Protein AF-A0A0F7U004-F1 (afdb_monomer)

Solvent-accessible surface area (backbone atoms only — not comparable to full-atom values): 23928 Å² total; per-residue (Å²): 135,82,85,70,91,61,84,75,84,83,79,86,76,87,72,82,87,78,95,75,83,82,90,76,85,85,80,92,81,84,93,79,90,83,84,86,84,85,86,84,88,86,83,90,86,82,92,87,85,89,90,92,86,90,75,70,74,72,64,53,62,61,54,54,58,57,54,53,61,56,52,54,56,55,54,52,58,53,53,62,59,54,59,79,68,60,83,81,77,89,78,82,92,78,84,89,80,94,71,88,72,82,72,78,77,77,79,65,82,55,74,51,46,70,68,52,49,52,49,54,52,50,50,52,54,51,22,22,48,67,50,36,61,82,81,50,59,58,38,99,72,62,48,36,26,51,73,87,41,77,48,58,65,84,72,37,63,58,32,75,31,33,60,42,68,68,78,61,39,39,74,40,54,11,59,92,76,26,22,36,36,40,33,31,48,30,27,42,64,94,53,92,55,57,24,38,39,34,37,40,42,29,44,55,86,72,17,42,36,35,40,42,36,37,71,48,48,67,81,49,78,55,53,47,76,66,28,40,85,46,28,52,68,67,26,47,58,66,75,57,62,69,90,86,56,50,70,47,53,67,67,55,51,49,50,56,46,62,39,68,28,29,69,88,49,81,83,82,74,50,66,41,95,79,24,43,25,32,42,45,41,34,72,47,86,94,46,65,55,76,90,59,78,75,44,65,48,24,89,82,42,40,78,63,30,60,10,59,85,68,23,31,34,32,28,37,35,68,27,52,24,33,37,32,57,46,90,96,48,54,37,78,43,41,60,65,32,52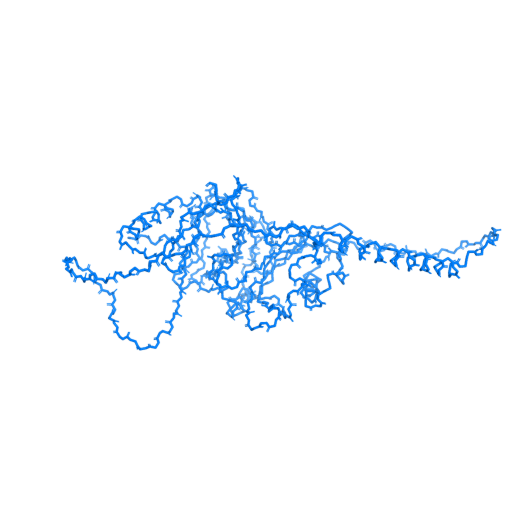,73,59,48,56,54,47,53,52,51,49,53,50,42,60,73,73,60,59,92,73,71,63,71,75,34,58,25,24,38,43,31,44,43,34,35,28,38,39,67,83,18,36,47,30,33,33,47,40,74,45,60,45,64,25,93,90,61,61,68,85,112

Foldseek 3Di:
DDDDPQVDDDDDDPDPDDDDDDDDDDDDDDDDDDDDDDDDDDDDDDDDDDDDDDDPVVVVVVVVVVVVVVVVVVVVVVVVVVVVPPPDDDDDDDDDDDDDPPPPPPPPQPQQDPVLLQVLQVVCLVQLLVLHPPVHQADPAAWEDELNHTDDPNVDVSSVWFNDWDRFLDWFAASVQQKIWGWAWTGTHPDPFTKIKIWMWHAGSSHTHYTDIYIGGDCCPQQDDADRPQLSVLSPCLVDDDPPFAFDDPVLLVLCQQLQQALVDPDDAAADPQAFEAERSDGDPPDHDDDDSQDFHDNPKDFRGQRSPSQKTKIKGKFKFKWWFDPPGITTDGPSNVVVVVVRVVVVVVCVVVPPPDTDDTWIWIWTWIWMWHDTPSHTRYIYIDTGIDAHPPDGSVD

Organism: Penicillium brasilianum (NCBI:txid104259)

Structure (mmCIF, N/CA/C/O backbone):
data_AF-A0A0F7U004-F1
#
_entry.id   AF-A0A0F7U004-F1
#
loop_
_atom_site.group_PDB
_atom_site.id
_atom_site.type_symbol
_atom_site.label_atom_id
_atom_site.label_alt_id
_atom_site.label_comp_id
_atom_site.label_asym_id
_atom_site.label_entity_id
_atom_site.label_seq_id
_atom_site.pdbx_PDB_ins_code
_atom_site.Cartn_x
_atom_site.Cartn_y
_atom_site.Cartn_z
_atom_site.occupancy
_atom_site.B_iso_or_equiv
_atom_site.auth_seq_id
_atom_site.auth_comp_id
_atom_site.auth_asym_id
_atom_site.auth_atom_id
_atom_site.pdbx_PDB_model_num
ATOM 1 N N . MET A 1 1 ? -2.699 -3.296 -32.560 1.00 23.53 1 MET A N 1
ATOM 2 C CA . MET A 1 1 ? -1.610 -3.016 -31.603 1.00 23.53 1 MET A CA 1
ATOM 3 C C . MET A 1 1 ? -2.255 -2.905 -30.225 1.00 23.53 1 MET A C 1
ATOM 5 O O . MET A 1 1 ? -2.879 -1.894 -29.944 1.00 23.53 1 MET A O 1
ATOM 9 N N . LYS A 1 2 ? -2.290 -3.999 -29.449 1.00 22.05 2 LYS A N 1
ATOM 10 C CA . LYS A 1 2 ? -2.923 -4.013 -28.118 1.00 22.05 2 LYS A CA 1
ATOM 11 C C . LYS A 1 2 ? -1.976 -3.310 -27.140 1.00 22.05 2 LYS A C 1
ATOM 13 O O . LYS A 1 2 ? -0.808 -3.684 -27.080 1.00 22.05 2 LYS A O 1
ATOM 18 N N . LEU A 1 3 ? -2.460 -2.273 -26.453 1.00 22.62 3 LEU A N 1
ATOM 19 C CA . LEU A 1 3 ? -1.764 -1.653 -25.325 1.00 22.62 3 LEU A CA 1
ATOM 20 C C . LEU A 1 3 ? -1.570 -2.740 -24.260 1.00 22.62 3 LEU A C 1
ATOM 22 O O . LEU A 1 3 ? -2.535 -3.153 -23.625 1.00 22.62 3 LEU A O 1
ATOM 26 N N . TYR A 1 4 ? -0.344 -3.226 -24.101 1.00 30.95 4 TYR A N 1
ATOM 27 C CA . TYR A 1 4 ? 0.041 -3.936 -22.889 1.00 30.95 4 TYR A CA 1
ATOM 28 C C . TYR A 1 4 ? 0.227 -2.888 -21.795 1.00 30.95 4 TYR A C 1
ATOM 30 O O . TYR A 1 4 ? 0.792 -1.819 -22.059 1.00 30.95 4 TYR A O 1
ATOM 38 N N . VAL A 1 5 ? -0.267 -3.173 -20.590 1.00 31.06 5 VAL A N 1
ATOM 39 C CA . VAL A 1 5 ? 0.028 -2.385 -19.388 1.00 31.06 5 VAL A CA 1
ATOM 40 C C . VAL A 1 5 ? 1.506 -2.602 -19.059 1.00 31.06 5 VAL A C 1
ATOM 42 O O . VAL A 1 5 ? 1.880 -3.382 -18.198 1.00 31.06 5 VAL A O 1
ATOM 45 N N . SER A 1 6 ? 2.370 -1.930 -19.811 1.00 33.94 6 SER A N 1
ATOM 46 C CA . SER A 1 6 ? 3.632 -1.453 -19.274 1.00 33.94 6 SER A CA 1
ATOM 47 C C . SER A 1 6 ? 3.250 -0.321 -18.336 1.00 33.94 6 SER A C 1
ATOM 49 O O . SER A 1 6 ? 2.561 0.601 -18.782 1.00 33.94 6 SER A O 1
ATOM 51 N N . PHE A 1 7 ? 3.670 -0.387 -17.073 1.00 38.69 7 PHE A N 1
ATOM 52 C CA . PHE A 1 7 ? 3.563 0.714 -16.115 1.00 38.69 7 PHE A CA 1
ATOM 53 C C . PHE A 1 7 ? 4.087 1.994 -16.786 1.00 38.69 7 PHE A C 1
ATOM 55 O O . PHE A 1 7 ? 5.289 2.173 -16.996 1.00 38.69 7 PHE A O 1
ATOM 62 N N . ARG A 1 8 ? 3.165 2.826 -17.283 1.00 32.47 8 ARG A N 1
ATOM 63 C CA . ARG A 1 8 ? 3.472 3.996 -18.108 1.00 32.47 8 ARG A CA 1
ATOM 64 C C . ARG A 1 8 ? 3.444 5.212 -17.206 1.00 32.47 8 ARG A C 1
ATOM 66 O O . ARG A 1 8 ? 2.390 5.763 -16.905 1.00 32.47 8 ARG A O 1
ATOM 73 N N . ILE A 1 9 ? 4.634 5.667 -16.846 1.00 32.03 9 ILE A N 1
ATOM 74 C CA . ILE A 1 9 ? 4.845 6.932 -16.153 1.00 32.03 9 ILE A CA 1
ATOM 75 C C . ILE A 1 9 ? 4.624 8.068 -17.162 1.00 32.03 9 ILE A C 1
ATOM 77 O O . ILE A 1 9 ? 5.432 8.290 -18.065 1.00 32.03 9 ILE A O 1
ATOM 81 N N . VAL A 1 10 ? 3.515 8.799 -17.030 1.00 25.05 10 VAL A N 1
ATOM 82 C CA . VAL A 1 10 ? 3.275 10.032 -17.792 1.00 25.05 10 VAL A CA 1
ATOM 83 C C . VAL A 1 10 ? 3.830 11.207 -16.992 1.00 25.05 10 VAL A C 1
ATOM 85 O O . VAL A 1 10 ? 3.189 11.695 -16.067 1.00 25.05 10 VAL A O 1
ATOM 88 N N . SER A 1 11 ? 5.006 11.711 -17.366 1.00 27.00 11 SER A N 1
ATOM 89 C CA . SER A 1 11 ? 5.481 13.011 -16.884 1.00 27.00 11 SER A CA 1
ATOM 90 C C . SER A 1 11 ? 5.132 14.100 -17.898 1.00 27.00 11 SER A C 1
ATOM 92 O O . SER A 1 11 ? 5.643 14.107 -19.017 1.00 27.00 11 SER A O 1
ATOM 94 N N . ARG A 1 12 ? 4.281 15.058 -17.509 1.00 28.55 12 ARG A N 1
ATOM 95 C CA . ARG A 1 12 ? 4.218 16.360 -18.187 1.00 28.55 12 ARG A CA 1
ATOM 96 C C . ARG A 1 12 ? 5.358 17.226 -17.660 1.00 28.55 12 ARG A C 1
ATOM 98 O O . ARG A 1 12 ? 5.233 17.810 -16.587 1.00 28.55 12 ARG A O 1
ATOM 105 N N . TYR A 1 13 ? 6.415 17.401 -18.446 1.00 27.77 13 TYR A N 1
ATOM 106 C CA . TYR A 1 13 ? 7.271 18.575 -18.296 1.00 27.77 13 TYR A CA 1
ATOM 107 C C . TYR A 1 13 ? 6.744 19.702 -19.187 1.00 27.77 13 TYR A C 1
ATOM 109 O O . TYR A 1 13 ? 6.695 19.581 -20.407 1.00 27.77 13 TYR A O 1
ATOM 117 N N . LYS A 1 14 ? 6.363 20.828 -18.570 1.00 30.70 14 LYS A N 1
ATOM 118 C CA . LYS A 1 14 ? 6.307 22.124 -19.259 1.00 30.70 14 LYS A CA 1
ATOM 119 C C . LYS A 1 14 ? 7.747 22.535 -19.569 1.00 30.70 14 LYS A C 1
ATOM 121 O O . LYS A 1 14 ? 8.408 23.140 -18.727 1.00 30.70 14 LYS A O 1
ATOM 126 N N . THR A 1 15 ? 8.240 22.229 -20.761 1.00 29.00 15 THR A N 1
ATOM 127 C CA . THR A 1 15 ? 9.428 22.896 -21.298 1.00 29.00 15 THR A CA 1
ATOM 128 C C . THR A 1 15 ? 8.997 24.220 -21.921 1.00 29.00 15 THR A C 1
ATOM 130 O O . THR A 1 15 ? 8.123 24.273 -22.785 1.00 29.00 15 THR A O 1
ATOM 133 N N . LYS A 1 16 ? 9.586 25.321 -21.447 1.00 34.50 16 LYS A N 1
ATOM 134 C CA . LYS A 1 16 ? 9.498 26.619 -22.122 1.00 34.50 16 LYS A CA 1
ATOM 135 C C . LYS A 1 16 ? 10.149 26.490 -23.505 1.00 34.50 16 LYS A C 1
ATOM 137 O O . LYS A 1 16 ? 11.299 26.082 -23.580 1.00 34.50 16 LYS A O 1
ATOM 142 N N . ASN A 1 17 ? 9.396 26.858 -24.543 1.00 35.72 17 ASN A N 1
ATOM 143 C CA . ASN A 1 17 ? 9.827 27.259 -25.887 1.00 35.72 17 ASN A CA 1
ATOM 144 C C . ASN A 1 17 ? 11.174 26.714 -26.395 1.00 35.72 17 ASN A C 1
ATOM 146 O O . ASN A 1 17 ? 12.171 27.428 -26.375 1.00 35.72 17 ASN A O 1
ATOM 150 N N . THR A 1 18 ? 11.147 25.539 -27.018 1.00 30.64 18 THR A N 1
ATOM 151 C CA . THR A 1 18 ? 11.926 25.282 -28.240 1.00 30.64 18 THR A CA 1
ATOM 152 C C . THR A 1 18 ? 11.059 24.436 -29.163 1.00 30.64 18 THR A C 1
ATOM 154 O O . THR A 1 18 ? 10.746 23.295 -28.835 1.00 30.64 18 THR A O 1
ATOM 157 N N . GLY A 1 19 ? 10.594 25.028 -30.262 1.00 34.66 19 GLY A N 1
ATOM 158 C CA . GLY A 1 19 ? 9.698 24.376 -31.212 1.00 34.66 19 GLY A CA 1
ATOM 159 C C . GLY A 1 19 ? 10.386 23.245 -31.975 1.00 34.66 19 GLY A C 1
ATOM 160 O O . GLY A 1 19 ? 11.419 23.473 -32.594 1.00 34.66 19 GLY A O 1
ATOM 161 N N . PHE A 1 20 ? 9.774 22.062 -31.944 1.00 26.03 20 PHE A N 1
ATOM 162 C CA . PHE A 1 20 ? 9.925 20.968 -32.908 1.00 26.03 20 PHE A CA 1
ATOM 163 C C . PHE A 1 20 ? 8.552 20.272 -33.051 1.00 26.03 20 PHE A C 1
ATOM 165 O O . PHE A 1 20 ? 7.777 20.308 -32.092 1.00 26.03 20 PHE A O 1
ATOM 172 N N . PRO A 1 21 ? 8.203 19.737 -34.238 1.00 29.31 21 PRO A N 1
ATOM 173 C CA . PRO A 1 21 ? 6.822 19.438 -34.613 1.00 29.31 21 PRO A CA 1
ATOM 174 C C . PRO A 1 21 ? 6.312 18.082 -34.100 1.00 29.31 21 PRO A C 1
ATOM 176 O O . PRO A 1 21 ? 7.093 17.171 -33.824 1.00 29.31 21 PRO A O 1
ATOM 179 N N . ASP A 1 22 ? 4.982 17.994 -34.004 1.00 27.86 22 ASP A N 1
ATOM 180 C CA . ASP A 1 22 ? 4.177 16.817 -33.658 1.00 27.86 22 ASP A CA 1
ATOM 181 C C . ASP A 1 22 ? 4.557 15.570 -34.470 1.00 27.86 22 ASP A C 1
ATOM 183 O O . ASP A 1 22 ? 4.697 15.620 -35.693 1.00 27.86 22 ASP A O 1
ATOM 187 N N . LEU A 1 23 ? 4.669 14.435 -33.777 1.00 29.02 23 LEU A N 1
ATOM 188 C CA . LEU A 1 23 ? 4.896 13.117 -34.364 1.00 29.02 23 LEU A CA 1
ATOM 189 C C . LEU A 1 23 ? 3.570 12.371 -34.534 1.00 29.02 23 LEU A C 1
ATOM 191 O O . LEU A 1 23 ? 3.280 11.432 -33.799 1.00 29.02 23 LEU A O 1
ATOM 195 N N . ASP A 1 24 ? 2.809 12.765 -35.550 1.00 29.00 24 ASP A N 1
ATOM 196 C CA . ASP A 1 24 ? 1.929 11.850 -36.271 1.00 29.00 24 ASP A CA 1
ATOM 197 C C . ASP A 1 24 ? 2.528 11.657 -37.667 1.00 29.00 24 ASP A C 1
ATOM 199 O O . ASP A 1 24 ? 2.840 12.629 -38.349 1.00 29.00 24 ASP A O 1
ATOM 203 N N . SER A 1 25 ? 2.664 10.396 -38.085 1.00 28.84 25 SER A N 1
ATOM 204 C CA . SER A 1 25 ? 3.261 9.888 -39.336 1.00 28.84 25 SER A CA 1
ATOM 205 C C . SER A 1 25 ? 4.789 9.680 -39.350 1.00 28.84 25 SER A C 1
ATOM 207 O O . SER A 1 25 ? 5.586 10.608 -39.411 1.00 28.84 25 SER A O 1
ATOM 209 N N . PHE A 1 26 ? 5.206 8.408 -39.391 1.00 26.42 26 PHE A N 1
ATOM 210 C CA . PHE A 1 26 ? 6.527 8.011 -39.881 1.00 26.42 26 PHE A CA 1
ATOM 211 C C . PHE A 1 26 ? 6.359 7.019 -41.033 1.00 26.42 26 PHE A C 1
ATOM 213 O O . PHE A 1 26 ? 6.025 5.851 -40.840 1.00 26.42 26 PHE A O 1
ATOM 220 N N . ALA A 1 27 ? 6.593 7.527 -42.242 1.00 24.55 27 ALA A N 1
ATOM 221 C CA . ALA A 1 27 ? 6.982 6.745 -43.403 1.00 24.55 27 ALA A CA 1
ATOM 222 C C . ALA A 1 27 ? 8.515 6.590 -43.404 1.00 24.55 27 ALA A C 1
ATOM 224 O O . ALA A 1 27 ? 9.247 7.497 -43.009 1.00 24.55 27 ALA A O 1
ATOM 225 N N . LEU A 1 28 ? 8.978 5.420 -43.837 1.00 31.41 28 LEU A N 1
ATOM 226 C CA . LEU A 1 28 ? 10.383 5.042 -44.021 1.00 31.41 28 LEU A CA 1
ATOM 227 C C . LEU A 1 28 ? 11.116 5.996 -44.978 1.00 31.41 28 LEU A C 1
ATOM 229 O O . LEU A 1 28 ? 10.605 6.201 -46.070 1.00 31.41 28 LEU A O 1
ATOM 233 N N . TYR A 1 29 ? 12.319 6.474 -44.623 1.00 24.30 29 TYR A N 1
ATOM 234 C CA . TYR A 1 29 ? 13.447 6.797 -45.531 1.00 24.30 29 TYR A CA 1
ATOM 235 C C . TYR A 1 29 ? 14.741 7.085 -44.719 1.00 24.30 29 TYR A C 1
ATOM 237 O O . TYR A 1 29 ? 14.654 7.243 -43.501 1.00 24.30 29 TYR A O 1
ATOM 245 N N . PRO A 1 30 ? 15.956 7.043 -45.317 1.00 28.00 30 PRO A N 1
ATOM 246 C CA . PRO A 1 30 ? 17.129 6.423 -44.714 1.00 28.00 30 PRO A CA 1
ATOM 247 C C . PRO A 1 30 ? 18.202 7.432 -44.279 1.00 28.00 30 PRO A C 1
ATOM 249 O O . PRO A 1 30 ? 18.174 8.618 -44.596 1.00 28.00 30 PRO A O 1
ATOM 252 N N . ALA A 1 31 ? 19.174 6.890 -43.551 1.00 30.88 31 ALA A N 1
ATOM 253 C CA . ALA A 1 31 ? 20.276 7.562 -42.886 1.00 30.88 31 ALA A CA 1
ATOM 254 C C . ALA A 1 31 ? 21.185 8.422 -43.784 1.00 30.88 31 ALA A C 1
ATOM 256 O O . ALA A 1 31 ? 21.656 7.979 -44.832 1.00 30.88 31 ALA A O 1
ATOM 257 N N . SER A 1 32 ? 21.587 9.580 -43.251 1.00 26.28 32 SER A N 1
ATOM 258 C CA . SER A 1 32 ? 22.860 10.222 -43.590 1.00 26.28 32 SER A CA 1
ATOM 259 C C . SER A 1 32 ? 23.414 11.065 -42.429 1.00 26.28 32 SER A C 1
ATOM 261 O O . SER A 1 32 ? 22.830 12.073 -42.052 1.00 26.28 32 SER A O 1
ATOM 263 N N . LEU A 1 33 ? 24.572 10.621 -41.925 1.00 28.94 33 LEU A N 1
ATOM 264 C CA . LEU A 1 33 ? 25.764 11.383 -41.507 1.00 28.94 33 LEU A CA 1
ATOM 265 C C . LEU A 1 33 ? 25.618 12.571 -40.529 1.00 28.94 33 LEU A C 1
ATOM 267 O O . LEU A 1 33 ? 25.226 13.670 -40.907 1.00 28.94 33 LEU A O 1
ATOM 271 N N . VAL A 1 34 ? 26.160 12.392 -39.315 1.00 30.91 34 VAL A N 1
ATOM 272 C CA . VAL A 1 34 ? 26.623 13.472 -38.417 1.00 30.91 34 VAL A CA 1
ATOM 273 C C . VAL A 1 34 ? 28.069 13.165 -37.971 1.00 30.91 34 VAL A C 1
ATOM 275 O O . VAL A 1 34 ? 28.383 11.995 -37.727 1.00 30.91 34 VAL A O 1
ATOM 278 N N . PRO A 1 35 ? 28.986 14.156 -37.906 1.00 32.59 35 PRO A N 1
ATOM 279 C CA . PRO A 1 35 ? 30.420 13.911 -37.754 1.00 32.59 35 PRO A CA 1
ATOM 280 C C . PRO A 1 35 ? 30.919 13.801 -36.300 1.00 32.59 35 PRO A C 1
ATOM 282 O O . PRO A 1 35 ? 30.369 14.374 -35.363 1.00 32.59 35 PRO A O 1
ATOM 285 N N . ARG A 1 36 ? 32.039 13.071 -36.172 1.00 31.11 36 ARG A N 1
ATOM 286 C CA . ARG A 1 36 ? 32.870 12.818 -34.979 1.00 31.11 36 ARG A CA 1
ATOM 287 C C . ARG A 1 36 ? 33.304 14.094 -34.242 1.00 31.11 36 ARG A C 1
ATOM 289 O O . ARG A 1 36 ? 33.945 14.954 -34.841 1.00 31.11 36 ARG A O 1
ATOM 296 N N . ALA A 1 37 ? 33.127 14.112 -32.919 1.00 31.39 37 ALA A N 1
ATOM 297 C CA . ALA A 1 37 ? 33.864 14.990 -32.010 1.00 31.39 37 ALA A CA 1
ATOM 298 C C . ALA A 1 37 ? 35.120 14.279 -31.467 1.00 31.39 37 ALA A C 1
ATOM 300 O O . ALA A 1 37 ? 35.090 13.102 -31.107 1.00 31.39 37 ALA A O 1
ATOM 301 N N . GLN A 1 38 ? 36.234 15.007 -31.476 1.00 29.61 38 GLN A N 1
ATOM 302 C CA . GLN A 1 38 ? 37.585 14.558 -31.150 1.00 29.61 38 GLN A CA 1
ATOM 303 C C . GLN A 1 38 ? 37.828 14.507 -29.634 1.00 29.61 38 GLN A C 1
ATOM 305 O O . GLN A 1 38 ? 37.438 15.412 -28.901 1.00 29.61 38 GLN A O 1
ATOM 310 N N . ALA A 1 39 ? 38.548 13.475 -29.190 1.00 29.41 39 ALA A N 1
ATOM 311 C CA . ALA A 1 39 ? 39.153 13.389 -27.866 1.00 29.41 39 ALA A CA 1
ATOM 312 C C . ALA A 1 39 ? 40.589 13.942 -27.900 1.00 29.41 39 ALA A C 1
ATOM 314 O O . ALA A 1 39 ? 41.335 13.665 -28.841 1.00 29.41 39 ALA A O 1
ATOM 315 N N . GLN A 1 40 ? 40.995 14.663 -26.85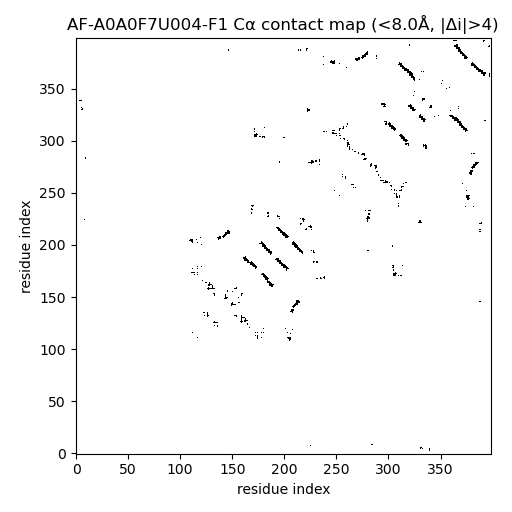0 1.00 30.45 40 GLN A N 1
ATOM 316 C CA . GLN A 1 40 ? 42.397 14.986 -26.562 1.00 30.45 40 GLN A CA 1
ATOM 317 C C . GLN A 1 40 ? 42.851 14.345 -25.234 1.00 30.45 40 GLN A C 1
ATOM 319 O O . GLN A 1 40 ? 42.038 14.215 -24.318 1.00 30.45 40 GLN A O 1
ATOM 324 N N . PRO A 1 41 ? 44.133 13.937 -25.117 1.00 36.19 41 PRO A N 1
ATOM 325 C CA . PRO A 1 41 ? 44.638 13.137 -24.003 1.00 36.19 41 PRO A CA 1
ATOM 326 C C . PRO A 1 41 ? 45.377 13.973 -22.943 1.00 36.19 41 PRO A C 1
ATOM 328 O O . PRO A 1 41 ? 46.065 14.936 -23.273 1.00 36.19 41 PRO A O 1
ATOM 331 N N . CYS A 1 42 ? 45.348 13.525 -21.683 1.00 25.66 42 CYS A N 1
ATOM 332 C CA . CYS A 1 42 ? 46.272 13.984 -20.641 1.00 25.66 42 CYS A CA 1
ATOM 333 C C . CYS A 1 42 ? 47.270 12.878 -20.265 1.00 25.66 42 CYS A C 1
ATOM 335 O O . CYS A 1 42 ? 46.906 11.738 -19.979 1.00 25.66 42 CYS A O 1
ATOM 337 N N . LEU A 1 43 ? 48.551 13.248 -20.295 1.00 30.30 43 LEU A N 1
ATOM 338 C CA . LEU A 1 43 ? 49.739 12.426 -20.078 1.00 30.30 43 LEU A CA 1
ATOM 339 C C . LEU A 1 43 ? 50.158 12.360 -18.595 1.00 30.30 43 LEU A C 1
ATOM 341 O O . LEU A 1 43 ? 50.199 13.363 -17.895 1.00 30.30 43 LEU A O 1
ATOM 345 N N . LYS A 1 44 ? 50.532 11.139 -18.194 1.00 31.12 44 LYS A N 1
ATOM 346 C CA . LYS A 1 44 ? 51.558 10.673 -17.232 1.00 31.12 44 LYS A CA 1
ATOM 347 C C . LYS A 1 44 ? 52.276 11.675 -16.303 1.00 31.12 44 LYS A C 1
ATOM 349 O O . LYS A 1 44 ? 53.009 12.541 -16.763 1.00 31.12 44 LYS A O 1
ATOM 354 N N . THR A 1 45 ? 52.296 11.337 -15.007 1.00 31.53 45 THR A N 1
ATOM 355 C CA . THR A 1 45 ? 53.465 11.166 -14.087 1.00 31.53 45 THR A CA 1
ATOM 356 C C . THR A 1 45 ? 52.896 10.884 -12.682 1.00 31.53 45 THR A C 1
ATOM 358 O O . THR A 1 45 ? 51.824 11.372 -12.366 1.00 31.53 45 THR A O 1
ATOM 361 N N . GLY A 1 46 ? 53.441 10.101 -11.751 1.00 27.81 46 GLY A N 1
ATOM 362 C CA . GLY A 1 46 ? 54.671 9.338 -11.583 1.00 27.81 46 GLY A CA 1
ATOM 363 C C . GLY A 1 46 ? 54.624 8.735 -10.161 1.00 27.81 46 GLY A C 1
ATOM 364 O O . GLY A 1 46 ? 54.035 9.307 -9.248 1.00 27.81 46 GLY A O 1
ATOM 365 N N . CYS A 1 47 ? 55.196 7.547 -9.993 1.00 22.72 47 CYS A N 1
ATOM 366 C CA . CYS A 1 47 ? 55.204 6.739 -8.773 1.00 22.72 47 CYS A CA 1
ATOM 367 C C . CYS A 1 47 ? 56.090 7.338 -7.654 1.00 22.72 47 CYS A C 1
ATOM 369 O O . CYS A 1 47 ? 57.212 7.758 -7.937 1.00 22.72 47 CYS A O 1
ATOM 371 N N . LYS A 1 48 ? 55.652 7.294 -6.381 1.00 25.70 48 LYS A N 1
ATOM 372 C CA . LYS A 1 48 ? 56.556 7.213 -5.211 1.00 25.70 48 LYS A CA 1
ATOM 373 C C . LYS A 1 48 ? 55.847 6.665 -3.963 1.00 25.70 48 LYS A C 1
ATOM 375 O O . LYS A 1 48 ? 54.911 7.264 -3.442 1.00 25.70 48 LYS A O 1
ATOM 380 N N . LEU A 1 49 ? 56.329 5.514 -3.498 1.00 26.58 49 LEU A N 1
ATOM 381 C CA . LEU A 1 49 ? 55.932 4.793 -2.288 1.00 26.58 49 LEU A CA 1
ATOM 382 C C . LEU A 1 49 ? 56.985 5.010 -1.175 1.00 26.58 49 LEU A C 1
ATOM 384 O O . LEU A 1 49 ? 58.158 5.206 -1.483 1.00 26.58 49 LEU A O 1
ATOM 388 N N . LEU A 1 50 ? 56.540 4.852 0.084 1.00 27.41 50 LEU A N 1
ATOM 389 C CA . LEU A 1 50 ? 57.274 4.627 1.354 1.00 27.41 50 LEU A CA 1
ATOM 390 C C . LEU A 1 50 ? 57.868 5.820 2.129 1.00 27.41 50 LEU A C 1
ATOM 392 O O . LEU A 1 50 ? 58.910 6.354 1.777 1.00 27.41 50 LEU A O 1
ATOM 396 N N . LEU A 1 51 ? 57.249 6.125 3.283 1.00 27.14 51 LEU A N 1
ATOM 397 C CA . LEU A 1 51 ? 57.747 5.895 4.663 1.00 27.14 51 LEU A CA 1
ATOM 398 C C . LEU A 1 51 ? 57.023 6.851 5.629 1.00 27.14 51 LEU A C 1
ATOM 400 O O . LEU A 1 51 ? 57.224 8.045 5.521 1.00 27.14 51 LEU A O 1
ATOM 404 N N . PHE A 1 52 ? 56.206 6.344 6.565 1.00 27.00 52 PHE A N 1
ATOM 405 C CA . PHE A 1 52 ? 56.032 6.867 7.942 1.00 27.00 52 PHE A CA 1
ATOM 406 C C . PHE A 1 52 ? 54.907 6.100 8.664 1.00 27.00 52 PHE A C 1
ATOM 408 O O . PHE A 1 52 ? 53.771 6.548 8.809 1.00 27.00 52 PHE A O 1
ATOM 415 N N . THR A 1 53 ? 55.240 4.931 9.202 1.00 35.19 53 THR A N 1
ATOM 416 C CA . THR A 1 53 ? 54.453 4.281 10.256 1.00 35.19 53 THR A CA 1
ATOM 417 C C . THR A 1 53 ? 55.395 3.953 11.390 1.00 35.19 53 THR A C 1
ATOM 419 O O . THR A 1 53 ? 56.302 3.163 11.181 1.00 35.19 53 THR A O 1
ATOM 422 N N . LEU A 1 54 ? 55.172 4.581 12.554 1.00 37.91 54 LEU A N 1
ATOM 423 C CA . LEU A 1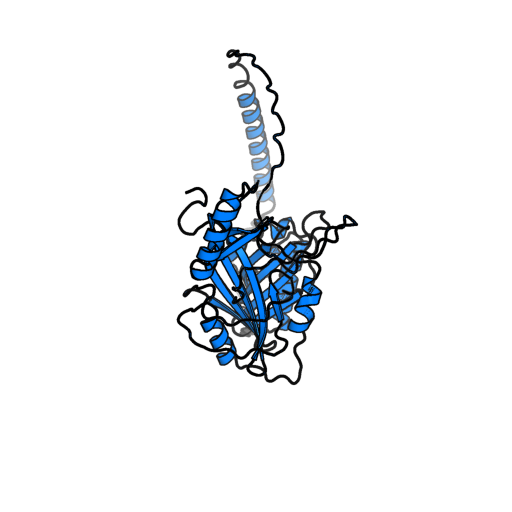 54 ? 55.436 4.105 13.927 1.00 37.91 54 LEU A CA 1
ATOM 424 C C . LEU A 1 54 ? 55.595 5.304 14.886 1.00 37.91 54 LEU A C 1
ATOM 426 O O . LEU A 1 54 ? 56.662 5.541 15.430 1.00 37.91 54 LEU A O 1
ATOM 430 N N . ASN A 1 55 ? 54.524 6.076 15.133 1.00 36.62 55 ASN A N 1
ATOM 431 C CA . ASN A 1 55 ? 54.471 6.905 16.356 1.00 36.62 55 ASN A CA 1
ATOM 432 C C . ASN A 1 55 ? 53.067 7.307 16.864 1.00 36.62 55 ASN A C 1
ATOM 434 O O . ASN A 1 55 ? 52.942 7.853 17.961 1.00 36.62 55 ASN A O 1
ATOM 438 N N . SER A 1 56 ? 51.973 6.977 16.163 1.00 41.50 56 SER A N 1
ATOM 439 C CA . SER A 1 56 ? 50.616 7.370 16.602 1.00 41.50 56 SER A CA 1
ATOM 440 C C . SER A 1 56 ? 49.938 6.383 17.574 1.00 41.50 56 SER A C 1
ATOM 442 O O . SER A 1 56 ? 49.068 6.775 18.357 1.00 41.50 56 SER A O 1
ATOM 444 N N . LYS A 1 57 ? 50.357 5.107 17.615 1.00 43.19 57 LYS A N 1
ATOM 445 C CA . LYS A 1 57 ? 49.662 4.059 18.396 1.00 43.19 57 LYS A CA 1
ATOM 446 C C . LYS A 1 57 ? 49.916 4.102 19.915 1.00 43.19 57 LYS A C 1
ATOM 448 O O . LYS A 1 57 ? 49.069 3.635 20.678 1.00 43.19 57 LYS A O 1
ATOM 453 N N . LYS A 1 58 ? 51.010 4.711 20.400 1.00 45.34 58 LYS A N 1
ATOM 454 C CA . LYS A 1 58 ? 51.303 4.796 21.853 1.00 45.34 58 LYS A CA 1
ATOM 455 C C . LYS A 1 58 ? 50.563 5.934 22.577 1.00 45.34 58 LYS A C 1
ATOM 457 O O . LYS A 1 58 ? 50.250 5.786 23.759 1.00 45.34 58 LYS A O 1
ATOM 462 N N . LYS A 1 59 ? 50.200 7.030 21.894 1.00 47.28 59 LYS A N 1
ATOM 463 C CA . LYS A 1 59 ? 49.463 8.155 22.515 1.00 47.28 59 LYS A CA 1
ATOM 464 C C . LYS A 1 59 ? 47.956 7.888 22.676 1.00 47.28 59 LYS A C 1
ATOM 466 O O . LYS A 1 59 ? 47.365 8.375 23.639 1.00 47.28 59 LYS A O 1
ATOM 471 N N . LYS A 1 60 ? 47.341 7.056 21.821 1.00 46.22 60 LYS A N 1
ATOM 472 C CA . LYS A 1 60 ? 45.896 6.742 21.885 1.00 46.22 60 LYS A CA 1
ATOM 473 C C . LYS A 1 60 ? 45.539 5.829 23.078 1.00 46.22 60 LYS A C 1
ATOM 475 O O . LYS A 1 60 ? 44.661 6.169 23.865 1.00 46.22 60 LYS A O 1
ATOM 480 N N . LYS A 1 61 ? 46.339 4.784 23.354 1.00 49.38 61 LYS A N 1
ATOM 481 C CA . LYS A 1 61 ? 46.106 3.849 24.485 1.00 49.38 61 LYS A CA 1
ATOM 482 C C . LYS A 1 61 ? 46.170 4.485 25.889 1.00 49.38 61 LYS A C 1
ATOM 484 O O . LYS A 1 61 ? 45.520 3.985 26.807 1.00 49.38 61 LYS A O 1
ATOM 489 N N . LYS A 1 62 ? 46.909 5.588 26.093 1.00 50.75 62 LYS A N 1
ATOM 490 C CA . LYS A 1 62 ? 46.959 6.293 27.397 1.00 50.75 62 LYS A CA 1
ATOM 491 C C . LYS A 1 62 ? 45.733 7.186 27.650 1.00 50.75 62 LYS A C 1
ATOM 493 O O . LYS A 1 62 ? 45.348 7.347 28.808 1.00 50.75 62 LYS A O 1
ATOM 498 N N . LYS A 1 63 ? 45.092 7.731 26.605 1.00 49.81 63 LYS A N 1
ATOM 499 C CA . LYS A 1 63 ? 43.873 8.556 26.741 1.00 49.81 63 LYS A CA 1
ATOM 500 C C . LYS A 1 63 ? 42.639 7.708 27.079 1.00 49.81 63 LYS A C 1
ATOM 502 O O . LYS A 1 63 ? 41.851 8.112 27.936 1.00 49.81 63 LYS A O 1
ATOM 507 N N . ASP A 1 64 ? 42.536 6.502 26.525 1.00 54.84 64 ASP A N 1
ATOM 508 C CA . ASP A 1 64 ? 41.359 5.642 26.725 1.00 54.84 64 ASP A CA 1
ATOM 509 C C . ASP A 1 64 ? 41.311 5.001 28.127 1.00 54.84 64 ASP A C 1
ATOM 511 O O . ASP A 1 64 ? 40.247 4.940 28.749 1.00 54.84 64 ASP A O 1
ATOM 515 N N . LYS A 1 65 ? 42.467 4.654 28.720 1.00 55.38 65 LYS A N 1
ATOM 516 C CA . LYS A 1 65 ? 42.532 4.177 30.120 1.00 55.38 65 LYS A CA 1
ATOM 517 C C . LYS A 1 65 ? 42.137 5.249 31.148 1.00 55.38 65 LYS A C 1
ATOM 519 O O . LYS A 1 65 ? 41.568 4.910 32.185 1.00 55.38 65 LYS A O 1
ATOM 524 N N . LYS A 1 66 ? 42.391 6.537 30.870 1.00 55.16 66 LYS A N 1
ATOM 525 C CA . LYS A 1 66 ? 42.007 7.650 31.763 1.00 55.16 66 LYS A CA 1
ATOM 526 C C . LYS A 1 66 ? 40.504 7.960 31.695 1.00 55.16 66 LYS A C 1
ATOM 528 O O . LYS A 1 66 ? 39.921 8.302 32.720 1.00 55.16 66 LYS A O 1
ATOM 533 N N . LYS A 1 67 ? 39.862 7.787 30.529 1.00 54.94 67 LYS A N 1
ATOM 534 C CA . LYS A 1 67 ? 38.401 7.938 30.380 1.00 54.94 67 LYS A CA 1
ATOM 535 C C . LYS A 1 67 ? 37.617 6.799 31.047 1.00 54.94 67 LYS A C 1
ATOM 537 O O . LYS A 1 67 ? 36.615 7.083 31.697 1.00 54.94 67 LYS A O 1
ATOM 542 N N . LYS A 1 68 ? 38.099 5.549 30.979 1.00 56.53 68 LYS A N 1
ATOM 543 C CA . LYS A 1 68 ? 37.427 4.393 31.609 1.00 56.53 68 LYS A CA 1
ATOM 544 C C . LYS A 1 68 ? 37.383 4.500 33.145 1.00 56.53 68 LYS A C 1
ATOM 546 O O . LYS A 1 68 ? 36.301 4.456 33.718 1.00 56.53 68 LYS A O 1
ATOM 551 N N . LYS A 1 69 ? 38.505 4.844 33.799 1.00 59.69 69 LYS A N 1
ATOM 552 C CA . LYS A 1 69 ? 38.548 5.061 35.266 1.00 59.69 69 LYS A CA 1
ATOM 553 C C . LYS A 1 69 ? 37.634 6.192 35.768 1.00 59.69 69 LYS A C 1
ATOM 555 O O . LYS A 1 69 ? 37.185 6.146 36.909 1.00 59.69 69 LYS A O 1
ATOM 560 N N . LYS A 1 70 ? 37.351 7.211 34.945 1.00 59.50 70 LYS A N 1
ATOM 561 C CA . LYS A 1 70 ? 36.467 8.332 35.324 1.00 59.50 70 LYS A CA 1
ATOM 562 C C . LYS A 1 70 ? 34.977 7.965 35.209 1.00 59.50 70 LYS A C 1
ATOM 564 O O . LYS A 1 70 ? 34.168 8.521 35.946 1.00 59.50 70 LYS A O 1
ATOM 569 N N . LYS A 1 71 ? 34.627 7.019 34.326 1.00 59.19 71 LYS A N 1
ATOM 570 C CA . LYS A 1 71 ? 33.253 6.517 34.140 1.00 59.19 71 LYS A CA 1
ATOM 571 C C . LYS A 1 71 ? 32.859 5.535 35.252 1.00 59.19 71 LYS A C 1
ATOM 573 O O . LYS A 1 71 ? 31.768 5.656 35.798 1.00 59.19 71 LYS A O 1
ATOM 578 N N . ASP A 1 72 ? 33.788 4.678 35.677 1.00 65.56 72 ASP A N 1
ATOM 579 C CA . ASP A 1 72 ? 33.549 3.712 36.761 1.00 65.56 72 ASP A CA 1
ATOM 580 C C . ASP A 1 72 ? 33.393 4.398 38.133 1.00 65.56 72 ASP A C 1
ATOM 582 O O . ASP A 1 72 ? 32.557 3.996 38.940 1.00 65.56 72 ASP A O 1
ATOM 586 N N . LYS A 1 73 ? 34.112 5.508 38.375 1.00 63.97 73 LYS A N 1
ATOM 587 C CA . LYS A 1 73 ? 33.975 6.294 39.616 1.00 63.97 73 LYS A CA 1
ATOM 588 C C . LYS A 1 73 ? 32.623 7.023 39.717 1.00 63.97 73 LYS A C 1
ATOM 590 O O . LYS A 1 73 ? 32.070 7.101 40.807 1.00 63.97 73 LYS A O 1
ATOM 595 N N . LYS A 1 74 ? 32.061 7.495 38.592 1.00 63.31 74 LYS A N 1
ATOM 596 C CA . LYS A 1 74 ? 30.707 8.086 38.547 1.00 63.31 74 LYS A CA 1
ATOM 597 C C . LYS A 1 74 ? 29.600 7.039 38.704 1.00 63.31 74 LYS A C 1
ATOM 599 O O . LYS A 1 74 ? 28.589 7.335 39.324 1.00 63.31 74 LYS A O 1
ATOM 604 N N . LYS A 1 75 ? 29.793 5.821 38.181 1.00 62.12 75 LYS A N 1
ATOM 605 C CA . LYS A 1 75 ? 28.813 4.732 38.323 1.00 62.12 75 LYS A CA 1
ATOM 606 C C . LYS A 1 75 ? 28.714 4.239 39.772 1.00 62.12 75 LYS A C 1
ATOM 608 O O . LYS A 1 75 ? 27.614 3.967 40.226 1.00 62.12 75 LYS A O 1
ATOM 613 N N . LYS A 1 76 ? 29.832 4.199 40.510 1.00 62.44 76 LYS A N 1
ATOM 614 C CA . LYS A 1 76 ? 29.828 3.846 41.940 1.00 62.44 76 LYS A CA 1
ATOM 615 C C . LYS A 1 76 ? 29.108 4.898 42.799 1.00 62.44 76 LYS A C 1
ATOM 617 O O . LYS A 1 76 ? 28.273 4.540 43.611 1.00 62.44 76 LYS A O 1
ATOM 622 N N . GLN A 1 77 ? 29.334 6.184 42.522 1.00 62.88 77 GLN A N 1
ATOM 623 C CA . GLN A 1 77 ? 28.689 7.283 43.252 1.00 62.88 77 GLN A CA 1
ATOM 624 C C . GLN A 1 77 ? 27.158 7.344 43.057 1.00 62.88 77 GLN A C 1
ATOM 626 O O . GLN A 1 77 ? 26.457 7.802 43.949 1.00 62.88 77 GLN A O 1
ATOM 631 N N . TYR A 1 78 ? 26.638 6.868 41.919 1.00 52.75 78 TYR A N 1
ATOM 632 C CA . TYR A 1 78 ? 25.194 6.813 41.653 1.00 52.75 78 TYR A CA 1
ATOM 633 C C . TYR A 1 78 ? 24.505 5.621 42.339 1.00 52.75 78 TYR A C 1
ATOM 635 O O . TYR A 1 78 ? 23.370 5.743 42.777 1.00 52.75 78 TYR A O 1
ATOM 643 N N . VAL A 1 79 ? 25.190 4.478 42.470 1.00 57.91 79 VAL A N 1
ATOM 644 C CA . VAL A 1 79 ? 24.638 3.292 43.154 1.00 57.91 79 VAL A CA 1
ATOM 645 C C . VAL A 1 79 ? 24.540 3.523 44.662 1.00 57.91 79 VAL A C 1
ATOM 647 O O . VAL A 1 79 ? 23.529 3.168 45.257 1.00 57.91 79 VAL A O 1
ATOM 650 N N . ASP A 1 80 ? 25.527 4.197 45.256 1.00 54.06 80 ASP A N 1
ATOM 651 C CA . ASP A 1 80 ? 25.507 4.513 46.690 1.00 54.06 80 ASP A CA 1
ATOM 652 C C . ASP A 1 80 ? 24.392 5.534 47.033 1.00 54.06 80 ASP A C 1
ATOM 654 O O . ASP A 1 80 ? 23.793 5.456 48.098 1.00 54.06 80 ASP A O 1
ATOM 658 N N . GLN A 1 81 ? 24.023 6.426 46.100 1.00 53.50 81 GLN A N 1
ATOM 659 C CA . GLN A 1 81 ? 22.913 7.381 46.271 1.00 53.50 81 GLN A CA 1
ATOM 660 C C . GLN A 1 81 ? 21.511 6.755 46.167 1.00 53.50 81 GLN A C 1
ATOM 662 O O . GLN A 1 81 ? 20.561 7.299 46.721 1.00 53.50 81 GLN A O 1
ATOM 667 N N . VAL A 1 82 ? 21.361 5.633 45.459 1.00 52.72 82 VAL A N 1
ATOM 668 C CA . VAL A 1 82 ? 20.063 4.951 45.295 1.00 52.72 82 VAL A CA 1
ATOM 669 C C . VAL A 1 82 ? 19.740 4.056 46.499 1.00 52.72 82 VAL A C 1
ATOM 671 O O . VAL A 1 82 ? 18.571 3.814 46.787 1.00 52.72 82 VAL A O 1
ATOM 674 N N . ILE A 1 83 ? 20.754 3.616 47.247 1.00 52.19 83 ILE A N 1
ATOM 675 C CA . ILE A 1 83 ? 20.569 2.767 48.433 1.00 52.19 83 ILE A CA 1
ATOM 676 C C . ILE A 1 83 ? 20.088 3.584 49.651 1.00 52.19 83 ILE A C 1
ATOM 678 O O . ILE A 1 83 ? 19.306 3.067 50.442 1.00 52.19 83 ILE A O 1
ATOM 682 N N . ASP A 1 84 ? 20.416 4.878 49.740 1.00 44.00 84 ASP A N 1
ATOM 683 C CA . ASP A 1 84 ? 19.970 5.764 50.834 1.00 44.00 84 ASP A CA 1
ATOM 684 C C . ASP A 1 84 ? 18.544 6.341 50.654 1.00 44.00 84 ASP A C 1
ATOM 686 O O . ASP A 1 84 ? 18.039 7.044 51.530 1.00 44.00 84 ASP A O 1
ATOM 690 N N . HIS A 1 85 ? 17.859 6.067 49.536 1.00 47.56 85 HIS A N 1
ATOM 691 C CA . HIS A 1 85 ? 16.470 6.510 49.293 1.00 47.56 85 HIS A CA 1
ATOM 692 C C . HIS A 1 85 ? 15.436 5.377 49.293 1.00 47.56 85 HIS A C 1
ATOM 694 O O . HIS A 1 85 ? 14.236 5.641 49.242 1.00 47.56 85 HIS A O 1
ATOM 700 N N . ALA A 1 86 ? 15.873 4.125 49.432 1.00 41.88 86 ALA A N 1
ATOM 701 C CA . ALA A 1 86 ? 14.993 2.988 49.671 1.00 41.88 86 ALA A CA 1
ATOM 702 C C . ALA A 1 86 ? 14.956 2.684 51.177 1.00 41.88 86 ALA A C 1
ATOM 704 O O . ALA A 1 86 ? 15.643 1.791 51.668 1.00 41.88 86 ALA A O 1
ATOM 705 N N . GLY A 1 87 ? 14.163 3.457 51.924 1.00 37.62 87 GLY A N 1
ATOM 706 C CA . GLY A 1 87 ? 13.884 3.212 53.339 1.00 37.62 87 GLY A CA 1
ATOM 707 C C . GLY A 1 87 ? 13.161 1.878 53.548 1.00 37.62 87 GLY A C 1
ATOM 708 O O . GLY A 1 87 ? 11.937 1.827 53.601 1.00 37.62 87 GLY A O 1
ATOM 709 N N . VAL A 1 88 ? 13.920 0.787 53.672 1.00 37.62 88 VAL A N 1
ATOM 710 C CA . VAL A 1 88 ? 13.409 -0.535 54.055 1.00 37.62 88 VAL A CA 1
ATOM 711 C C . VAL A 1 88 ? 13.336 -0.598 55.580 1.00 37.62 88 VAL A C 1
ATOM 713 O O . VAL A 1 88 ? 14.270 -1.023 56.259 1.00 37.62 88 VAL A O 1
ATOM 716 N N . GLY A 1 89 ? 12.208 -0.148 56.125 1.00 33.41 89 GLY A N 1
ATOM 717 C CA . GLY A 1 89 ? 11.824 -0.404 57.508 1.00 33.41 89 GLY A CA 1
ATOM 718 C C . GLY A 1 89 ? 11.237 -1.809 57.645 1.00 33.41 89 GLY A C 1
ATOM 719 O O . GLY A 1 89 ? 10.207 -2.114 57.050 1.00 33.41 89 GLY A O 1
ATOM 720 N N . ARG A 1 90 ? 11.887 -2.670 58.437 1.00 37.69 90 ARG A N 1
ATOM 721 C CA . ARG A 1 90 ? 11.299 -3.923 58.940 1.00 37.69 90 ARG A CA 1
ATOM 722 C C . ARG A 1 90 ? 10.249 -3.579 60.000 1.00 37.69 90 ARG A C 1
ATOM 724 O O . ARG A 1 90 ? 10.595 -2.964 61.003 1.00 37.69 90 ARG A O 1
ATOM 731 N N . GLY A 1 91 ? 9.005 -4.005 59.800 1.00 30.08 91 GLY A N 1
ATOM 732 C CA . GLY A 1 91 ? 7.905 -3.842 60.753 1.00 30.08 91 GLY A CA 1
ATOM 733 C C . GLY A 1 91 ? 6.893 -4.979 60.619 1.00 30.08 91 GLY A C 1
ATOM 734 O O . GLY A 1 91 ? 6.692 -5.507 59.533 1.00 30.08 91 GLY A O 1
ATOM 735 N N . SER A 1 92 ? 6.354 -5.406 61.755 1.00 31.39 92 SER A N 1
ATOM 736 C CA . SER A 1 92 ? 5.789 -6.721 62.050 1.00 31.39 92 SER A CA 1
ATOM 737 C C . SER A 1 92 ? 4.416 -7.035 61.450 1.00 31.39 92 SER A C 1
ATOM 739 O O . SER A 1 92 ? 3.565 -6.168 61.285 1.00 31.39 92 SER A O 1
ATOM 741 N N . ILE A 1 93 ? 4.213 -8.337 61.246 1.00 34.03 93 ILE A N 1
ATOM 742 C CA . ILE A 1 93 ? 2.966 -9.038 60.923 1.00 34.03 93 ILE A CA 1
ATOM 743 C C . ILE A 1 93 ? 1.902 -8.735 61.993 1.00 34.03 93 ILE A C 1
ATOM 745 O O . ILE A 1 93 ? 2.154 -8.920 63.184 1.00 34.03 93 ILE A O 1
ATOM 749 N N . GLY A 1 94 ? 0.728 -8.282 61.553 1.00 30.23 94 GLY A N 1
ATOM 750 C CA . GLY A 1 94 ? -0.447 -8.005 62.376 1.00 30.23 94 GLY A CA 1
ATOM 751 C C . GLY A 1 94 ? -1.717 -8.059 61.523 1.00 30.23 94 GLY A C 1
ATOM 752 O O . GLY A 1 94 ? -1.814 -7.410 60.490 1.00 30.23 94 GLY A O 1
ATOM 753 N N . GLU A 1 95 ? -2.626 -8.912 61.964 1.00 38.25 95 GLU A N 1
ATOM 754 C CA . GLU A 1 95 ? -3.845 -9.460 61.368 1.00 38.25 95 GLU A CA 1
ATOM 755 C C . GLU A 1 95 ? -4.981 -8.472 61.012 1.00 38.25 95 GLU A C 1
ATOM 757 O O . GLU A 1 95 ? -5.141 -7.421 61.625 1.00 38.25 95 GLU A O 1
ATOM 762 N N . THR A 1 96 ? -5.871 -8.956 60.130 1.00 35.75 96 THR A N 1
ATOM 763 C CA . THR A 1 96 ? -7.274 -8.555 59.864 1.00 35.75 96 THR A CA 1
ATOM 764 C C . THR A 1 96 ? -7.551 -7.236 59.127 1.00 35.75 96 THR A C 1
ATOM 766 O O . THR A 1 96 ? -7.313 -6.148 59.637 1.00 35.75 96 THR A O 1
ATOM 769 N N . ARG A 1 97 ? -8.203 -7.315 57.954 1.00 36.28 97 ARG A N 1
ATOM 770 C CA . ARG A 1 97 ? -9.676 -7.246 57.814 1.00 36.28 97 ARG A CA 1
ATOM 771 C C . ARG A 1 97 ? -10.060 -7.280 56.328 1.00 36.28 97 ARG A C 1
ATOM 773 O O . ARG A 1 97 ? -9.622 -6.437 55.552 1.00 36.28 97 ARG A O 1
ATOM 780 N N . GLU A 1 98 ? -10.891 -8.251 55.957 1.00 45.28 98 GLU A N 1
ATOM 781 C CA . GLU A 1 98 ? -11.629 -8.269 54.693 1.00 45.28 98 GLU A CA 1
ATOM 782 C C . GLU A 1 98 ? -12.455 -6.985 54.556 1.00 45.28 98 GLU A C 1
ATOM 784 O O . GLU A 1 98 ? -13.317 -6.692 55.389 1.00 45.28 98 GLU A O 1
ATOM 789 N N . SER A 1 99 ? -12.228 -6.238 53.479 1.00 35.44 99 SER A N 1
ATOM 790 C CA . SER A 1 99 ? -13.268 -5.413 52.884 1.00 35.44 99 SER A CA 1
ATOM 791 C C . SER A 1 99 ? -13.392 -5.790 51.414 1.00 35.44 99 SER A C 1
ATOM 793 O O . SER A 1 99 ? -12.466 -5.684 50.612 1.00 35.44 99 SER A O 1
ATOM 795 N N . LEU A 1 100 ? -14.571 -6.317 51.108 1.00 40.38 100 LEU A N 1
ATOM 796 C CA . LEU A 1 100 ? -15.066 -6.627 49.782 1.00 40.38 100 LEU A CA 1
ATOM 797 C C . LEU A 1 100 ? -15.047 -5.351 48.935 1.00 40.38 100 LEU A C 1
ATOM 799 O O . LEU A 1 100 ? -15.962 -4.533 49.004 1.00 40.38 100 LEU A O 1
ATOM 803 N N . VAL A 1 101 ? -14.011 -5.192 48.118 1.00 38.59 101 VAL A N 1
ATOM 804 C CA . VAL A 1 101 ? -14.127 -4.425 46.883 1.00 38.59 101 VAL A CA 1
ATOM 805 C C . VAL A 1 101 ? -14.736 -5.391 45.882 1.00 38.59 101 VAL A C 1
ATOM 807 O O . VAL A 1 101 ? -14.070 -6.305 45.398 1.00 38.59 101 VAL A O 1
ATOM 810 N N . GLN A 1 102 ? -16.028 -5.216 45.611 1.00 35.78 102 GLN A N 1
ATOM 811 C CA . GLN A 1 102 ? -16.645 -5.726 44.394 1.00 35.78 102 GLN A CA 1
ATOM 812 C C . GLN A 1 102 ? -15.933 -5.051 43.220 1.00 35.78 102 GLN A C 1
ATOM 814 O O . GLN A 1 102 ? -16.303 -3.974 42.765 1.00 35.78 102 GLN A O 1
ATOM 819 N N . GLN A 1 103 ? -14.843 -5.675 42.780 1.00 38.12 103 GLN A N 1
ATOM 820 C CA . GLN A 1 103 ? -14.289 -5.466 41.460 1.00 38.12 103 GLN A CA 1
ATOM 821 C C . GLN A 1 103 ? -15.315 -6.053 40.495 1.00 38.12 103 GLN A C 1
ATOM 823 O O . GLN A 1 103 ? -15.355 -7.259 40.252 1.00 38.12 103 GLN A O 1
ATOM 828 N N . GLU A 1 104 ? -16.196 -5.193 39.991 1.00 39.56 104 GLU A N 1
ATOM 829 C CA . GLU A 1 104 ? -16.921 -5.485 38.767 1.00 39.56 104 GLU A CA 1
ATOM 830 C C . GLU A 1 104 ? -15.874 -5.709 37.676 1.00 39.56 104 GLU A C 1
ATOM 832 O O . GLU A 1 104 ? -15.278 -4.778 37.132 1.00 39.56 104 GLU A O 1
ATOM 837 N N . HIS A 1 105 ? -15.601 -6.980 37.394 1.00 37.53 105 HIS A N 1
ATOM 838 C CA . HIS A 1 105 ? -14.942 -7.386 36.171 1.00 37.53 105 HIS A CA 1
ATOM 839 C C . HIS A 1 105 ? -15.871 -7.021 35.011 1.00 37.53 105 HIS A C 1
ATOM 841 O O . HIS A 1 105 ? -16.703 -7.815 34.580 1.00 37.53 105 HIS A O 1
ATOM 847 N N . PHE A 1 106 ? -15.719 -5.800 34.500 1.00 42.00 106 PHE A N 1
ATOM 848 C CA . PHE A 1 106 ? -16.164 -5.442 33.163 1.00 42.00 106 PHE A CA 1
ATOM 849 C C . PHE A 1 106 ? -15.330 -6.256 32.170 1.00 42.00 106 PHE A C 1
ATOM 851 O O . PHE A 1 106 ? -14.303 -5.809 31.666 1.00 42.00 106 PHE A O 1
ATOM 858 N N . THR A 1 107 ? -15.764 -7.473 31.860 1.00 41.19 107 THR A N 1
ATOM 859 C CA . THR A 1 107 ? -15.332 -8.176 30.651 1.00 41.19 107 THR A CA 1
ATOM 860 C C . THR A 1 107 ? -16.111 -7.637 29.454 1.00 41.19 107 THR A C 1
ATOM 862 O O . THR A 1 107 ? -16.749 -8.381 28.715 1.00 41.19 107 THR A O 1
ATOM 865 N N . ASN A 1 108 ? -16.045 -6.320 29.232 1.00 43.22 108 ASN A N 1
ATOM 866 C CA . ASN A 1 108 ? -16.252 -5.800 27.891 1.00 43.22 108 ASN A CA 1
ATOM 867 C C . ASN A 1 108 ? -14.961 -6.106 27.137 1.00 43.22 108 ASN A C 1
ATOM 869 O O . ASN A 1 108 ? -13.998 -5.342 27.214 1.00 43.22 108 ASN A O 1
ATOM 873 N N . THR A 1 109 ? -14.931 -7.220 26.402 1.00 49.56 109 THR A N 1
ATOM 874 C CA . THR A 1 109 ? -14.054 -7.333 25.232 1.00 49.56 109 THR A CA 1
ATOM 875 C C . THR A 1 109 ? -14.452 -6.186 24.311 1.00 49.56 109 THR A C 1
ATOM 877 O O . THR A 1 109 ? -15.396 -6.292 23.528 1.00 49.56 109 THR A O 1
ATOM 880 N N . THR A 1 110 ? -13.843 -5.026 24.532 1.00 61.09 110 THR A N 1
ATOM 881 C CA . THR A 1 110 ? -14.256 -3.775 23.913 1.00 61.09 110 THR A CA 1
ATOM 882 C C . THR A 1 110 ? -13.693 -3.815 22.509 1.00 61.09 110 THR A C 1
ATOM 884 O O . THR A 1 110 ? -12.562 -3.407 22.255 1.00 61.09 110 THR A O 1
ATOM 887 N N . THR A 1 111 ? -14.462 -4.415 21.607 1.00 75.44 111 THR A N 1
ATOM 888 C CA . THR A 1 111 ? -14.155 -4.438 20.184 1.00 75.44 111 THR A CA 1
ATOM 889 C C . THR A 1 111 ? -13.975 -3.000 19.715 1.00 75.44 111 THR A C 1
ATOM 891 O O . THR A 1 111 ? -14.863 -2.171 19.916 1.00 75.44 111 THR A O 1
ATOM 894 N N . CYS A 1 112 ? -12.822 -2.703 19.120 1.00 87.25 112 CYS A N 1
ATOM 895 C CA . CYS A 1 112 ? -12.509 -1.373 18.617 1.00 87.25 112 CYS A CA 1
ATOM 896 C C . CYS A 1 112 ? -13.384 -1.096 17.386 1.00 87.25 112 CYS A C 1
ATOM 898 O O . CYS A 1 112 ? -13.204 -1.698 16.325 1.00 87.25 112 CYS A O 1
ATOM 900 N N . ASP A 1 113 ? -14.385 -0.231 17.550 1.00 94.25 113 ASP A N 1
ATOM 901 C CA . ASP A 1 113 ? -15.244 0.203 16.452 1.00 94.25 113 ASP A CA 1
ATOM 902 C C . ASP A 1 113 ? -14.479 1.100 15.460 1.00 94.25 113 ASP A C 1
ATOM 904 O O . ASP A 1 113 ? -13.294 1.404 15.630 1.00 94.25 113 ASP A O 1
ATOM 908 N N . ARG A 1 114 ? -15.151 1.543 14.390 1.00 96.06 114 ARG A N 1
ATOM 909 C CA . ARG A 1 114 ? -14.526 2.409 13.380 1.00 96.06 114 ARG A CA 1
ATOM 910 C C . ARG A 1 114 ? -13.911 3.665 13.999 1.00 96.06 114 ARG A C 1
ATOM 912 O O . ARG A 1 114 ? -12.809 4.033 13.613 1.00 96.06 114 ARG A O 1
ATOM 919 N N . LYS A 1 115 ? -14.603 4.299 14.949 1.00 96.44 115 LYS A N 1
ATOM 920 C CA . LYS A 1 115 ? -14.148 5.536 15.589 1.00 96.44 115 LYS A CA 1
ATOM 921 C C . LYS A 1 115 ? -12.892 5.284 16.419 1.00 96.44 115 LYS A C 1
ATOM 923 O O . LYS A 1 115 ? -11.928 6.027 16.276 1.00 96.44 115 LYS A O 1
ATOM 928 N N . CYS A 1 116 ? -12.888 4.220 17.217 1.00 95.81 116 CYS A N 1
ATOM 929 C CA . CYS A 1 116 ? -11.724 3.760 17.965 1.00 95.81 116 CYS A CA 1
ATOM 930 C C . CYS A 1 116 ? -10.525 3.508 17.033 1.00 95.81 116 CYS A C 1
ATOM 932 O O . CYS A 1 116 ? -9.441 4.034 17.278 1.00 95.81 116 CYS A O 1
ATOM 934 N N . MET A 1 117 ? -10.721 2.798 15.915 1.00 97.00 117 MET A N 1
ATOM 935 C CA . MET A 1 117 ? -9.658 2.527 14.935 1.00 97.00 117 MET A CA 1
ATOM 936 C C . MET A 1 117 ? -9.133 3.810 14.274 1.00 97.00 117 MET A C 1
ATOM 938 O O . MET A 1 117 ? -7.929 3.950 14.068 1.00 97.00 117 MET A O 1
ATOM 942 N N . THR A 1 118 ? -10.015 4.766 13.963 1.00 97.69 118 THR A N 1
ATOM 943 C CA . THR A 1 118 ? -9.614 6.087 13.460 1.00 97.69 118 THR A CA 1
ATOM 944 C C . THR A 1 118 ? -8.766 6.834 14.489 1.00 97.69 118 THR A C 1
ATOM 946 O O . THR A 1 118 ? -7.719 7.360 14.124 1.00 97.69 118 THR A O 1
ATOM 949 N N . THR A 1 119 ? -9.161 6.834 15.766 1.00 97.00 119 THR A N 1
ATOM 950 C CA . THR A 1 119 ? -8.373 7.446 16.847 1.00 97.00 119 THR A CA 1
ATOM 951 C C . THR A 1 119 ? -7.003 6.785 16.993 1.00 97.00 119 THR A C 1
ATOM 953 O O . THR A 1 119 ? -6.006 7.497 17.029 1.00 97.00 119 THR A O 1
ATOM 956 N N . MET A 1 120 ? -6.926 5.451 16.970 1.00 97.31 120 MET A N 1
ATOM 957 C CA . MET A 1 120 ? -5.652 4.717 16.994 1.00 97.31 120 MET A CA 1
ATOM 958 C C . MET A 1 120 ? -4.736 5.128 15.835 1.00 97.31 120 MET A C 1
ATOM 960 O O . MET A 1 120 ? -3.544 5.352 16.028 1.00 97.31 120 MET A O 1
ATOM 964 N N . MET A 1 121 ? -5.285 5.282 14.625 1.00 97.94 121 MET A N 1
ATOM 965 C CA . MET A 1 121 ? -4.509 5.743 13.472 1.00 97.94 121 MET A CA 1
ATOM 966 C C . MET A 1 121 ? -4.011 7.184 13.655 1.00 97.94 121 MET A C 1
ATOM 968 O O . MET A 1 121 ? -2.853 7.481 13.360 1.00 97.94 121 MET A O 1
ATOM 972 N N . THR A 1 122 ? -4.850 8.079 14.182 1.00 97.88 122 THR A N 1
ATOM 973 C CA . THR A 1 122 ? -4.431 9.443 14.533 1.00 97.88 122 THR A CA 1
ATOM 974 C C . THR A 1 122 ? -3.295 9.427 15.556 1.00 97.88 122 THR A C 1
ATOM 976 O O . THR A 1 122 ? -2.286 10.096 15.345 1.00 97.88 122 THR A O 1
ATOM 979 N N . GLU A 1 123 ? -3.392 8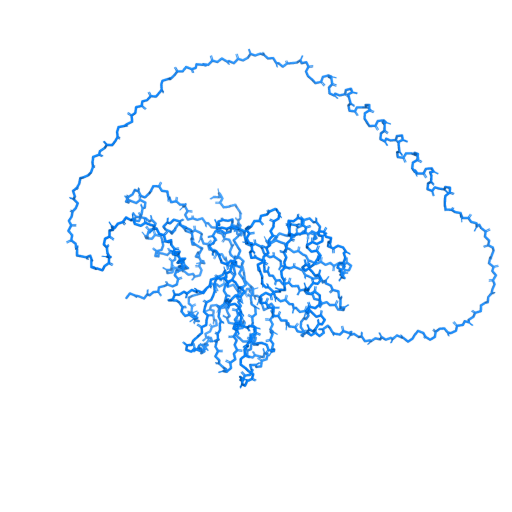.613 16.609 1.00 98.00 123 GLU A N 1
ATOM 980 C CA . GLU A 1 123 ? -2.343 8.488 17.625 1.00 98.00 123 GLU A CA 1
ATOM 981 C C . GLU A 1 123 ? -1.017 7.987 17.043 1.00 98.00 123 GLU A C 1
ATOM 983 O O . GLU A 1 123 ? 0.038 8.509 17.414 1.00 98.00 123 GLU A O 1
ATOM 988 N N . VAL A 1 124 ? -1.061 7.033 16.103 1.00 98.56 124 VAL A N 1
ATOM 989 C CA . VAL A 1 124 ? 0.118 6.547 15.366 1.00 98.56 124 VAL A CA 1
ATOM 990 C C . VAL A 1 124 ? 0.805 7.687 14.621 1.00 98.56 124 VAL A C 1
ATOM 992 O O . VAL A 1 124 ? 1.999 7.905 14.834 1.00 98.56 124 VAL A O 1
ATOM 995 N N . LEU A 1 125 ? 0.077 8.461 13.815 1.00 98.44 125 LEU A N 1
ATOM 996 C CA . LEU A 1 125 ? 0.662 9.573 13.053 1.00 98.44 125 LEU A CA 1
ATOM 997 C C . LEU A 1 125 ? 1.190 10.686 13.966 1.00 98.44 125 LEU A C 1
ATOM 999 O O . LEU A 1 125 ? 2.288 11.204 13.762 1.00 98.44 125 LEU A O 1
ATOM 1003 N N . GLU A 1 126 ? 0.452 11.020 15.022 1.00 98.12 126 GLU A N 1
ATOM 1004 C CA . GLU A 1 126 ? 0.904 11.993 16.013 1.00 98.12 126 GLU A CA 1
ATOM 1005 C C . GLU A 1 126 ? 2.146 11.519 16.778 1.00 98.12 126 GLU A C 1
ATOM 1007 O O . GLU A 1 126 ? 3.012 12.332 17.098 1.00 98.12 126 GLU A O 1
ATOM 1012 N N . SER A 1 127 ? 2.278 10.216 17.046 1.00 98.44 127 SER A N 1
ATOM 1013 C CA . SER A 1 127 ? 3.476 9.657 17.682 1.00 98.44 127 SER A CA 1
ATOM 1014 C C . SER A 1 127 ? 4.716 9.781 16.795 1.00 98.44 127 SER A C 1
ATOM 1016 O O . SER A 1 127 ? 5.803 10.050 17.309 1.00 98.44 127 SER A O 1
ATOM 1018 N N . MET A 1 128 ? 4.553 9.651 15.471 1.00 98.12 128 MET A N 1
ATOM 1019 C CA . MET A 1 128 ? 5.630 9.873 14.503 1.00 98.12 128 MET A CA 1
ATOM 1020 C C . MET A 1 128 ? 6.068 11.339 14.518 1.00 98.12 128 MET A C 1
ATOM 1022 O O . MET A 1 128 ? 7.252 11.610 14.687 1.00 98.12 128 MET A O 1
ATOM 1026 N N . MET A 1 129 ? 5.119 12.283 14.455 1.00 96.81 129 MET A N 1
ATOM 1027 C CA . MET A 1 129 ? 5.412 13.726 14.527 1.00 96.81 129 MET A CA 1
ATOM 1028 C C . MET A 1 129 ? 6.050 14.141 15.861 1.00 96.81 129 MET A C 1
ATOM 1030 O O . MET A 1 129 ? 6.911 15.020 15.904 1.00 96.81 129 MET A O 1
ATOM 1034 N N . ALA A 1 130 ? 5.646 13.501 16.961 1.00 97.31 130 ALA A N 1
ATOM 1035 C CA . ALA A 1 130 ? 6.236 13.706 18.280 1.00 97.31 130 ALA A CA 1
ATOM 1036 C C . ALA A 1 130 ? 7.621 13.052 18.432 1.00 97.31 130 ALA A C 1
ATOM 1038 O O . ALA A 1 130 ? 8.303 13.304 19.424 1.00 97.31 130 ALA A O 1
ATOM 1039 N N . ASN A 1 131 ? 8.047 12.233 17.464 1.00 97.25 131 ASN A N 1
ATOM 1040 C CA . ASN A 1 131 ? 9.228 11.373 17.546 1.00 97.25 131 ASN A CA 1
ATOM 1041 C C . ASN A 1 131 ? 9.228 10.476 18.802 1.00 97.25 131 ASN A C 1
ATOM 1043 O O . ASN A 1 131 ? 10.280 10.192 19.379 1.00 97.25 131 ASN A O 1
ATOM 1047 N N . ASP A 1 132 ? 8.042 10.048 19.246 1.00 97.81 132 ASP A N 1
ATOM 1048 C CA . ASP A 1 132 ? 7.854 9.266 20.469 1.00 97.81 132 ASP A CA 1
ATOM 1049 C C . ASP A 1 132 ? 6.878 8.106 20.232 1.00 97.81 132 ASP A C 1
ATOM 1051 O O . ASP A 1 132 ? 5.671 8.268 20.413 1.00 97.81 132 ASP A O 1
ATOM 1055 N N . PRO A 1 133 ? 7.370 6.918 19.839 1.00 97.44 133 PRO A N 1
ATOM 1056 C CA . PRO A 1 133 ? 6.516 5.749 19.646 1.00 97.44 133 PRO A CA 1
ATOM 1057 C C . PRO A 1 133 ? 5.980 5.160 20.956 1.00 97.44 133 PRO A C 1
ATOM 1059 O O . PRO A 1 133 ? 5.046 4.365 20.916 1.00 97.44 133 PRO A O 1
ATOM 1062 N N . PHE A 1 134 ? 6.552 5.501 22.117 1.00 95.62 134 PHE A N 1
ATOM 1063 C CA . PHE A 1 134 ? 6.180 4.884 23.396 1.00 95.62 134 PHE A CA 1
ATOM 1064 C C . PHE A 1 134 ? 4.941 5.513 24.032 1.00 95.62 134 PHE A C 1
ATOM 1066 O O . PHE A 1 134 ? 4.430 4.989 25.018 1.00 95.62 134 PHE A O 1
ATOM 1073 N N . ARG A 1 135 ? 4.424 6.598 23.445 1.00 96.31 135 ARG A N 1
ATOM 1074 C CA . ARG A 1 135 ? 3.110 7.149 23.791 1.00 96.31 135 ARG A CA 1
ATOM 1075 C C . ARG A 1 135 ? 1.943 6.311 23.254 1.00 96.31 135 ARG A C 1
ATOM 1077 O O . ARG A 1 135 ? 0.801 6.583 23.605 1.00 96.31 135 ARG A O 1
ATOM 1084 N N . LEU A 1 136 ? 2.217 5.361 22.356 1.00 98.25 136 LEU A N 1
ATOM 1085 C CA . LEU A 1 136 ? 1.197 4.511 21.756 1.00 98.25 136 LEU A CA 1
ATOM 1086 C C . LEU A 1 136 ? 0.724 3.430 22.735 1.00 98.25 136 LEU A C 1
ATOM 1088 O O . LEU A 1 136 ? 1.546 2.888 23.480 1.00 98.25 136 LEU A O 1
ATOM 1092 N N . PRO A 1 137 ? -0.561 3.037 22.683 1.00 97.12 137 PRO A N 1
ATOM 1093 C CA . PRO A 1 137 ? -1.067 1.880 23.410 1.00 97.12 137 PRO A CA 1
ATOM 1094 C C . PRO A 1 137 ? -0.587 0.587 22.728 1.00 97.12 137 PRO A C 1
ATOM 1096 O O . PRO A 1 137 ? -1.338 -0.089 22.035 1.00 97.12 137 PRO A O 1
ATOM 1099 N N . LEU A 1 138 ? 0.700 0.261 22.850 1.00 98.12 138 LEU A N 1
ATOM 1100 C CA . LEU A 1 138 ? 1.284 -0.948 22.262 1.00 98.12 138 LEU A CA 1
ATOM 1101 C C . LEU A 1 138 ? 0.938 -2.183 23.098 1.00 98.12 138 LEU A C 1
ATOM 1103 O O . LEU A 1 138 ? 0.913 -2.124 24.329 1.00 98.12 138 LEU A O 1
ATOM 1107 N N . SER A 1 139 ? 0.747 -3.328 22.443 1.00 97.69 139 SER A N 1
ATOM 1108 C CA . SER A 1 139 ? 0.762 -4.611 23.147 1.00 97.69 139 SER A CA 1
ATOM 1109 C C . SER A 1 139 ? 2.156 -4.915 23.702 1.00 97.69 139 SER A C 1
ATOM 1111 O O . SER A 1 139 ? 3.166 -4.452 23.170 1.00 97.69 139 SER A O 1
ATOM 1113 N N . GLU A 1 140 ? 2.225 -5.742 24.752 1.00 96.38 140 GLU A N 1
ATOM 1114 C CA . GLU A 1 140 ? 3.499 -6.167 25.362 1.00 96.38 140 GLU A CA 1
ATOM 1115 C C . GLU A 1 140 ? 4.464 -6.758 24.321 1.00 96.38 140 GLU A C 1
ATOM 1117 O O . GLU A 1 140 ? 5.667 -6.496 24.341 1.00 96.38 140 GLU A O 1
ATOM 1122 N N . VAL A 1 141 ? 3.913 -7.511 23.366 1.00 97.19 141 VAL A N 1
ATOM 1123 C CA . VAL A 1 141 ? 4.623 -8.026 22.196 1.00 97.19 141 VAL A CA 1
ATOM 1124 C C . VAL A 1 141 ? 3.892 -7.563 20.945 1.00 97.19 141 VAL A C 1
ATOM 1126 O O . VAL A 1 141 ? 2.714 -7.874 20.770 1.00 97.19 141 VAL A O 1
ATOM 1129 N N . TYR A 1 142 ? 4.593 -6.852 20.065 1.00 98.06 142 TYR A N 1
ATOM 1130 C CA . TYR A 1 142 ? 4.074 -6.377 18.783 1.00 98.06 142 TYR A CA 1
ATOM 1131 C C . TYR A 1 142 ? 5.010 -6.766 17.631 1.00 98.06 142 TYR A C 1
ATOM 1133 O O . TYR A 1 142 ? 6.190 -7.061 17.833 1.00 98.06 142 TYR A O 1
ATOM 1141 N N . LYS A 1 143 ? 4.486 -6.763 16.402 1.00 98.44 143 LYS A N 1
ATOM 1142 C CA . LYS A 1 143 ? 5.266 -6.937 15.166 1.00 98.44 143 LYS A CA 1
ATOM 1143 C C . LYS A 1 143 ? 5.321 -5.620 14.416 1.00 98.44 143 LYS A C 1
ATOM 1145 O O . LYS A 1 143 ? 4.300 -4.959 14.281 1.00 98.44 143 LYS A O 1
ATOM 1150 N N . ALA A 1 144 ? 6.480 -5.243 13.898 1.00 98.50 144 ALA A N 1
ATOM 1151 C CA . ALA A 1 144 ? 6.590 -4.014 13.130 1.00 98.50 144 ALA A CA 1
ATOM 1152 C C . ALA A 1 144 ? 7.622 -4.148 12.011 1.00 98.50 144 ALA A C 1
ATOM 1154 O O . ALA A 1 144 ? 8.734 -4.627 12.244 1.00 98.50 144 ALA A O 1
ATOM 1155 N N . THR A 1 145 ? 7.255 -3.701 10.811 1.00 98.19 145 THR A N 1
ATOM 1156 C CA . THR A 1 145 ? 8.172 -3.556 9.677 1.00 98.19 145 THR A CA 1
ATOM 1157 C C . THR A 1 145 ? 8.069 -2.168 9.059 1.00 98.19 145 THR A C 1
ATOM 1159 O O . THR A 1 145 ? 6.966 -1.648 8.902 1.00 98.19 145 THR A O 1
ATOM 1162 N N . GLU A 1 146 ? 9.204 -1.612 8.648 1.00 96.62 146 GLU A N 1
ATOM 1163 C CA . GLU A 1 146 ? 9.290 -0.438 7.777 1.00 96.62 146 GLU A CA 1
ATOM 1164 C C . GLU A 1 146 ? 9.989 -0.869 6.488 1.00 96.62 146 GLU A C 1
ATOM 1166 O O . GLU A 1 146 ? 11.077 -1.442 6.545 1.00 96.62 146 GLU A O 1
ATOM 1171 N N . ASN A 1 147 ? 9.367 -0.650 5.328 1.00 93.81 147 ASN A N 1
ATOM 1172 C CA . ASN A 1 147 ? 9.919 -1.020 4.023 1.00 93.81 147 ASN A CA 1
ATOM 1173 C C . ASN A 1 147 ? 10.335 -2.505 3.964 1.00 93.81 147 ASN A C 1
ATOM 1175 O O . ASN A 1 147 ? 11.420 -2.848 3.499 1.00 93.81 147 ASN A O 1
ATOM 1179 N N . SER A 1 148 ? 9.491 -3.396 4.497 1.00 92.88 148 SER A N 1
ATOM 1180 C CA . SER A 1 148 ? 9.752 -4.842 4.676 1.00 92.88 148 SER A CA 1
ATOM 1181 C C . SER A 1 148 ? 10.895 -5.217 5.638 1.00 92.88 148 SER A C 1
ATOM 1183 O O . SER A 1 148 ? 11.235 -6.394 5.752 1.00 92.88 148 SER A O 1
ATOM 1185 N N . HIS A 1 149 ? 11.474 -4.263 6.374 1.00 94.38 149 HIS A N 1
ATOM 1186 C CA . HIS A 1 149 ? 12.529 -4.526 7.354 1.00 94.38 149 HIS A CA 1
ATOM 1187 C C . HIS A 1 149 ? 11.957 -4.540 8.778 1.00 94.38 149 HIS A C 1
ATOM 1189 O O . HIS A 1 149 ? 11.390 -3.533 9.212 1.00 94.38 149 HIS A O 1
ATOM 1195 N N . PRO A 1 150 ? 12.095 -5.646 9.537 1.00 97.19 150 PRO A N 1
ATOM 1196 C CA . PRO A 1 150 ? 11.620 -5.702 10.912 1.00 97.19 150 PRO A CA 1
ATOM 1197 C C . PRO A 1 150 ? 12.484 -4.828 11.823 1.00 97.19 150 PRO A C 1
ATOM 1199 O O . PRO A 1 150 ? 13.712 -4.931 11.827 1.00 97.19 150 PRO A O 1
ATOM 1202 N N . ALA A 1 151 ? 11.837 -3.987 12.625 1.00 97.00 151 ALA A N 1
ATOM 1203 C CA . ALA A 1 151 ? 12.509 -3.102 13.569 1.00 97.00 151 ALA A CA 1
ATOM 1204 C C . ALA A 1 151 ? 11.583 -2.740 14.737 1.00 97.00 151 ALA A C 1
ATOM 1206 O O . ALA A 1 151 ? 10.363 -2.796 14.619 1.00 97.00 151 ALA A O 1
ATOM 1207 N N . ALA A 1 152 ? 12.161 -2.331 15.867 1.00 97.38 152 ALA A N 1
ATOM 1208 C CA . ALA A 1 152 ? 11.397 -1.636 16.899 1.00 97.38 152 ALA A CA 1
ATOM 1209 C C . ALA A 1 152 ? 10.995 -0.239 16.394 1.00 97.38 152 ALA A C 1
ATOM 1211 O O . ALA A 1 152 ? 11.764 0.388 15.661 1.00 97.38 152 ALA A O 1
ATOM 1212 N N . LEU A 1 153 ? 9.834 0.278 16.814 1.00 97.94 153 LEU A N 1
ATOM 1213 C CA . LEU A 1 153 ? 9.301 1.551 16.297 1.00 97.94 153 LEU A CA 1
ATOM 1214 C C . LEU A 1 153 ? 10.270 2.731 16.487 1.00 97.94 153 LEU A C 1
ATOM 1216 O O . LEU A 1 153 ? 10.413 3.576 15.614 1.00 97.94 153 LEU A O 1
ATOM 1220 N N . ASN A 1 154 ? 11.018 2.764 17.590 1.00 95.94 154 ASN A N 1
ATOM 1221 C CA . ASN A 1 154 ? 12.006 3.815 17.861 1.00 95.94 154 ASN A CA 1
ATOM 1222 C C . ASN A 1 154 ? 13.280 3.728 16.995 1.00 95.94 154 ASN A C 1
ATOM 1224 O O . ASN A 1 154 ? 14.105 4.642 17.022 1.00 95.94 154 ASN A O 1
ATOM 1228 N N . MET A 1 155 ? 13.477 2.624 16.271 1.00 96.31 155 MET A N 1
ATOM 1229 C CA . MET A 1 155 ? 14.576 2.441 15.319 1.00 96.31 155 MET A CA 1
ATOM 1230 C C . MET A 1 155 ? 14.155 2.714 13.872 1.00 96.31 155 MET A C 1
ATOM 1232 O O . MET A 1 155 ? 15.027 2.932 13.030 1.00 96.31 155 MET A O 1
ATOM 1236 N N . MET A 1 156 ? 12.851 2.702 13.597 1.00 97.38 156 MET A N 1
ATOM 1237 C CA . MET A 1 156 ? 12.275 3.027 12.296 1.00 97.38 156 MET A CA 1
ATOM 1238 C C . MET A 1 156 ? 12.557 4.483 11.922 1.00 97.38 156 MET A C 1
ATOM 1240 O O . MET A 1 156 ? 12.653 5.360 12.787 1.00 97.38 156 MET A O 1
ATOM 1244 N N . THR A 1 157 ? 12.736 4.749 10.629 1.00 95.06 157 THR A N 1
ATOM 1245 C CA . THR A 1 157 ? 13.047 6.102 10.159 1.00 95.06 157 THR A CA 1
ATOM 1246 C C . THR A 1 157 ? 11.864 7.040 10.354 1.00 95.06 157 THR A C 1
ATOM 1248 O O . THR A 1 157 ? 12.084 8.180 10.758 1.00 95.06 157 THR A O 1
ATOM 1251 N N . LEU A 1 158 ? 10.632 6.545 10.205 1.00 96.56 158 LEU A N 1
ATOM 1252 C CA . LEU A 1 158 ? 9.405 7.335 10.332 1.00 96.56 158 LEU A CA 1
ATOM 1253 C C . LEU A 1 158 ? 9.310 8.109 11.660 1.00 96.56 158 LEU A C 1
ATOM 1255 O O . LEU A 1 158 ? 9.017 9.301 11.647 1.00 96.56 158 LEU A O 1
ATOM 1259 N N . TRP A 1 159 ? 9.662 7.497 12.797 1.00 97.31 159 TRP A N 1
ATOM 1260 C CA . TRP A 1 159 ? 9.663 8.155 14.121 1.00 97.31 159 TRP A CA 1
ATOM 1261 C C . TRP A 1 159 ? 10.853 9.085 14.380 1.00 97.31 159 TRP A C 1
ATOM 1263 O O . TRP A 1 159 ? 11.025 9.580 15.492 1.00 97.31 159 TRP A O 1
ATOM 1273 N N . ARG A 1 160 ? 11.726 9.279 13.394 1.00 94.69 160 ARG A N 1
ATOM 1274 C CA . ARG A 1 160 ? 12.892 10.167 13.491 1.00 94.69 160 ARG A CA 1
ATOM 1275 C C . ARG A 1 160 ? 12.850 11.298 12.480 1.00 94.69 160 ARG A C 1
ATOM 1277 O O . ARG A 1 160 ? 13.574 12.280 12.648 1.00 94.69 160 ARG A O 1
ATOM 1284 N N . THR A 1 161 ? 12.118 11.103 11.389 1.00 94.06 161 THR A N 1
ATOM 1285 C CA . THR A 1 161 ? 12.136 11.999 10.239 1.00 94.06 161 THR A CA 1
ATOM 1286 C C . THR A 1 161 ? 10.808 12.698 10.035 1.00 94.06 161 THR A C 1
ATOM 1288 O O . THR A 1 161 ? 10.847 13.843 9.604 1.00 94.06 161 THR A O 1
ATOM 1291 N N . VAL A 1 162 ? 9.659 12.092 10.347 1.00 95.69 162 VAL A N 1
ATOM 1292 C CA . VAL A 1 162 ? 8.355 12.725 10.105 1.00 95.69 162 VAL A CA 1
ATOM 1293 C C . VAL A 1 162 ? 8.209 13.987 10.955 1.00 95.69 162 VAL A C 1
ATOM 1295 O O . VAL A 1 162 ? 8.269 13.947 12.180 1.00 95.69 162 VAL A O 1
ATOM 1298 N N . THR A 1 163 ? 7.984 15.121 10.296 1.00 94.56 163 THR A N 1
ATOM 1299 C CA . THR A 1 163 ? 7.757 16.419 10.949 1.00 94.56 163 THR A CA 1
ATOM 1300 C C . THR A 1 163 ? 6.350 16.957 10.734 1.00 94.56 163 THR A C 1
ATOM 1302 O O . THR A 1 163 ? 5.907 17.823 11.487 1.00 94.56 163 THR A O 1
ATOM 1305 N N . LYS A 1 164 ? 5.623 16.434 9.741 1.00 94.56 164 LYS A N 1
ATOM 1306 C CA . LYS A 1 164 ? 4.220 16.769 9.490 1.00 94.56 164 LYS A CA 1
ATOM 1307 C C . LYS A 1 164 ? 3.493 15.587 8.860 1.00 94.56 164 LYS A C 1
ATOM 1309 O O . LYS A 1 164 ? 3.994 14.993 7.908 1.00 94.56 164 LYS A O 1
ATOM 1314 N N . ALA A 1 165 ? 2.295 15.317 9.357 1.00 95.00 165 ALA A N 1
ATOM 1315 C CA . ALA A 1 165 ? 1.333 14.380 8.799 1.00 95.00 165 ALA A CA 1
ATOM 1316 C C . ALA A 1 165 ? -0.080 14.950 8.996 1.00 95.00 165 ALA A C 1
ATOM 1318 O O . ALA A 1 165 ? -0.383 15.512 10.053 1.00 95.00 165 ALA A O 1
ATOM 1319 N N . GLY A 1 166 ? -0.923 14.854 7.969 1.00 92.75 166 GLY A N 1
ATOM 1320 C CA . GLY A 1 166 ? -2.359 15.118 8.080 1.00 92.75 166 GLY A CA 1
ATOM 1321 C C . GLY A 1 166 ? -3.132 13.885 8.567 1.00 92.75 166 GLY A C 1
ATOM 1322 O O . GLY A 1 166 ? -2.524 12.869 8.908 1.00 92.75 166 GLY A O 1
ATOM 1323 N N . PRO A 1 167 ? -4.477 13.936 8.597 1.00 95.69 167 PRO A N 1
ATOM 1324 C CA . PRO A 1 167 ? -5.266 12.707 8.622 1.00 95.69 167 PRO A CA 1
ATOM 1325 C C . PRO A 1 167 ? -4.986 11.880 7.353 1.00 95.69 167 PRO A C 1
ATOM 1327 O O . PRO A 1 167 ? -4.601 12.460 6.339 1.00 95.69 167 PRO A O 1
ATOM 1330 N N . PRO A 1 168 ? -5.207 10.554 7.368 1.00 97.06 168 PRO A N 1
ATOM 1331 C CA . PRO A 1 168 ? -5.038 9.762 6.161 1.00 97.06 168 PRO A CA 1
ATOM 1332 C C . PRO A 1 168 ? -5.934 10.231 5.009 1.00 97.06 168 PRO A C 1
ATOM 1334 O O . PRO A 1 168 ? -7.138 10.410 5.204 1.00 97.06 168 PRO A O 1
ATOM 1337 N N . ASP A 1 169 ? -5.362 10.363 3.813 1.00 96.00 169 ASP A N 1
ATOM 1338 C CA . ASP A 1 169 ? -6.105 10.694 2.591 1.00 96.00 169 ASP A CA 1
ATOM 1339 C C . ASP A 1 169 ? -6.964 9.521 2.118 1.00 96.00 169 ASP A C 1
ATOM 1341 O O . ASP A 1 169 ? -8.051 9.708 1.572 1.00 96.00 169 ASP A O 1
ATOM 1345 N N . LEU A 1 170 ? -6.489 8.302 2.380 1.00 97.31 170 LEU A N 1
ATOM 1346 C CA . LEU A 1 170 ? -7.274 7.083 2.296 1.00 97.31 170 LEU A CA 1
ATOM 1347 C C . LEU A 1 170 ? -7.158 6.311 3.610 1.00 97.31 170 LEU A C 1
ATOM 1349 O O . LEU A 1 170 ? -6.052 6.045 4.077 1.00 97.31 170 LEU A O 1
ATOM 1353 N N . LEU A 1 171 ? -8.298 5.932 4.189 1.00 98.31 171 LEU A N 1
ATOM 1354 C CA . LEU A 1 171 ? -8.385 5.129 5.408 1.00 98.31 171 LEU A CA 1
ATOM 1355 C C . LEU A 1 171 ? -9.446 4.048 5.226 1.00 98.31 171 LEU A C 1
ATOM 1357 O O . LEU A 1 171 ? -10.638 4.342 5.217 1.00 98.31 171 LEU A O 1
ATOM 1361 N N . ALA A 1 172 ? -9.012 2.799 5.110 1.00 98.50 172 ALA A N 1
ATOM 1362 C CA . ALA A 1 172 ? -9.897 1.645 5.046 1.00 98.50 172 ALA A CA 1
ATOM 1363 C C . ALA A 1 172 ? -9.786 0.865 6.354 1.00 98.50 172 ALA A C 1
ATOM 1365 O O . ALA A 1 172 ? -8.685 0.525 6.784 1.00 98.50 172 ALA A O 1
ATOM 1366 N N . ILE A 1 173 ? -10.909 0.577 7.004 1.00 98.56 173 ILE A N 1
ATOM 1367 C CA . ILE A 1 173 ? -10.926 -0.052 8.328 1.00 98.56 173 ILE A CA 1
ATOM 1368 C C . ILE A 1 173 ? -11.825 -1.289 8.307 1.00 98.56 173 ILE A C 1
ATOM 1370 O O . ILE A 1 173 ? -13.037 -1.196 8.100 1.00 98.56 173 ILE A O 1
ATOM 1374 N N . ASP A 1 174 ? -11.243 -2.430 8.657 1.00 98.00 174 ASP A N 1
ATOM 1375 C CA . ASP A 1 174 ? -11.922 -3.705 8.864 1.00 98.00 174 ASP A CA 1
ATOM 1376 C C . ASP A 1 174 ? -12.095 -3.964 10.366 1.00 98.00 174 ASP A C 1
ATOM 1378 O O . ASP A 1 174 ? -11.195 -4.465 11.049 1.00 98.00 174 ASP A O 1
ATOM 1382 N N . THR A 1 175 ? -13.270 -3.619 10.895 1.00 95.94 175 THR A N 1
ATOM 1383 C CA . THR A 1 175 ? -13.589 -3.777 12.324 1.00 95.94 175 THR A CA 1
ATOM 1384 C C . THR A 1 175 ? -13.679 -5.240 12.756 1.00 95.94 175 THR A C 1
ATOM 1386 O O . THR A 1 175 ? -13.465 -5.536 13.927 1.00 95.94 175 THR A O 1
ATOM 1389 N N . LYS A 1 176 ? -13.942 -6.176 11.831 1.00 95.62 176 LYS A N 1
ATOM 1390 C CA . LYS A 1 176 ? -14.020 -7.611 12.150 1.00 95.62 176 LYS A CA 1
ATOM 1391 C C . LYS A 1 176 ? -12.641 -8.218 12.379 1.00 95.62 176 LYS A C 1
ATOM 1393 O O . LYS A 1 176 ? -12.510 -9.140 13.176 1.00 95.62 176 LYS A O 1
ATOM 1398 N N . GLN A 1 177 ? -11.620 -7.719 11.683 1.00 95.62 177 GLN A N 1
ATOM 1399 C CA . GLN A 1 177 ? -10.242 -8.197 11.839 1.00 95.62 177 GLN A CA 1
ATOM 1400 C C . GLN A 1 177 ? -9.365 -7.291 12.714 1.00 95.62 177 GLN A C 1
ATOM 1402 O O . GLN A 1 177 ? -8.209 -7.649 12.982 1.00 95.62 177 GLN A O 1
ATOM 1407 N N . GLY A 1 178 ? -9.892 -6.138 13.138 1.00 96.81 178 GLY A N 1
ATOM 1408 C CA . GLY A 1 178 ? -9.135 -5.119 13.862 1.00 96.81 178 GLY A CA 1
ATOM 1409 C C . GLY A 1 178 ? -7.988 -4.571 13.017 1.00 96.81 178 GLY A C 1
ATOM 1410 O O . GLY A 1 178 ? -6.883 -4.425 13.519 1.00 96.81 178 GLY A O 1
ATOM 1411 N N . GLN A 1 179 ? -8.206 -4.357 11.718 1.00 97.62 179 GLN A N 1
ATOM 1412 C CA . GLN A 1 179 ? -7.175 -3.901 10.781 1.00 97.62 179 GLN A CA 1
ATOM 1413 C C . GLN A 1 179 ? -7.544 -2.535 10.220 1.00 97.62 179 GLN A C 1
ATOM 1415 O O . GLN A 1 179 ? -8.707 -2.292 9.896 1.00 97.62 179 GLN A O 1
ATOM 1420 N N . ALA A 1 180 ? -6.558 -1.664 10.049 1.00 98.50 180 ALA A N 1
ATOM 1421 C CA . ALA A 1 180 ? -6.720 -0.442 9.278 1.00 98.50 180 ALA A CA 1
ATOM 1422 C C . ALA A 1 180 ? -5.580 -0.309 8.278 1.00 98.50 180 ALA A C 1
ATOM 1424 O O . ALA A 1 180 ? -4.415 -0.486 8.629 1.00 98.50 180 ALA A O 1
ATOM 1425 N N . TYR A 1 181 ? -5.936 -0.006 7.039 1.00 98.62 181 TYR A N 1
ATOM 1426 C CA . TYR A 1 181 ? -5.025 0.379 5.980 1.00 98.62 181 TYR A CA 1
ATOM 1427 C C . TYR A 1 181 ? -5.126 1.885 5.773 1.00 98.62 181 TYR A C 1
ATOM 1429 O O . TYR A 1 181 ? -6.223 2.446 5.823 1.00 98.62 181 TYR A O 1
ATOM 1437 N N . PHE A 1 182 ? -3.994 2.529 5.523 1.00 98.38 182 PHE A N 1
ATOM 1438 C CA . PHE A 1 182 ? -3.940 3.965 5.338 1.00 98.38 182 PHE A CA 1
ATOM 1439 C C . PHE A 1 182 ? -2.926 4.370 4.270 1.00 98.38 182 PHE A C 1
ATOM 1441 O O . PHE A 1 182 ? -1.953 3.659 4.022 1.00 98.38 182 PHE A O 1
ATOM 1448 N N . SER A 1 183 ? -3.156 5.531 3.659 1.00 97.12 183 SER A N 1
ATOM 1449 C CA . SER A 1 183 ? -2.219 6.208 2.761 1.00 97.12 183 SER A CA 1
ATOM 1450 C C . SER A 1 183 ? -2.358 7.720 2.920 1.00 97.12 183 SER A C 1
ATOM 1452 O O . SER A 1 183 ? -3.480 8.218 3.029 1.00 97.12 183 SER A O 1
ATOM 1454 N N . LEU A 1 184 ? -1.231 8.431 2.972 1.00 95.94 184 LEU A N 1
ATOM 1455 C CA . LEU A 1 184 ? -1.176 9.888 3.077 1.00 95.94 184 LEU A CA 1
ATOM 1456 C C . LEU A 1 184 ? 0.148 10.467 2.592 1.00 95.94 184 LEU A C 1
ATOM 1458 O O . LEU A 1 184 ? 1.162 9.764 2.534 1.00 95.94 184 LEU A O 1
ATOM 1462 N N . ASP A 1 185 ? 0.150 11.771 2.336 1.00 93.81 185 ASP A N 1
ATOM 1463 C CA . ASP A 1 185 ? 1.382 12.536 2.239 1.00 93.81 185 ASP A CA 1
ATOM 1464 C C . ASP A 1 185 ? 1.953 12.865 3.632 1.00 93.81 185 ASP A C 1
ATOM 1466 O O . ASP A 1 185 ? 1.240 13.168 4.593 1.00 93.81 185 ASP A O 1
ATOM 1470 N N . ILE A 1 186 ? 3.278 12.802 3.749 1.00 94.25 186 ILE A N 1
ATOM 1471 C CA . ILE A 1 186 ? 4.022 13.214 4.941 1.00 94.25 186 ILE A CA 1
ATOM 1472 C C . ILE A 1 186 ? 5.171 14.137 4.550 1.00 94.25 186 ILE A C 1
ATOM 1474 O O . ILE A 1 186 ? 5.708 14.070 3.445 1.00 94.25 186 ILE A O 1
ATOM 1478 N N . THR A 1 187 ? 5.588 14.988 5.483 1.00 93.44 187 THR A N 1
ATOM 1479 C CA . THR A 1 187 ? 6.833 15.758 5.373 1.00 93.44 187 THR A CA 1
ATOM 1480 C C . THR A 1 187 ? 7.891 15.158 6.288 1.00 93.44 187 THR A C 1
ATOM 1482 O O . THR A 1 187 ? 7.611 14.857 7.450 1.00 93.44 187 THR A O 1
ATOM 1485 N N . GLU A 1 188 ? 9.114 15.027 5.775 1.00 91.25 188 GLU A N 1
ATOM 1486 C CA . GLU A 1 188 ? 10.267 14.526 6.521 1.00 91.25 188 GLU A CA 1
ATOM 1487 C C . GLU A 1 188 ? 11.361 15.600 6.692 1.00 91.25 188 GLU A C 1
ATOM 1489 O O . GLU A 1 188 ? 11.664 16.383 5.788 1.00 91.25 188 GLU A O 1
ATOM 1494 N N . GLY A 1 189 ? 11.995 15.628 7.866 1.00 87.81 189 GLY A N 1
ATOM 1495 C CA . GLY A 1 189 ? 13.097 16.521 8.202 1.00 87.81 189 GLY A CA 1
ATOM 1496 C C . GLY A 1 189 ? 12.713 17.999 8.117 1.00 87.81 189 GLY A C 1
ATOM 1497 O O . GLY A 1 189 ? 11.662 18.423 8.591 1.00 87.81 189 GLY A O 1
ATOM 1498 N N . ASN A 1 19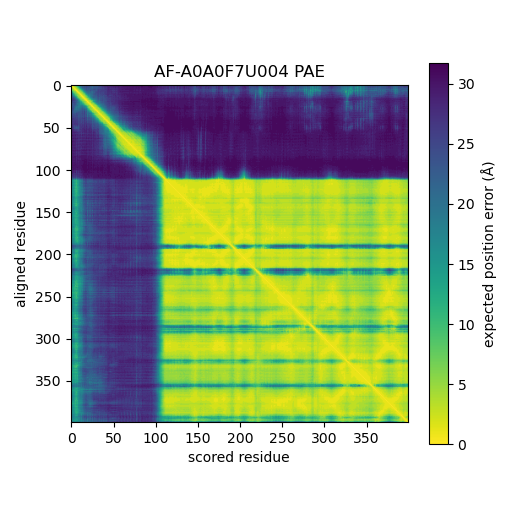0 ? 13.595 18.801 7.521 1.00 77.00 190 ASN A N 1
ATOM 1499 C CA . ASN A 1 190 ? 13.386 20.235 7.297 1.00 77.00 190 ASN A CA 1
ATOM 1500 C C . ASN A 1 190 ? 12.757 20.547 5.923 1.00 77.00 190 ASN A C 1
ATOM 1502 O O . ASN A 1 190 ? 12.795 21.698 5.487 1.00 77.00 190 ASN A O 1
ATOM 1506 N N . GLY A 1 191 ? 12.281 19.522 5.212 1.00 67.06 191 GLY A N 1
ATOM 1507 C CA . GLY A 1 191 ? 11.994 19.596 3.787 1.00 67.06 191 GLY A CA 1
ATOM 1508 C C . GLY A 1 191 ? 10.640 20.207 3.431 1.00 67.06 191 GLY A C 1
ATOM 1509 O O . GLY A 1 191 ? 9.691 20.184 4.204 1.00 67.06 191 GLY A O 1
ATOM 1510 N N . THR A 1 192 ? 10.553 20.701 2.194 1.00 66.44 192 THR A N 1
ATOM 1511 C CA . THR A 1 192 ? 9.304 20.939 1.447 1.00 66.44 192 THR A CA 1
ATOM 1512 C C . THR A 1 192 ? 8.921 19.736 0.573 1.00 66.44 192 THR A C 1
ATOM 1514 O O . THR A 1 192 ? 7.991 19.828 -0.222 1.00 66.44 192 THR A O 1
ATOM 1517 N N . ALA A 1 193 ? 9.677 18.635 0.654 1.00 67.94 193 ALA A N 1
ATOM 1518 C CA . ALA A 1 193 ? 9.430 17.418 -0.108 1.00 67.94 193 ALA A CA 1
ATOM 1519 C C . ALA A 1 193 ? 8.410 16.540 0.625 1.00 67.94 193 ALA A C 1
ATOM 1521 O O . ALA A 1 193 ? 8.588 16.238 1.806 1.00 67.94 193 ALA A O 1
ATOM 1522 N N . GLN A 1 194 ? 7.362 16.140 -0.093 1.00 83.31 194 GLN A N 1
ATOM 1523 C CA . GLN A 1 194 ? 6.347 15.218 0.401 1.00 83.31 194 GLN A CA 1
ATOM 1524 C C . GLN A 1 194 ? 6.715 13.782 0.006 1.00 83.31 194 GLN A C 1
ATOM 1526 O O . GLN A 1 194 ? 7.013 13.514 -1.162 1.00 83.31 194 GLN A O 1
ATOM 1531 N N . SER A 1 195 ? 6.696 12.876 0.979 1.00 90.50 195 SER A N 1
ATOM 1532 C CA . SER A 1 195 ? 6.772 11.422 0.789 1.00 90.50 195 SER A CA 1
ATOM 1533 C C . SER A 1 195 ? 5.359 10.842 0.889 1.00 90.50 195 SER A C 1
ATOM 1535 O O . SER A 1 195 ? 4.500 11.443 1.533 1.00 90.50 195 SER A O 1
ATOM 1537 N N . ILE A 1 196 ? 5.106 9.679 0.289 1.00 92.94 196 ILE A N 1
ATOM 1538 C CA . ILE A 1 196 ? 3.848 8.949 0.515 1.00 92.94 196 ILE A CA 1
ATOM 1539 C C . ILE A 1 196 ? 4.108 7.883 1.570 1.00 92.94 196 ILE A C 1
ATOM 1541 O O . ILE A 1 196 ? 4.897 6.966 1.340 1.00 92.94 196 ILE A O 1
ATOM 1545 N N . LEU A 1 197 ? 3.437 7.997 2.712 1.00 95.75 197 LEU A N 1
ATOM 1546 C CA . LEU A 1 197 ? 3.376 6.949 3.722 1.00 95.75 197 LEU A CA 1
ATOM 1547 C C . LEU A 1 197 ? 2.113 6.128 3.484 1.00 95.75 197 LEU A C 1
ATOM 1549 O O . LEU A 1 197 ? 1.020 6.670 3.334 1.00 95.75 197 LEU A O 1
ATOM 1553 N N . TRP A 1 198 ? 2.254 4.815 3.470 1.00 96.69 198 TRP A N 1
ATOM 1554 C CA . TRP A 1 198 ? 1.129 3.899 3.422 1.00 96.69 198 TRP A CA 1
ATOM 1555 C C . TRP A 1 198 ? 1.441 2.638 4.206 1.00 96.69 198 TRP A C 1
ATOM 1557 O O . TRP A 1 198 ? 2.595 2.326 4.500 1.00 96.69 198 TRP A O 1
ATOM 1567 N N . GLY A 1 199 ? 0.405 1.910 4.589 1.00 97.56 199 GLY A N 1
ATOM 1568 C CA . GLY A 1 199 ? 0.612 0.704 5.363 1.00 97.56 199 GLY A CA 1
ATOM 1569 C C . GLY A 1 199 ? -0.620 0.227 6.091 1.00 97.56 199 GLY A C 1
ATOM 1570 O O . GLY A 1 199 ? -1.739 0.671 5.844 1.00 97.56 199 GLY A O 1
ATOM 1571 N N . ARG A 1 200 ? -0.389 -0.709 7.004 1.00 98.06 200 ARG A N 1
ATOM 1572 C CA . ARG A 1 200 ? -1.405 -1.355 7.823 1.00 98.06 200 ARG A CA 1
ATOM 1573 C C . ARG A 1 200 ? -1.036 -1.276 9.295 1.00 98.06 200 ARG A C 1
ATOM 1575 O O . ARG A 1 200 ? 0.119 -1.498 9.658 1.00 98.06 200 ARG A O 1
ATOM 1582 N N . ILE A 1 201 ? -2.046 -1.078 10.135 1.00 98.62 201 ILE A N 1
ATOM 1583 C CA . ILE A 1 201 ? -1.981 -1.351 11.571 1.00 98.62 201 ILE A CA 1
ATOM 1584 C C . ILE A 1 201 ? -3.002 -2.420 11.966 1.00 98.62 201 ILE A C 1
ATOM 1586 O O . ILE A 1 201 ? -4.067 -2.521 11.350 1.00 98.62 201 ILE A O 1
ATOM 1590 N N . LYS A 1 202 ? -2.686 -3.190 13.012 1.00 98.25 202 LYS A N 1
ATOM 1591 C CA . LYS A 1 202 ? -3.624 -4.104 13.675 1.00 98.25 202 LYS A CA 1
ATOM 1592 C C . LYS A 1 202 ? -3.854 -3.690 15.119 1.00 98.25 202 LYS A C 1
ATOM 1594 O O . LYS A 1 202 ? -2.894 -3.475 15.858 1.00 98.25 202 LYS A O 1
ATOM 1599 N N . VAL A 1 203 ? -5.115 -3.674 15.530 1.00 97.81 203 VAL A N 1
ATOM 1600 C CA . VAL A 1 203 ? -5.556 -3.390 16.893 1.00 97.81 203 VAL A CA 1
ATOM 1601 C C . VAL A 1 203 ? -6.279 -4.610 17.458 1.00 97.81 203 VAL A C 1
ATOM 1603 O O . VAL A 1 203 ? -7.189 -5.152 16.830 1.00 97.81 203 VAL A O 1
ATOM 1606 N N . VAL A 1 204 ? -5.877 -5.040 18.649 1.00 96.06 204 VAL A N 1
ATOM 1607 C CA . VAL A 1 204 ? -6.525 -6.105 19.428 1.00 96.06 204 VAL A CA 1
ATOM 1608 C C . VAL A 1 204 ? -6.637 -5.604 20.859 1.00 96.06 204 VAL A C 1
ATOM 1610 O O . VAL A 1 204 ? -5.661 -5.087 21.386 1.00 96.06 204 VAL A O 1
ATOM 1613 N N . ASP A 1 205 ? -7.823 -5.699 21.461 1.00 93.69 205 ASP A N 1
ATOM 1614 C CA . ASP A 1 205 ? -8.085 -5.221 22.829 1.00 93.69 205 ASP A CA 1
ATOM 1615 C C . ASP A 1 205 ? -7.653 -3.763 23.068 1.00 93.69 205 ASP A C 1
ATOM 1617 O O . ASP A 1 205 ? -7.112 -3.418 24.113 1.00 93.69 205 ASP A O 1
ATOM 1621 N N . GLN A 1 206 ? -7.890 -2.900 22.070 1.00 94.38 206 GLN A N 1
ATOM 1622 C CA . GLN A 1 206 ? -7.458 -1.493 22.053 1.00 94.38 206 GLN A CA 1
ATOM 1623 C C . GLN A 1 206 ? -5.936 -1.299 22.167 1.00 94.38 206 GLN A C 1
ATOM 1625 O O . GLN A 1 206 ? -5.472 -0.221 22.527 1.00 94.38 206 GLN A O 1
ATOM 1630 N N . LEU A 1 207 ? -5.153 -2.321 21.825 1.00 97.00 207 LEU A N 1
ATOM 1631 C CA . LEU A 1 207 ? -3.701 -2.256 21.753 1.00 97.00 207 LEU A CA 1
ATOM 1632 C C . LEU A 1 207 ? -3.227 -2.459 20.315 1.00 97.00 207 LEU A C 1
ATOM 1634 O O . LEU A 1 207 ? -3.720 -3.326 19.589 1.00 97.00 207 LEU A O 1
ATOM 1638 N N . LEU A 1 208 ? -2.233 -1.680 19.906 1.00 98.31 208 LEU A N 1
ATOM 1639 C CA . LEU A 1 208 ? -1.550 -1.826 18.627 1.00 98.31 208 LEU A CA 1
ATOM 1640 C C . LEU A 1 208 ? -0.618 -3.039 18.685 1.00 98.31 208 LEU A C 1
ATOM 1642 O O . LEU A 1 208 ? 0.348 -3.064 19.448 1.00 98.31 208 LEU A O 1
ATOM 1646 N N . THR A 1 209 ? -0.920 -4.041 17.862 1.00 98.38 209 THR A N 1
ATOM 1647 C CA . THR A 1 209 ? -0.234 -5.345 17.849 1.00 98.38 209 THR A CA 1
ATOM 1648 C C . THR A 1 209 ? 0.646 -5.550 16.626 1.00 98.38 209 THR A C 1
ATOM 1650 O O . THR A 1 209 ? 1.633 -6.287 16.691 1.00 98.38 209 THR A O 1
ATOM 1653 N N . GLU A 1 210 ? 0.316 -4.918 15.499 1.00 98.62 210 GLU A N 1
ATOM 1654 C CA . GLU A 1 210 ? 1.077 -5.059 14.259 1.00 98.62 210 GLU A CA 1
ATOM 1655 C C . GLU A 1 210 ? 1.166 -3.739 13.494 1.00 98.62 210 GLU A C 1
ATOM 1657 O O . GLU A 1 210 ? 0.181 -3.008 13.404 1.00 98.62 210 GLU A O 1
ATOM 1662 N N . PHE A 1 211 ? 2.331 -3.489 12.897 1.00 98.75 211 PHE A N 1
ATOM 1663 C CA . PHE A 1 211 ? 2.619 -2.376 11.999 1.00 98.75 211 PHE A CA 1
ATOM 1664 C C . PHE A 1 211 ? 3.309 -2.904 10.749 1.00 98.75 211 PHE A C 1
ATOM 1666 O O . PHE A 1 211 ? 4.281 -3.657 10.822 1.00 98.75 211 PHE A O 1
ATOM 1673 N N . GLU A 1 212 ? 2.839 -2.474 9.595 1.00 98.44 212 GLU A N 1
ATOM 1674 C CA . GLU A 1 212 ? 3.452 -2.798 8.320 1.00 98.44 212 GLU A CA 1
ATOM 1675 C C . GLU A 1 212 ? 3.440 -1.544 7.468 1.00 98.44 212 GLU A C 1
ATOM 1677 O O . GLU A 1 212 ? 2.410 -1.172 6.908 1.00 98.44 212 GLU A O 1
ATOM 1682 N N . LEU A 1 213 ? 4.570 -0.845 7.481 1.00 98.19 213 LEU A N 1
ATOM 1683 C CA . LEU A 1 213 ? 4.693 0.523 7.009 1.00 98.19 213 LEU A CA 1
ATOM 1684 C C . LEU A 1 213 ? 5.615 0.578 5.802 1.00 98.19 213 LEU A C 1
ATOM 1686 O O . LEU A 1 213 ? 6.662 -0.070 5.775 1.00 98.19 213 LEU A O 1
ATOM 1690 N N . PHE A 1 214 ? 5.240 1.403 4.840 1.00 95.56 214 PHE A N 1
ATOM 1691 C CA . PHE A 1 214 ? 6.018 1.698 3.655 1.00 95.56 214 PHE A CA 1
ATOM 1692 C C . PHE A 1 214 ? 6.054 3.200 3.451 1.00 95.56 214 PHE A C 1
ATOM 1694 O O . PHE A 1 214 ? 5.054 3.896 3.624 1.00 95.56 214 PHE A O 1
ATOM 1701 N N . VAL A 1 215 ? 7.217 3.703 3.075 1.00 93.19 215 VAL A N 1
ATOM 1702 C CA . VAL A 1 215 ? 7.397 5.115 2.769 1.00 93.19 215 VAL A CA 1
ATOM 1703 C C . VAL A 1 215 ? 8.124 5.243 1.452 1.00 93.19 215 VAL A C 1
ATOM 1705 O O . VAL A 1 215 ? 9.241 4.749 1.302 1.00 93.19 21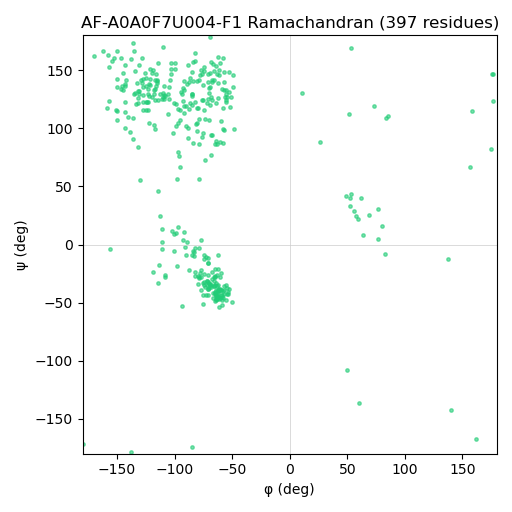5 VAL A O 1
ATOM 1708 N N . ASN A 1 216 ? 7.474 5.924 0.515 1.00 89.38 216 ASN A N 1
ATOM 1709 C CA . ASN A 1 216 ? 8.055 6.232 -0.775 1.00 89.38 216 ASN A CA 1
ATOM 1710 C C . ASN A 1 216 ? 8.596 7.653 -0.795 1.00 89.38 216 ASN A C 1
ATOM 1712 O O . ASN A 1 216 ? 7.847 8.614 -0.585 1.00 89.38 216 ASN A O 1
ATOM 1716 N N . ARG A 1 217 ? 9.902 7.768 -1.051 1.00 85.88 217 ARG A N 1
ATOM 1717 C CA . ARG A 1 217 ? 10.672 9.013 -0.947 1.00 85.88 217 ARG A CA 1
ATOM 1718 C C . ARG A 1 217 ? 11.283 9.410 -2.278 1.00 85.88 217 ARG A C 1
ATOM 1720 O O . ARG A 1 217 ? 12.022 8.648 -2.890 1.00 85.88 217 ARG A O 1
ATOM 1727 N N . GLY A 1 218 ? 11.025 10.646 -2.689 1.00 71.69 218 GLY A N 1
ATOM 1728 C CA . GLY A 1 218 ? 11.506 11.224 -3.941 1.00 71.69 218 GLY A CA 1
ATOM 1729 C C . GLY A 1 218 ? 11.191 10.413 -5.210 1.00 71.69 218 GLY A C 1
ATOM 1730 O O . GLY A 1 218 ? 10.794 9.252 -5.210 1.00 71.69 218 GLY A O 1
ATOM 1731 N N . ARG A 1 219 ? 11.424 11.018 -6.374 1.00 60.00 219 ARG A N 1
ATOM 1732 C CA . ARG A 1 219 ? 11.424 10.258 -7.630 1.00 60.00 219 ARG A CA 1
ATOM 1733 C C . ARG A 1 219 ? 12.734 9.470 -7.706 1.00 60.00 219 ARG A C 1
ATOM 1735 O O . ARG A 1 219 ? 13.729 10.021 -8.165 1.00 60.00 219 ARG A O 1
ATOM 1742 N N . GLY A 1 220 ? 12.748 8.224 -7.231 1.00 55.03 220 GLY A N 1
ATOM 1743 C CA . GLY A 1 220 ? 13.838 7.288 -7.521 1.00 55.03 220 GLY A CA 1
ATOM 1744 C C . GLY A 1 220 ? 14.366 6.411 -6.386 1.00 55.03 220 GLY A C 1
ATOM 1745 O O . GLY A 1 220 ? 15.079 5.471 -6.722 1.00 55.03 220 GLY A O 1
ATOM 1746 N N . GLU A 1 221 ? 14.041 6.634 -5.102 1.00 66.19 221 GLU A N 1
ATOM 1747 C CA . GLU A 1 221 ? 14.542 5.723 -4.045 1.00 66.19 221 GLU A CA 1
ATOM 1748 C C . GLU A 1 221 ? 13.960 4.312 -4.189 1.00 66.19 221 GLU A C 1
ATOM 1750 O O . GLU A 1 221 ? 14.683 3.333 -4.029 1.00 66.19 221 GLU A O 1
ATOM 1755 N N . ASP A 1 222 ? 12.700 4.212 -4.617 1.00 64.62 222 ASP A N 1
ATOM 1756 C CA . ASP A 1 222 ? 12.010 2.926 -4.785 1.00 64.62 222 ASP A CA 1
ATOM 1757 C C . ASP A 1 222 ? 11.751 2.579 -6.258 1.00 64.62 222 ASP A C 1
ATOM 1759 O O . ASP A 1 222 ? 10.963 1.690 -6.562 1.00 64.62 222 ASP A O 1
ATOM 1763 N N . GLY A 1 223 ? 12.386 3.298 -7.192 1.00 60.50 223 GLY A N 1
ATOM 1764 C CA . GLY A 1 223 ? 12.290 3.025 -8.631 1.00 60.50 223 GLY A CA 1
ATOM 1765 C C . GLY A 1 223 ? 10.997 3.479 -9.321 1.00 60.50 223 GLY A C 1
ATOM 1766 O O . GLY A 1 223 ? 10.860 3.249 -10.521 1.00 60.50 223 GLY A O 1
ATOM 1767 N N . PHE A 1 224 ? 10.090 4.167 -8.616 1.00 66.50 224 PHE A N 1
ATOM 1768 C CA . PHE A 1 224 ? 8.818 4.659 -9.160 1.00 66.50 224 PHE A CA 1
ATOM 1769 C C . PHE A 1 224 ? 8.659 6.178 -9.050 1.00 66.50 224 PHE A C 1
ATOM 1771 O O . PHE A 1 224 ? 9.186 6.832 -8.147 1.00 66.50 224 PHE A O 1
ATOM 1778 N N . ALA A 1 225 ? 7.901 6.753 -9.984 1.00 69.69 225 ALA A N 1
ATOM 1779 C CA . ALA A 1 225 ? 7.404 8.116 -9.858 1.00 69.69 225 ALA A CA 1
ATOM 1780 C C . ALA A 1 225 ? 6.122 8.119 -9.016 1.00 69.69 225 ALA A C 1
ATOM 1782 O O . ALA A 1 225 ? 5.265 7.260 -9.194 1.00 69.69 225 ALA A O 1
ATOM 1783 N N . TYR A 1 226 ? 5.962 9.119 -8.152 1.00 80.62 226 TYR A N 1
ATOM 1784 C CA . TYR A 1 226 ? 4.761 9.294 -7.336 1.00 80.62 226 TYR A CA 1
ATOM 1785 C C . TYR A 1 226 ? 4.289 10.755 -7.334 1.00 80.62 226 TYR A C 1
ATOM 1787 O O . TYR A 1 226 ? 5.022 11.649 -7.782 1.00 80.62 226 TYR A O 1
ATOM 1795 N N . ASP A 1 227 ? 3.065 10.976 -6.851 1.00 86.00 227 ASP A N 1
ATOM 1796 C CA . ASP A 1 227 ? 2.426 12.290 -6.714 1.00 86.00 227 ASP A CA 1
ATOM 1797 C C . ASP A 1 227 ? 1.806 12.466 -5.332 1.00 86.00 227 ASP A C 1
ATOM 1799 O O . ASP A 1 227 ? 0.620 12.225 -5.118 1.00 86.00 227 ASP A O 1
ATOM 1803 N N . ALA A 1 228 ? 2.634 12.878 -4.376 1.00 88.31 228 ALA A N 1
ATOM 1804 C CA . ALA A 1 228 ? 2.162 13.163 -3.029 1.00 88.31 228 ALA A CA 1
ATOM 1805 C C . ALA A 1 228 ? 1.305 14.442 -2.978 1.00 88.31 228 ALA A C 1
ATOM 1807 O O . ALA A 1 228 ? 0.430 14.548 -2.128 1.00 88.31 228 ALA A O 1
ATOM 1808 N N . GLU A 1 229 ? 1.504 15.388 -3.904 1.00 88.25 229 GLU A N 1
ATOM 1809 C CA . GLU A 1 229 ? 0.786 16.669 -3.913 1.00 88.25 229 GLU A CA 1
ATOM 1810 C C . GLU A 1 229 ? -0.689 16.485 -4.297 1.00 88.25 229 GLU A C 1
ATOM 1812 O O . GLU A 1 229 ? -1.576 17.059 -3.664 1.00 88.25 229 GLU A O 1
ATOM 1817 N N . ASN A 1 230 ? -0.972 15.664 -5.316 1.00 89.50 230 ASN A N 1
ATOM 1818 C CA . ASN A 1 230 ? -2.348 15.394 -5.743 1.00 89.50 230 ASN A CA 1
ATOM 1819 C C . ASN A 1 230 ? -2.988 14.184 -5.043 1.00 89.50 230 ASN A C 1
ATOM 1821 O O . ASN A 1 230 ? -4.175 13.931 -5.271 1.00 89.50 230 ASN A O 1
ATOM 1825 N N . LEU A 1 231 ? -2.262 13.469 -4.173 1.00 90.88 231 LEU A N 1
ATOM 1826 C CA . LEU A 1 231 ? -2.775 12.319 -3.417 1.00 90.88 231 LEU A CA 1
ATOM 1827 C C . LEU A 1 231 ? -4.110 12.627 -2.698 1.00 90.88 231 LEU A C 1
ATOM 1829 O O . LEU A 1 231 ? -5.077 11.895 -2.946 1.00 90.88 231 LEU A O 1
ATOM 1833 N N . PRO A 1 232 ? -4.254 13.734 -1.930 1.00 91.75 232 PRO A N 1
ATOM 1834 C CA . PRO A 1 232 ? -5.512 14.044 -1.242 1.00 91.75 232 PRO A CA 1
ATOM 1835 C C . PRO A 1 232 ? -6.678 14.273 -2.209 1.00 91.75 232 PRO A C 1
ATOM 1837 O O . PRO A 1 232 ? -7.812 13.842 -1.983 1.00 91.75 232 PRO A O 1
ATOM 1840 N N . HIS A 1 233 ? -6.410 14.955 -3.327 1.00 92.88 233 HIS A N 1
ATOM 1841 C CA . HIS A 1 233 ? -7.420 15.215 -4.349 1.00 92.88 233 HIS A CA 1
ATOM 1842 C C . HIS A 1 233 ? -7.901 13.911 -4.993 1.00 92.88 233 HIS A C 1
ATOM 1844 O O . HIS A 1 233 ? -9.106 13.705 -5.155 1.00 92.88 233 HIS A O 1
ATOM 1850 N N . ASN A 1 234 ? -6.962 13.023 -5.314 1.00 92.12 234 ASN A N 1
ATOM 1851 C CA . ASN A 1 234 ? -7.228 11.785 -6.033 1.00 92.12 234 ASN A CA 1
ATOM 1852 C C . ASN A 1 234 ? -7.994 10.767 -5.172 1.00 92.12 234 ASN A C 1
ATOM 1854 O O . ASN A 1 234 ? -8.849 10.059 -5.709 1.00 92.12 234 ASN A O 1
ATOM 1858 N N . TYR A 1 235 ? -7.783 10.745 -3.850 1.00 93.75 235 TYR A N 1
ATOM 1859 C CA . TYR A 1 235 ? -8.531 9.878 -2.928 1.00 93.75 235 TYR A CA 1
ATOM 1860 C C . TYR A 1 235 ? -9.873 10.441 -2.445 1.00 93.75 235 TYR A C 1
ATOM 1862 O O . TYR A 1 235 ? -10.686 9.701 -1.888 1.00 93.75 235 TYR A O 1
ATOM 1870 N N . LYS A 1 236 ? -10.193 11.710 -2.720 1.00 93.88 236 LYS A N 1
ATOM 1871 C CA . LYS A 1 236 ? -11.463 12.317 -2.283 1.00 93.88 236 LYS A CA 1
ATOM 1872 C C . LYS A 1 236 ? -12.703 11.515 -2.709 1.00 93.88 236 LYS A C 1
ATOM 1874 O O . LYS A 1 236 ? -13.643 11.378 -1.921 1.00 93.88 236 LYS A O 1
ATOM 1879 N N . ARG A 1 237 ? -12.710 10.979 -3.939 1.00 92.44 237 ARG A N 1
ATOM 1880 C CA . ARG A 1 237 ? -13.797 10.120 -4.454 1.00 92.44 237 ARG A CA 1
ATOM 1881 C C . ARG A 1 237 ? -13.913 8.824 -3.651 1.00 92.44 237 ARG A C 1
ATOM 1883 O O . ARG A 1 237 ? -15.018 8.435 -3.283 1.00 92.44 237 ARG A O 1
ATOM 1890 N N . TRP A 1 238 ? -12.780 8.200 -3.348 1.00 94.62 238 TRP A N 1
ATOM 1891 C CA . TRP A 1 238 ? -12.701 6.929 -2.633 1.00 94.62 238 TRP A CA 1
ATOM 1892 C C . TRP A 1 238 ? -13.279 7.034 -1.223 1.00 94.62 238 TRP A C 1
ATOM 1894 O O . TRP A 1 238 ? -14.005 6.145 -0.785 1.00 94.62 238 TRP A O 1
ATOM 1904 N N . MET A 1 239 ? -13.017 8.157 -0.551 1.00 96.75 239 MET A N 1
ATOM 1905 C CA . MET A 1 239 ? -13.485 8.424 0.811 1.00 96.75 239 MET A CA 1
ATOM 1906 C C . MET A 1 239 ? -14.912 8.987 0.881 1.00 96.75 239 MET A C 1
ATOM 1908 O O . MET A 1 239 ? -15.465 9.119 1.972 1.00 96.75 239 MET A O 1
ATOM 1912 N N . THR A 1 240 ? -15.537 9.287 -0.264 1.00 96.25 240 THR A N 1
ATOM 1913 C CA . THR A 1 240 ? -16.908 9.825 -0.336 1.00 96.25 240 THR A CA 1
ATOM 1914 C C . THR A 1 240 ? -17.789 9.046 -1.329 1.00 96.25 240 THR A C 1
ATOM 1916 O O . THR A 1 240 ? -18.357 9.643 -2.248 1.00 96.25 240 THR A O 1
ATOM 1919 N N . PRO A 1 241 ? -17.925 7.713 -1.190 1.00 96.38 241 PRO A N 1
ATOM 1920 C CA . PRO A 1 241 ? -18.727 6.922 -2.119 1.00 96.38 241 PRO A CA 1
ATOM 1921 C C . PRO A 1 241 ? -20.231 7.281 -2.029 1.00 96.38 241 PRO A C 1
ATOM 1923 O O . PRO A 1 241 ? -20.708 7.622 -0.936 1.00 96.38 241 PRO A O 1
ATOM 1926 N N . PRO A 1 242 ? -21.010 7.166 -3.128 1.00 96.38 242 PRO A N 1
ATOM 1927 C CA . PRO A 1 242 ? -22.427 7.556 -3.168 1.00 96.38 242 PRO A CA 1
ATOM 1928 C C . PRO A 1 242 ? -23.263 6.869 -2.085 1.00 96.38 242 PRO A C 1
ATOM 1930 O O . PRO A 1 242 ? -23.145 5.659 -1.889 1.00 96.38 242 PRO A O 1
ATOM 1933 N N . LYS A 1 243 ? -24.098 7.616 -1.352 1.00 95.56 243 LYS A N 1
ATOM 1934 C CA . LYS A 1 243 ? -24.859 7.081 -0.202 1.00 95.56 243 LYS A CA 1
ATOM 1935 C C . LYS A 1 243 ? -25.909 6.038 -0.597 1.00 95.56 243 LYS A C 1
ATOM 1937 O O . LYS A 1 243 ? -26.228 5.177 0.213 1.00 95.56 243 LYS A O 1
ATOM 1942 N N . ASP A 1 244 ? -26.424 6.138 -1.813 1.00 96.44 244 ASP A N 1
ATOM 1943 C CA . ASP A 1 244 ? -27.447 5.295 -2.431 1.00 96.44 244 ASP A CA 1
ATOM 1944 C C . ASP A 1 244 ? -26.877 4.070 -3.166 1.00 96.44 244 ASP A C 1
ATOM 1946 O O . ASP A 1 244 ? -27.635 3.289 -3.737 1.00 96.44 244 ASP A O 1
ATOM 1950 N N . ARG A 1 245 ? -25.552 3.864 -3.129 1.00 97.31 245 ARG A N 1
ATOM 1951 C CA . ARG A 1 245 ? -24.920 2.672 -3.706 1.00 97.31 245 ARG A CA 1
ATOM 1952 C C . ARG A 1 245 ? -25.412 1.385 -3.041 1.00 97.31 245 ARG A C 1
ATOM 1954 O O . ARG A 1 245 ? -25.631 1.325 -1.828 1.00 97.31 245 ARG A O 1
ATOM 1961 N N . VAL A 1 246 ? -25.427 0.310 -3.814 1.00 98.19 246 VAL A N 1
ATOM 1962 C CA . VAL A 1 246 ? -25.542 -1.055 -3.307 1.00 98.19 246 VAL A CA 1
ATOM 1963 C C . VAL A 1 246 ? -24.174 -1.481 -2.780 1.00 98.19 246 VAL A C 1
ATOM 1965 O O . VAL A 1 246 ? -23.229 -1.684 -3.544 1.00 98.19 246 VAL A O 1
ATOM 1968 N N . LYS A 1 247 ? -24.044 -1.573 -1.454 1.00 98.00 247 LYS A N 1
ATOM 1969 C CA . LYS A 1 247 ? -22.820 -2.068 -0.812 1.00 98.00 247 LYS A CA 1
ATOM 1970 C C . LYS A 1 247 ? -22.661 -3.561 -1.086 1.00 98.00 247 LYS A C 1
ATOM 1972 O O . LYS A 1 247 ? -23.618 -4.314 -0.926 1.00 98.00 247 LYS A O 1
ATOM 1977 N N . ALA A 1 248 ? -21.448 -3.972 -1.433 1.00 97.62 248 ALA A N 1
ATOM 1978 C CA . ALA A 1 248 ? -21.114 -5.382 -1.531 1.00 97.62 248 ALA A CA 1
ATOM 1979 C C . ALA A 1 248 ? -21.058 -6.028 -0.140 1.00 97.62 248 ALA A C 1
ATOM 1981 O O . ALA A 1 248 ? -20.655 -5.412 0.851 1.00 97.62 248 ALA A O 1
ATOM 1982 N N . SER A 1 249 ? -21.449 -7.292 -0.073 1.00 97.81 249 SER A N 1
ATOM 1983 C CA . SER A 1 249 ? -21.261 -8.142 1.091 1.00 97.81 249 SER A CA 1
ATOM 1984 C C . SER A 1 249 ? -19.779 -8.448 1.310 1.00 97.81 249 SER A C 1
ATOM 1986 O O . SER A 1 249 ? -18.969 -8.470 0.382 1.00 97.81 249 SER A O 1
ATOM 1988 N N . ARG A 1 250 ? -19.411 -8.788 2.548 1.00 97.88 250 ARG A N 1
ATOM 1989 C CA . ARG A 1 250 ? -18.045 -9.232 2.858 1.00 97.88 250 ARG A CA 1
ATOM 1990 C C . ARG A 1 250 ? -17.592 -10.426 2.015 1.00 97.88 250 ARG A C 1
ATOM 1992 O O . ARG A 1 250 ? -16.411 -10.522 1.702 1.00 97.88 250 ARG A O 1
ATOM 1999 N N . ALA A 1 251 ? -18.507 -11.339 1.685 1.00 97.75 251 ALA A N 1
ATOM 2000 C CA . ALA A 1 251 ? -18.200 -12.508 0.866 1.00 97.75 251 ALA A CA 1
ATOM 2001 C C . ALA A 1 251 ? -17.801 -12.098 -0.559 1.00 97.75 251 ALA A C 1
ATOM 2003 O O . ALA A 1 251 ? -16.807 -12.603 -1.073 1.00 97.75 251 ALA A O 1
ATOM 2004 N N . GLU A 1 252 ? -18.510 -11.134 -1.151 1.00 97.75 252 GLU A N 1
ATOM 2005 C CA . GLU A 1 252 ? -18.161 -10.565 -2.459 1.00 97.75 252 GLU A CA 1
ATOM 2006 C C . GLU A 1 252 ? -16.813 -9.844 -2.404 1.00 97.75 252 GLU A C 1
ATOM 2008 O O . GLU A 1 252 ? -15.932 -10.135 -3.211 1.00 97.75 252 GLU A O 1
ATOM 2013 N N . LEU A 1 253 ? -16.601 -8.984 -1.399 1.00 98.38 253 LEU A N 1
ATOM 2014 C CA . LEU A 1 253 ? -15.320 -8.292 -1.206 1.00 98.38 253 LEU A CA 1
ATOM 2015 C C . LEU A 1 253 ? -14.150 -9.282 -1.052 1.00 98.38 253 LEU A C 1
ATOM 2017 O O . LEU A 1 253 ? -13.073 -9.076 -1.609 1.00 98.38 253 LEU A O 1
ATOM 2021 N N . ASN A 1 254 ? -14.362 -10.381 -0.324 1.00 97.50 254 ASN A N 1
ATOM 2022 C CA . ASN A 1 254 ? -13.358 -11.427 -0.153 1.00 97.50 254 ASN A CA 1
ATOM 2023 C C . ASN A 1 254 ? -13.111 -12.230 -1.440 1.00 97.50 254 ASN A C 1
ATOM 2025 O O . ASN A 1 254 ? -11.984 -12.657 -1.666 1.00 97.50 254 ASN A O 1
ATOM 2029 N N . GLY A 1 255 ? -14.130 -12.426 -2.281 1.00 96.00 255 GLY A N 1
ATOM 2030 C CA . GLY A 1 255 ? -13.972 -13.050 -3.596 1.00 96.00 255 GLY A CA 1
ATOM 2031 C C . GLY A 1 255 ? -13.077 -12.219 -4.516 1.00 96.00 255 GLY A C 1
ATOM 2032 O O . GLY A 1 255 ? -12.123 -12.742 -5.085 1.00 96.00 255 GLY A O 1
ATOM 2033 N N . VAL A 1 256 ? -13.309 -10.903 -4.571 1.00 96.06 256 VAL A N 1
ATOM 2034 C CA . VAL A 1 256 ? -12.439 -9.968 -5.306 1.00 96.06 256 VAL A CA 1
ATOM 2035 C C . VAL A 1 256 ? -11.007 -10.008 -4.763 1.00 96.06 256 VAL A C 1
ATOM 2037 O O . VAL A 1 256 ? -10.052 -10.066 -5.536 1.00 96.06 256 VAL A O 1
ATOM 2040 N N . ALA A 1 257 ? -10.851 -10.032 -3.436 1.00 96.44 257 ALA A N 1
ATOM 2041 C CA . ALA A 1 257 ? -9.544 -10.126 -2.792 1.00 96.44 257 ALA A CA 1
ATOM 2042 C C . ALA A 1 257 ? -8.798 -11.426 -3.145 1.00 96.44 257 ALA A C 1
ATOM 2044 O O . ALA A 1 257 ? -7.623 -11.385 -3.492 1.00 96.44 257 ALA A O 1
ATOM 2045 N N . ALA A 1 258 ? -9.474 -12.576 -3.082 1.00 94.81 258 ALA A N 1
ATOM 2046 C CA . ALA A 1 258 ? -8.877 -13.877 -3.386 1.00 94.81 258 ALA A CA 1
ATOM 2047 C C . ALA A 1 258 ? -8.430 -13.991 -4.852 1.00 94.81 258 ALA A C 1
ATOM 2049 O O . ALA A 1 258 ? -7.422 -14.634 -5.148 1.00 94.81 258 ALA A O 1
ATOM 2050 N N . ALA A 1 259 ? -9.155 -13.336 -5.758 1.00 93.88 259 ALA A N 1
ATOM 2051 C CA . ALA A 1 259 ? -8.832 -13.332 -7.171 1.00 93.88 259 ALA A CA 1
ATOM 2052 C C . ALA A 1 259 ? -7.671 -12.381 -7.525 1.00 93.88 259 ALA A C 1
ATOM 2054 O O . ALA A 1 259 ? -7.008 -12.613 -8.528 1.00 93.88 259 ALA A O 1
ATOM 2055 N N . SER A 1 260 ? -7.382 -11.333 -6.741 1.00 93.38 260 SER A N 1
ATOM 2056 C CA . SER A 1 260 ? -6.520 -10.217 -7.185 1.00 93.38 260 SER A CA 1
ATOM 2057 C C . SER A 1 260 ? -5.090 -10.609 -7.585 1.00 93.38 260 SER A C 1
ATOM 2059 O O . SER A 1 260 ? -4.580 -10.091 -8.576 1.00 93.38 260 SER A O 1
ATOM 2061 N N . PHE A 1 261 ? -4.464 -11.537 -6.856 1.00 94.06 261 PHE A N 1
ATOM 2062 C CA . PHE A 1 261 ? -3.106 -12.049 -7.114 1.00 94.06 261 PHE A CA 1
ATOM 2063 C C . PHE A 1 261 ? -3.087 -13.509 -7.593 1.00 94.06 261 PHE A C 1
ATOM 2065 O O . PHE A 1 261 ? -2.016 -14.090 -7.784 1.00 94.06 261 PHE A O 1
ATOM 2072 N N . ASN A 1 262 ? -4.255 -14.130 -7.771 1.00 92.19 262 ASN A N 1
ATOM 2073 C CA . ASN A 1 262 ? -4.360 -15.521 -8.188 1.00 92.19 262 ASN A CA 1
ATOM 2074 C C . ASN A 1 262 ? -4.594 -15.599 -9.701 1.00 92.19 262 ASN A C 1
ATOM 2076 O O . ASN A 1 262 ? -5.693 -15.353 -10.199 1.00 92.19 262 ASN A O 1
ATOM 2080 N N . SER A 1 263 ? -3.555 -15.963 -10.449 1.00 86.94 263 SER A N 1
ATOM 2081 C CA . SER A 1 263 ? -3.642 -16.146 -11.903 1.00 86.94 263 SER A CA 1
ATOM 2082 C C . SER A 1 263 ? -4.437 -17.384 -12.325 1.00 86.94 263 SER A C 1
ATOM 2084 O O . SER A 1 263 ? -4.872 -17.458 -13.471 1.00 86.94 263 SER A O 1
ATOM 2086 N N . ASN A 1 264 ? -4.680 -18.332 -11.414 1.00 89.06 264 ASN A N 1
ATOM 2087 C CA . ASN A 1 264 ? -5.558 -19.477 -11.672 1.00 89.06 264 ASN A CA 1
ATOM 2088 C C . ASN A 1 264 ? -7.040 -19.140 -11.449 1.00 89.06 264 ASN A C 1
ATOM 2090 O O . ASN A 1 264 ? -7.908 -19.952 -11.768 1.00 89.06 264 ASN A O 1
ATOM 2094 N N . ASP A 1 265 ? -7.332 -17.972 -10.874 1.00 89.31 265 ASP A N 1
ATOM 2095 C CA . ASP A 1 265 ? -8.692 -17.507 -10.650 1.00 89.31 265 ASP A CA 1
ATOM 2096 C C . ASP A 1 265 ? -9.223 -16.818 -11.913 1.00 89.31 265 ASP A C 1
ATOM 2098 O O . ASP A 1 265 ? -8.663 -15.827 -12.387 1.00 89.31 265 ASP A O 1
ATOM 2102 N N . ASN A 1 266 ? -10.309 -17.360 -12.464 1.00 86.88 266 ASN A N 1
ATOM 2103 C CA . ASN A 1 266 ? -10.954 -16.870 -13.679 1.00 86.88 266 ASN A CA 1
ATOM 2104 C C . ASN A 1 266 ? -12.152 -15.947 -13.399 1.00 86.88 266 ASN A C 1
ATOM 2106 O O . ASN A 1 266 ? -12.943 -15.686 -14.309 1.00 86.88 266 ASN A O 1
ATOM 2110 N N . THR A 1 267 ? -12.296 -15.454 -12.165 1.00 88.75 267 THR A N 1
ATOM 2111 C CA . THR A 1 267 ? -13.352 -14.516 -11.784 1.00 88.75 267 THR A CA 1
ATOM 2112 C C . THR A 1 267 ? -13.266 -13.261 -12.642 1.00 88.75 267 THR A C 1
ATOM 2114 O O . THR A 1 267 ? -12.294 -12.503 -12.593 1.00 88.75 267 THR A O 1
ATOM 2117 N N . THR A 1 268 ? -14.322 -13.022 -13.413 1.00 88.69 268 THR A N 1
ATOM 2118 C CA . THR A 1 268 ? -14.515 -11.786 -14.166 1.00 88.69 268 THR A CA 1
ATOM 2119 C C . THR A 1 268 ? -15.155 -10.736 -13.273 1.00 88.69 268 THR A C 1
ATOM 2121 O O . THR A 1 268 ? -16.194 -10.994 -12.664 1.00 88.69 268 THR A O 1
ATOM 2124 N N . ILE A 1 269 ? -14.569 -9.543 -13.231 1.00 91.56 269 ILE A N 1
ATOM 2125 C CA . ILE A 1 269 ? -15.091 -8.412 -12.466 1.00 91.56 269 ILE A CA 1
ATOM 2126 C C . ILE A 1 269 ? -15.637 -7.363 -13.431 1.00 91.56 269 ILE A C 1
ATOM 2128 O O . ILE A 1 269 ? -14.923 -6.898 -14.319 1.00 91.56 269 ILE A O 1
ATOM 2132 N N . ASN A 1 270 ? -16.904 -6.984 -13.250 1.00 94.06 270 ASN A N 1
ATOM 2133 C CA . ASN A 1 270 ? -17.488 -5.857 -13.974 1.00 94.06 270 ASN A CA 1
ATOM 2134 C C . ASN A 1 270 ? -16.831 -4.561 -13.505 1.00 94.06 270 ASN A C 1
ATOM 2136 O O . ASN A 1 270 ? -16.565 -4.398 -12.317 1.00 94.06 270 ASN A O 1
ATOM 2140 N N . MET A 1 271 ? -16.593 -3.631 -14.419 1.00 94.38 271 MET A N 1
ATOM 2141 C CA . MET A 1 271 ? -15.947 -2.356 -14.118 1.00 94.38 271 MET A CA 1
ATOM 2142 C C . MET A 1 271 ? -16.931 -1.230 -14.395 1.00 94.38 271 MET A C 1
ATOM 2144 O O . MET A 1 271 ? -17.583 -1.231 -15.440 1.00 94.38 271 MET A O 1
ATOM 2148 N N . ALA A 1 272 ? -16.992 -0.256 -13.495 1.00 94.69 272 ALA A N 1
ATOM 2149 C CA . ALA A 1 272 ? -17.745 0.962 -13.725 1.00 94.69 272 ALA A CA 1
ATOM 2150 C C . ALA A 1 272 ? -17.176 1.706 -14.941 1.00 94.69 272 ALA A C 1
ATOM 2152 O O . ALA A 1 272 ? -15.961 1.730 -15.166 1.00 94.69 272 ALA A O 1
ATOM 2153 N N . SER A 1 273 ? -18.041 2.369 -15.710 1.00 92.38 273 SER A N 1
ATOM 2154 C CA . SER A 1 273 ? -17.625 3.124 -16.901 1.00 92.38 273 SER A CA 1
ATOM 2155 C C . SER A 1 273 ? -16.633 4.250 -16.595 1.00 92.38 273 SER A C 1
ATOM 2157 O O . SER A 1 273 ? -15.890 4.680 -17.472 1.00 92.38 273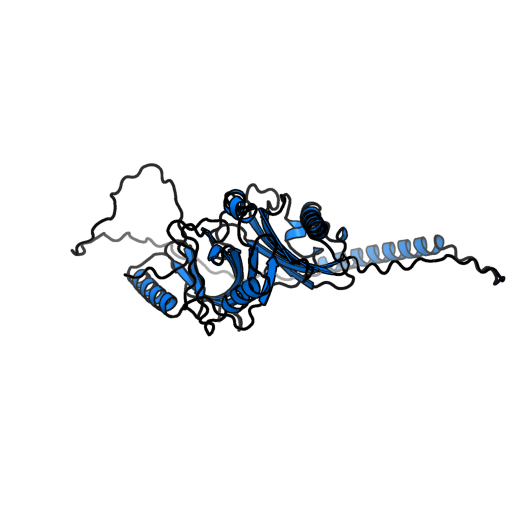 SER A O 1
ATOM 2159 N N . ASP A 1 274 ? -16.642 4.745 -15.359 1.00 91.44 274 ASP A N 1
ATOM 2160 C CA . ASP A 1 274 ? -15.769 5.804 -14.865 1.00 91.44 274 ASP A CA 1
ATOM 2161 C C . ASP A 1 274 ? -14.779 5.294 -13.802 1.00 91.44 274 ASP A C 1
ATOM 2163 O O . ASP A 1 274 ? -14.315 6.082 -12.972 1.00 91.44 274 ASP A O 1
ATOM 2167 N N . CYS A 1 275 ? -14.467 3.990 -13.810 1.00 93.25 275 CYS A N 1
ATOM 2168 C CA . CYS A 1 275 ? -13.567 3.384 -12.835 1.00 93.25 275 CYS A CA 1
ATOM 2169 C C . CYS A 1 275 ? -12.211 4.106 -12.799 1.00 93.25 275 CYS A C 1
ATOM 2171 O O . CYS A 1 275 ? -11.557 4.302 -13.828 1.00 93.25 275 CYS A O 1
ATOM 2173 N N . GLN A 1 276 ? -11.795 4.515 -11.600 1.00 92.81 276 GLN A N 1
ATOM 2174 C CA . GLN A 1 276 ? -10.588 5.309 -11.395 1.00 92.81 276 GLN A CA 1
ATOM 2175 C C . GLN A 1 276 ? -9.379 4.405 -11.137 1.00 92.81 276 GLN A C 1
ATOM 2177 O O . GLN A 1 276 ? -9.290 3.793 -10.076 1.00 92.81 276 GLN A O 1
ATOM 2182 N N . PHE A 1 277 ? -8.420 4.386 -12.065 1.00 92.12 277 PHE A N 1
ATOM 2183 C CA . PHE A 1 277 ? -7.120 3.761 -11.831 1.00 92.12 277 PHE A CA 1
ATOM 2184 C C . PHE A 1 277 ? -6.101 4.781 -11.313 1.00 92.12 277 PHE A C 1
ATOM 2186 O O . PHE A 1 277 ? -5.850 5.821 -11.941 1.00 92.12 277 PHE A O 1
ATOM 2193 N N . THR A 1 278 ? -5.519 4.483 -10.158 1.00 89.44 278 THR A N 1
ATOM 2194 C CA . THR A 1 278 ? -4.490 5.291 -9.515 1.00 89.44 278 THR A CA 1
ATOM 2195 C C . THR A 1 278 ? -3.242 4.473 -9.196 1.00 89.44 278 THR A C 1
ATOM 2197 O O . THR A 1 278 ? -3.282 3.286 -8.896 1.00 89.44 278 THR A O 1
ATOM 2200 N N . GLU A 1 279 ? -2.084 5.113 -9.255 1.00 86.06 279 GLU A N 1
ATOM 2201 C CA . GLU A 1 279 ? -0.805 4.463 -8.978 1.00 86.06 279 GLU A CA 1
ATOM 2202 C C . GLU A 1 279 ? 0.083 5.457 -8.248 1.00 86.06 279 GLU A C 1
ATOM 2204 O O . GLU A 1 279 ? 0.308 6.560 -8.745 1.00 86.06 279 GLU A O 1
ATOM 2209 N N . MET A 1 280 ? 0.562 5.099 -7.053 1.00 83.88 280 MET A N 1
ATOM 2210 C CA . MET A 1 280 ? 1.506 5.938 -6.300 1.00 83.88 280 MET A CA 1
ATOM 2211 C C . MET A 1 280 ? 1.070 7.420 -6.193 1.00 83.88 280 MET A C 1
ATOM 2213 O O . MET A 1 280 ? 1.862 8.341 -6.387 1.00 83.88 280 MET A O 1
ATOM 2217 N N . GLY A 1 281 ? -0.219 7.666 -5.944 1.00 83.94 281 GLY A N 1
ATOM 2218 C CA . GLY A 1 281 ? -0.801 9.009 -5.860 1.00 83.94 281 GLY A CA 1
ATOM 2219 C C . GLY A 1 281 ? -1.181 9.681 -7.178 1.00 83.94 281 GLY A C 1
ATOM 2220 O O . GLY A 1 281 ? -1.876 10.690 -7.136 1.00 83.94 281 GLY A O 1
ATOM 2221 N N . TRP A 1 282 ? -0.831 9.130 -8.342 1.00 85.31 282 TRP A N 1
ATOM 2222 C CA . TRP A 1 282 ? -1.292 9.620 -9.646 1.00 85.31 282 TRP A CA 1
ATOM 2223 C C . TRP A 1 282 ? -2.658 9.052 -10.025 1.00 85.31 282 TRP A C 1
ATOM 2225 O O . TRP A 1 282 ? -2.928 7.889 -9.757 1.00 85.31 282 TRP A O 1
ATOM 2235 N N . ILE A 1 283 ? -3.462 9.819 -10.771 1.00 86.25 283 ILE A N 1
ATOM 2236 C CA . ILE A 1 283 ? -4.490 9.254 -11.663 1.00 86.25 283 ILE A CA 1
ATOM 2237 C C . ILE A 1 283 ? -3.831 8.953 -13.005 1.00 86.25 283 ILE A C 1
ATOM 2239 O O . ILE A 1 283 ? -3.322 9.864 -13.673 1.00 86.25 283 ILE A O 1
ATOM 2243 N N . VAL A 1 284 ? -3.874 7.696 -13.435 1.00 82.25 284 VAL A N 1
ATOM 2244 C CA . VAL A 1 284 ? -3.241 7.281 -14.687 1.00 82.25 284 VAL A CA 1
ATOM 2245 C C . VAL A 1 284 ? -4.150 7.646 -15.864 1.00 82.25 284 VAL A C 1
ATOM 2247 O O . VAL A 1 284 ? -5.107 6.955 -16.203 1.00 82.25 284 VAL A O 1
ATOM 2250 N N . LYS A 1 285 ? -3.864 8.780 -16.514 1.00 67.94 285 LYS A N 1
ATOM 2251 C CA . LYS A 1 285 ? -4.629 9.245 -17.683 1.00 67.94 285 LYS A CA 1
ATOM 2252 C C . LYS A 1 285 ? -4.390 8.297 -18.865 1.00 67.94 285 LYS A C 1
ATOM 2254 O O . LYS A 1 285 ? -3.247 8.124 -19.279 1.00 67.94 285 LYS A O 1
ATOM 2259 N N . ASN A 1 286 ? -5.471 7.752 -19.431 1.00 59.12 286 ASN A N 1
ATOM 2260 C CA . ASN A 1 286 ? -5.502 6.749 -20.515 1.00 59.12 286 ASN A CA 1
ATOM 2261 C C . ASN A 1 286 ? -5.260 5.289 -20.095 1.00 59.12 286 ASN A C 1
ATOM 2263 O O . ASN A 1 286 ? -5.021 4.443 -20.956 1.00 59.12 286 ASN A O 1
ATOM 2267 N N . ALA A 1 287 ? -5.367 4.983 -18.804 1.00 61.22 287 ALA A N 1
ATOM 2268 C CA . ALA A 1 287 ? -5.576 3.624 -18.326 1.00 61.22 287 ALA A CA 1
ATOM 2269 C C . ALA A 1 287 ? -6.859 3.615 -17.488 1.00 61.22 287 ALA A C 1
ATOM 2271 O O . ALA A 1 287 ? -7.003 4.403 -16.556 1.00 61.22 287 ALA A O 1
ATOM 2272 N N . ALA A 1 288 ? -7.816 2.777 -17.875 1.00 71.44 288 ALA A N 1
ATOM 2273 C CA . ALA A 1 288 ? -8.941 2.445 -17.012 1.00 71.44 288 ALA A CA 1
ATOM 2274 C C . ALA A 1 288 ? -8.501 1.344 -16.042 1.00 71.44 288 ALA A C 1
ATOM 2276 O O . ALA A 1 288 ? -7.494 0.674 -16.295 1.00 71.44 288 ALA A O 1
ATOM 2277 N N . CYS A 1 289 ? -9.277 1.135 -14.978 1.00 85.44 289 CYS A N 1
ATOM 2278 C CA . CYS A 1 289 ? -9.166 -0.096 -14.202 1.00 85.44 289 CYS A CA 1
ATOM 2279 C C . CYS A 1 289 ? -9.191 -1.299 -15.142 1.00 85.44 289 CYS A C 1
ATOM 2281 O O . CYS A 1 289 ? -9.862 -1.263 -16.182 1.00 85.44 289 CYS A O 1
ATOM 2283 N N . ASN A 1 290 ? -8.448 -2.343 -14.799 1.00 82.81 290 ASN A N 1
ATOM 2284 C CA . ASN A 1 290 ? -8.316 -3.470 -15.700 1.00 82.81 290 ASN A CA 1
ATOM 2285 C C . ASN A 1 290 ? -8.090 -4.779 -14.952 1.00 82.81 290 ASN A C 1
ATOM 2287 O O . ASN A 1 290 ? -7.041 -5.009 -14.361 1.00 82.81 290 ASN A O 1
ATOM 2291 N N . TRP A 1 291 ? -9.056 -5.686 -15.065 1.00 85.12 291 TRP A N 1
ATOM 2292 C CA . TRP A 1 291 ? -8.991 -7.008 -14.453 1.00 85.12 291 TRP A CA 1
ATOM 2293 C C . TRP A 1 291 ? -8.462 -8.055 -15.444 1.00 85.12 291 TRP A C 1
ATOM 2295 O O . TRP A 1 291 ? -9.201 -8.920 -15.922 1.00 85.12 291 TRP A O 1
ATOM 2305 N N . MET A 1 292 ? -7.188 -7.936 -15.829 1.00 75.00 292 MET A N 1
ATOM 2306 C CA . MET A 1 292 ? -6.589 -8.822 -16.837 1.00 75.00 292 MET A CA 1
ATOM 2307 C C . MET A 1 292 ? -6.230 -10.205 -16.282 1.00 75.00 292 MET A C 1
ATOM 2309 O O . MET A 1 292 ? -5.810 -10.310 -15.130 1.00 75.00 292 MET A O 1
ATOM 2313 N N . PRO A 1 293 ? -6.268 -11.253 -17.129 1.00 75.06 293 PRO A N 1
ATOM 2314 C CA . PRO A 1 293 ? -5.674 -12.549 -16.802 1.00 75.06 293 PRO A CA 1
ATOM 2315 C C . PRO A 1 293 ? -4.149 -12.485 -16.605 1.00 75.06 293 PRO A C 1
ATOM 2317 O O . PRO A 1 293 ? -3.615 -13.196 -15.760 1.00 75.06 293 PRO A O 1
ATOM 2320 N N . ASP A 1 294 ? -3.457 -11.638 -17.379 1.00 78.94 294 ASP A N 1
ATOM 2321 C CA . ASP A 1 294 ? -2.013 -11.393 -17.260 1.00 78.94 294 ASP A CA 1
ATOM 2322 C C . ASP A 1 294 ? -1.774 -10.265 -16.243 1.00 78.94 294 ASP A C 1
ATOM 2324 O O . ASP A 1 294 ? -2.011 -9.089 -16.537 1.00 78.94 294 ASP A O 1
ATOM 2328 N N . ARG A 1 295 ? -1.400 -10.638 -15.016 1.00 86.25 295 ARG A N 1
ATOM 2329 C CA . ARG A 1 295 ? -1.300 -9.739 -13.857 1.00 86.25 295 ARG A CA 1
ATOM 2330 C C . ARG A 1 295 ? -0.268 -10.241 -12.840 1.00 86.25 295 ARG A C 1
ATOM 2332 O O . ARG A 1 295 ? 0.048 -11.436 -12.840 1.00 86.25 295 ARG A O 1
ATOM 2339 N N . PRO A 1 296 ? 0.228 -9.364 -11.940 1.00 90.69 296 PRO A N 1
ATOM 2340 C CA . PRO A 1 296 ? 1.120 -9.774 -10.862 1.00 90.69 296 PRO A CA 1
ATOM 2341 C C . PRO A 1 296 ? 0.537 -10.960 -10.082 1.00 90.69 296 PRO A C 1
ATOM 2343 O O . PRO A 1 296 ? -0.603 -10.910 -9.624 1.00 90.69 296 PRO A O 1
ATOM 2346 N N . THR A 1 297 ? 1.318 -12.030 -9.942 1.00 92.62 297 THR A N 1
ATOM 2347 C CA . THR A 1 297 ? 0.877 -13.268 -9.285 1.00 92.62 297 THR A CA 1
ATOM 2348 C C . THR A 1 297 ? 1.630 -13.507 -7.982 1.00 92.62 297 THR A C 1
ATOM 2350 O O . THR A 1 297 ? 2.860 -13.528 -7.966 1.00 92.62 297 THR A O 1
ATOM 2353 N N . ASP A 1 298 ? 0.882 -13.767 -6.912 1.00 95.50 298 ASP A N 1
ATOM 2354 C CA . ASP A 1 298 ? 1.390 -14.306 -5.651 1.00 95.50 298 ASP A CA 1
ATOM 2355 C C . ASP A 1 298 ? 0.297 -15.151 -4.980 1.00 95.50 298 ASP A C 1
ATOM 2357 O O . ASP A 1 298 ? -0.674 -14.631 -4.437 1.00 95.50 298 ASP A O 1
ATOM 2361 N N . LEU A 1 299 ? 0.458 -16.477 -4.998 1.00 93.25 299 LEU A N 1
ATOM 2362 C CA . LEU A 1 299 ? -0.507 -17.403 -4.387 1.00 93.25 299 LEU A CA 1
ATOM 2363 C C . LEU A 1 299 ? -0.502 -17.358 -2.850 1.00 93.25 299 LEU A C 1
ATOM 2365 O O . LEU A 1 299 ? -1.396 -17.923 -2.226 1.00 93.25 299 LEU A O 1
ATOM 2369 N N . ASN A 1 300 ? 0.489 -16.698 -2.244 1.00 95.19 300 ASN A N 1
ATOM 2370 C CA . ASN A 1 300 ? 0.534 -16.432 -0.807 1.00 95.19 300 ASN A CA 1
ATOM 2371 C C . ASN A 1 300 ? 0.093 -15.001 -0.475 1.00 95.19 300 ASN A C 1
ATOM 2373 O O . ASN A 1 300 ? 0.246 -14.569 0.673 1.00 95.19 300 ASN A O 1
ATOM 2377 N N . ALA A 1 301 ? -0.439 -14.266 -1.458 1.00 96.44 301 ALA A N 1
ATOM 2378 C CA . ALA A 1 301 ? -1.013 -12.960 -1.214 1.00 96.44 301 ALA A CA 1
ATOM 2379 C C . ALA A 1 301 ? -2.125 -13.054 -0.170 1.00 96.44 301 ALA A C 1
ATOM 2381 O O . ALA A 1 301 ? -2.844 -14.048 -0.038 1.00 96.44 301 ALA A O 1
ATOM 2382 N N . ARG A 1 302 ? -2.260 -11.982 0.595 1.00 96.00 302 ARG A N 1
ATOM 2383 C CA . ARG A 1 302 ? -3.120 -11.925 1.768 1.00 96.00 302 ARG A CA 1
ATOM 2384 C C . ARG A 1 302 ? -4.143 -10.817 1.625 1.00 96.00 302 ARG A C 1
ATOM 2386 O O . ARG A 1 302 ? -3.818 -9.695 1.239 1.00 96.00 302 ARG A O 1
ATOM 2393 N N . THR A 1 303 ? -5.370 -11.114 2.028 1.00 97.31 303 THR A N 1
ATOM 2394 C CA . THR A 1 303 ? -6.381 -10.092 2.290 1.00 97.31 303 THR A CA 1
ATOM 2395 C C . THR A 1 303 ? -5.976 -9.314 3.537 1.00 97.31 303 THR A C 1
ATOM 2397 O O . THR A 1 303 ? -5.799 -9.886 4.612 1.00 97.31 303 THR A O 1
ATOM 2400 N N . VAL A 1 304 ? -5.793 -8.007 3.381 1.00 96.88 304 VAL A N 1
ATOM 2401 C CA . VAL A 1 304 ? -5.312 -7.095 4.422 1.00 96.88 304 VAL A CA 1
ATOM 2402 C C . VAL A 1 304 ? -6.474 -6.456 5.173 1.00 96.88 304 VAL A C 1
ATOM 2404 O O . VAL A 1 304 ? -6.504 -6.489 6.401 1.00 96.88 304 VAL A O 1
ATOM 2407 N N . VAL A 1 305 ? -7.402 -5.854 4.430 1.00 98.38 305 VAL A N 1
ATOM 2408 C CA . VAL A 1 305 ? -8.544 -5.093 4.950 1.00 98.38 305 VAL A CA 1
ATOM 2409 C C . VAL A 1 305 ? -9.731 -5.316 4.025 1.00 98.38 305 VAL A C 1
ATOM 2411 O O . VAL A 1 305 ? -9.594 -5.189 2.809 1.00 98.38 305 VAL A O 1
ATOM 2414 N N . LEU A 1 306 ? -10.895 -5.606 4.609 1.00 98.56 306 LEU A N 1
ATOM 2415 C CA . LEU A 1 306 ? -12.195 -5.529 3.946 1.00 98.56 306 LEU A CA 1
ATOM 2416 C C . LEU A 1 306 ? -13.051 -4.473 4.660 1.00 98.56 306 LEU A C 1
ATOM 2418 O O . LEU A 1 306 ? -13.636 -4.736 5.713 1.00 98.56 306 LEU A O 1
ATOM 2422 N N . ASP A 1 307 ? -13.117 -3.272 4.094 1.00 98.62 307 ASP A N 1
ATOM 2423 C CA . ASP A 1 307 ? -13.959 -2.183 4.584 1.00 98.62 307 ASP A CA 1
ATOM 2424 C C . ASP A 1 307 ? -15.355 -2.277 3.950 1.00 98.62 307 ASP A C 1
ATOM 2426 O O . ASP A 1 307 ? -15.618 -1.727 2.879 1.00 98.62 307 ASP A O 1
ATOM 2430 N N . GLU A 1 308 ? -16.265 -2.979 4.628 1.00 97.69 308 GLU A N 1
ATOM 2431 C CA . GLU A 1 308 ? -17.671 -3.142 4.218 1.00 97.69 308 GLU A CA 1
ATOM 2432 C C . GLU A 1 308 ? -18.434 -1.806 4.171 1.00 97.69 308 GLU A C 1
ATOM 2434 O O . GLU A 1 308 ? -19.462 -1.690 3.499 1.00 97.69 308 GLU A O 1
ATOM 2439 N N . GLU A 1 309 ? -17.956 -0.777 4.879 1.00 97.19 309 GLU A N 1
ATOM 2440 C CA . GLU A 1 309 ? -18.599 0.526 4.851 1.00 97.19 309 GLU A CA 1
ATOM 2441 C C . GLU A 1 309 ? -18.292 1.248 3.549 1.00 97.19 309 GLU A C 1
ATOM 2443 O O . GLU A 1 309 ? -19.236 1.672 2.889 1.00 97.19 309 GLU A O 1
ATOM 2448 N N . LEU A 1 310 ? -17.020 1.360 3.165 1.00 98.12 310 LEU A N 1
ATOM 2449 C CA . LEU A 1 310 ? -16.575 2.087 1.970 1.00 98.12 310 LEU A CA 1
ATOM 2450 C C . LEU A 1 310 ? -16.514 1.220 0.703 1.00 98.12 310 LEU A C 1
ATOM 2452 O O . LEU A 1 310 ? -16.352 1.759 -0.393 1.00 98.12 310 LEU A O 1
ATOM 2456 N N . GLY A 1 311 ? -16.672 -0.098 0.843 1.00 98.25 311 GLY A N 1
ATOM 2457 C CA . GLY A 1 311 ? -16.452 -1.064 -0.232 1.00 98.25 311 GLY A CA 1
ATOM 2458 C C . GLY A 1 311 ? -14.977 -1.177 -0.612 1.00 98.25 311 GLY A C 1
ATOM 2459 O O . GLY A 1 311 ? -14.681 -1.480 -1.761 1.00 98.25 311 GLY A O 1
ATOM 2460 N N . ILE A 1 312 ? -14.052 -0.872 0.307 1.00 98.62 312 ILE A N 1
ATOM 2461 C CA . ILE A 1 312 ? -12.613 -0.902 0.022 1.00 98.62 312 ILE A CA 1
ATOM 2462 C C . ILE A 1 312 ? -12.042 -2.272 0.376 1.00 98.62 312 ILE A C 1
ATOM 2464 O O . ILE A 1 312 ? -12.282 -2.810 1.456 1.00 98.62 312 ILE A O 1
ATOM 2468 N N . ILE A 1 313 ? -11.253 -2.817 -0.537 1.00 98.62 313 ILE A N 1
ATOM 2469 C CA . ILE A 1 313 ? -10.538 -4.079 -0.398 1.00 98.62 313 ILE A CA 1
ATOM 2470 C C . ILE A 1 313 ? -9.059 -3.756 -0.481 1.00 98.62 313 ILE A C 1
ATOM 2472 O O . ILE A 1 313 ? -8.638 -3.052 -1.391 1.00 98.62 313 ILE A O 1
ATOM 2476 N N . VAL A 1 314 ? -8.264 -4.294 0.433 1.00 98.44 314 VAL A N 1
ATOM 2477 C CA . VAL A 1 314 ? -6.806 -4.198 0.369 1.00 98.44 314 VAL A CA 1
ATOM 2478 C C . VAL A 1 314 ? -6.246 -5.605 0.355 1.00 98.44 314 VAL A C 1
ATOM 2480 O O . VAL A 1 314 ? -6.568 -6.416 1.225 1.00 98.44 314 VAL A O 1
ATOM 2483 N N . THR A 1 315 ? -5.399 -5.890 -0.623 1.00 97.88 315 THR A N 1
ATOM 2484 C CA . THR A 1 315 ? -4.658 -7.149 -0.732 1.00 97.88 315 THR A CA 1
ATOM 2485 C C . THR A 1 315 ? -3.180 -6.853 -0.834 1.00 97.88 315 THR A C 1
ATOM 2487 O O . THR A 1 315 ? -2.799 -5.865 -1.450 1.00 97.88 315 THR A O 1
ATOM 2490 N N . ALA A 1 316 ? -2.354 -7.690 -0.219 1.00 97.25 316 ALA A N 1
ATOM 2491 C CA . ALA A 1 316 ? -0.909 -7.541 -0.251 1.00 97.25 316 ALA A CA 1
ATOM 2492 C C . ALA A 1 316 ? -0.250 -8.796 -0.809 1.00 97.25 316 ALA A C 1
ATOM 2494 O O . ALA A 1 316 ? -0.574 -9.896 -0.364 1.00 97.25 316 ALA A O 1
ATOM 2495 N N . GLY A 1 317 ? 0.698 -8.620 -1.722 1.00 96.00 317 GLY A N 1
ATOM 2496 C CA . GLY A 1 317 ? 1.495 -9.697 -2.305 1.00 96.00 317 GLY A CA 1
ATOM 2497 C C . GLY A 1 317 ? 2.963 -9.301 -2.437 1.00 96.00 317 GLY A C 1
ATOM 2498 O O . GLY A 1 317 ? 3.304 -8.116 -2.432 1.00 96.00 317 GLY A O 1
ATOM 2499 N N . VAL A 1 318 ? 3.838 -10.298 -2.551 1.00 95.69 318 VAL A N 1
ATOM 2500 C CA . VAL A 1 318 ? 5.268 -10.131 -2.838 1.00 95.69 318 VAL A CA 1
ATOM 2501 C C . VAL A 1 318 ? 5.581 -10.822 -4.155 1.00 95.69 318 VAL A C 1
ATOM 2503 O O . VAL A 1 318 ? 5.713 -12.046 -4.232 1.00 95.69 318 VAL A O 1
ATOM 2506 N N . VAL A 1 319 ? 5.730 -10.012 -5.195 1.00 94.62 319 VAL A N 1
ATOM 2507 C CA . VAL A 1 319 ? 5.817 -10.477 -6.576 1.00 94.62 319 VAL A CA 1
ATOM 2508 C C . VAL A 1 319 ? 7.268 -10.397 -7.056 1.00 94.62 319 VAL A C 1
ATOM 2510 O O . VAL A 1 319 ? 7.872 -9.326 -6.964 1.00 94.62 319 VAL A O 1
ATOM 2513 N N . PRO A 1 320 ? 7.863 -11.497 -7.550 1.00 94.81 320 PRO A N 1
ATOM 2514 C CA . PRO A 1 320 ? 9.165 -11.452 -8.202 1.00 94.81 320 PRO A CA 1
ATOM 2515 C C . PRO A 1 320 ? 9.053 -10.853 -9.607 1.00 94.81 320 PRO A C 1
ATOM 2517 O O . PRO A 1 320 ? 8.014 -10.958 -10.267 1.00 94.81 320 PRO A O 1
ATOM 2520 N N . GLY A 1 321 ? 10.112 -10.186 -10.044 1.00 93.81 321 GLY A N 1
ATOM 2521 C CA . GLY A 1 321 ? 10.168 -9.556 -11.353 1.00 93.81 321 GLY A CA 1
ATOM 2522 C C . GLY A 1 321 ? 11.500 -8.873 -11.604 1.00 93.81 321 GLY A C 1
ATOM 2523 O O . GLY A 1 321 ? 12.422 -8.936 -10.791 1.00 93.81 321 GLY A O 1
ATOM 2524 N N . LYS A 1 322 ? 11.564 -8.126 -12.704 1.00 93.25 322 LYS A N 1
ATOM 2525 C CA . LYS A 1 322 ? 12.759 -7.383 -13.107 1.00 93.25 322 LYS A CA 1
ATOM 2526 C C . LYS A 1 322 ? 12.489 -5.898 -13.222 1.00 93.25 322 LYS A C 1
ATOM 2528 O O . LYS A 1 322 ? 11.450 -5.474 -13.726 1.00 93.25 322 LYS A O 1
ATOM 2533 N N . VAL A 1 323 ? 13.465 -5.102 -12.810 1.00 91.62 323 VAL A N 1
ATOM 2534 C CA . VAL A 1 323 ? 13.519 -3.668 -13.080 1.00 91.62 323 VAL A CA 1
ATOM 2535 C C . VAL A 1 323 ? 14.214 -3.456 -14.415 1.00 91.62 323 VAL A C 1
ATOM 2537 O O . VAL A 1 323 ? 15.394 -3.758 -14.558 1.00 91.62 323 VAL A O 1
ATOM 2540 N N . TYR A 1 324 ? 13.483 -2.912 -15.379 1.00 91.50 324 TYR A N 1
ATOM 2541 C CA . TYR A 1 324 ? 13.953 -2.578 -16.715 1.00 91.50 324 TYR A CA 1
ATOM 2542 C C . TYR A 1 324 ? 14.197 -1.074 -16.877 1.00 91.50 324 TYR A C 1
ATOM 2544 O O . TYR A 1 324 ? 13.483 -0.271 -16.270 1.00 91.50 324 TYR A O 1
ATOM 2552 N N . PRO A 1 325 ? 15.129 -0.660 -17.756 1.00 88.31 325 PRO A N 1
ATOM 2553 C CA . PRO A 1 325 ? 15.176 0.718 -18.232 1.00 88.31 325 PRO A CA 1
ATOM 2554 C C . PRO A 1 325 ? 13.933 1.018 -19.068 1.00 88.31 325 PRO A C 1
ATOM 2556 O O . PRO A 1 325 ? 13.520 0.192 -19.877 1.00 88.31 325 PRO A O 1
ATOM 2559 N N . TYR A 1 326 ? 13.386 2.221 -18.935 1.00 80.00 326 TYR A N 1
ATOM 2560 C CA . TYR A 1 326 ? 12.307 2.737 -19.768 1.00 80.00 326 TYR A CA 1
ATOM 2561 C C . TYR A 1 326 ? 12.534 4.237 -20.009 1.00 80.00 326 TYR A C 1
ATOM 2563 O O . TYR A 1 326 ? 12.247 5.084 -19.165 1.00 80.00 326 TYR A O 1
ATOM 2571 N N . ALA A 1 327 ? 13.073 4.585 -21.178 1.00 78.94 327 ALA A N 1
ATOM 2572 C CA . ALA A 1 327 ? 13.505 5.946 -21.516 1.00 78.94 327 ALA A CA 1
ATOM 2573 C C . ALA A 1 327 ? 14.409 6.587 -20.433 1.00 78.94 327 ALA A C 1
ATOM 2575 O O . ALA A 1 327 ? 15.571 6.211 -20.309 1.00 78.94 327 ALA A O 1
ATOM 2576 N N . THR A 1 328 ? 13.907 7.570 -19.676 1.00 77.00 328 THR A N 1
ATOM 2577 C CA . THR A 1 328 ? 14.640 8.261 -18.592 1.00 77.00 328 THR A CA 1
ATOM 2578 C C . THR A 1 328 ? 14.242 7.782 -17.192 1.00 77.00 328 THR A C 1
ATOM 2580 O O . THR A 1 328 ? 14.543 8.453 -16.207 1.00 77.00 328 THR A O 1
ATOM 2583 N N . PHE A 1 329 ? 13.506 6.680 -17.095 1.00 78.00 329 PHE A N 1
ATOM 2584 C CA . PHE A 1 329 ? 13.023 6.089 -15.851 1.00 78.00 329 PHE A CA 1
ATOM 2585 C C . PHE A 1 329 ? 13.183 4.565 -15.883 1.00 78.00 329 PHE A C 1
ATOM 2587 O O . PHE A 1 329 ? 13.716 4.010 -16.844 1.00 78.00 329 PHE A O 1
ATOM 2594 N N . SER A 1 330 ? 12.751 3.898 -14.817 1.00 83.19 330 SER A N 1
ATOM 2595 C CA . SER A 1 330 ? 12.724 2.441 -14.724 1.00 83.19 330 SER A CA 1
ATOM 2596 C C . SER A 1 330 ? 11.286 1.943 -14.628 1.00 83.19 330 SER A C 1
ATOM 2598 O O . SER A 1 330 ? 10.398 2.680 -14.202 1.00 83.19 330 SER A O 1
ATOM 2600 N N . ALA A 1 331 ? 11.063 0.693 -15.021 1.00 85.75 331 ALA A N 1
ATOM 2601 C CA . ALA A 1 331 ? 9.793 -0.001 -14.852 1.00 85.75 331 ALA A CA 1
ATOM 2602 C C . ALA A 1 331 ? 10.046 -1.380 -14.241 1.00 85.75 331 ALA A C 1
ATOM 2604 O O . ALA A 1 331 ? 10.883 -2.131 -14.735 1.00 85.75 331 ALA A O 1
ATOM 2605 N N . PHE A 1 332 ? 9.324 -1.719 -13.178 1.00 90.00 332 PHE A N 1
ATOM 2606 C CA . PHE A 1 332 ? 9.296 -3.082 -12.658 1.00 90.00 332 PHE A CA 1
ATOM 2607 C C . PHE A 1 332 ? 8.255 -3.895 -13.428 1.00 90.00 332 PHE A C 1
ATOM 2609 O O . PHE A 1 332 ? 7.113 -3.460 -13.572 1.00 90.00 332 PHE A O 1
ATOM 2616 N N . ILE A 1 333 ? 8.643 -5.068 -13.919 1.00 92.06 333 ILE A N 1
ATOM 2617 C CA . ILE A 1 333 ? 7.756 -5.986 -14.632 1.00 92.06 333 ILE A CA 1
ATOM 2618 C C . ILE A 1 333 ? 7.785 -7.339 -13.906 1.00 92.06 333 ILE A C 1
ATOM 2620 O O . ILE A 1 333 ? 8.842 -7.974 -13.876 1.00 92.06 333 ILE A O 1
ATOM 2624 N N . PRO A 1 334 ? 6.653 -7.796 -13.337 1.00 94.06 334 PRO A N 1
ATOM 2625 C CA . PRO A 1 334 ? 6.529 -9.123 -12.738 1.00 94.06 334 PRO A CA 1
ATOM 2626 C C . PRO A 1 334 ? 6.960 -10.259 -13.666 1.00 94.06 334 PRO A C 1
ATOM 2628 O O . PRO A 1 334 ? 6.729 -10.197 -14.873 1.00 94.06 334 PRO A O 1
ATOM 2631 N N . ASP A 1 335 ? 7.488 -11.344 -13.101 1.00 94.00 335 ASP A N 1
ATOM 2632 C CA . ASP A 1 335 ? 7.845 -12.556 -13.861 1.00 94.00 335 ASP A CA 1
ATOM 2633 C C . ASP A 1 335 ? 6.633 -13.259 -14.471 1.00 94.00 335 ASP A C 1
ATOM 2635 O O . ASP A 1 335 ? 6.736 -13.900 -15.510 1.00 94.00 335 ASP A O 1
ATOM 2639 N N . SER A 1 336 ? 5.463 -13.091 -13.853 1.00 92.31 336 SER A N 1
ATOM 2640 C CA . SER A 1 336 ? 4.190 -13.598 -14.383 1.00 92.31 336 SER A CA 1
ATOM 2641 C C . SER A 1 336 ? 3.784 -12.923 -15.696 1.00 92.31 336 SER A C 1
ATOM 2643 O O . SER A 1 336 ? 3.027 -13.509 -16.460 1.00 92.31 336 SER A O 1
ATOM 2645 N N . MET A 1 337 ? 4.316 -11.731 -15.983 1.00 91.69 337 MET A N 1
ATOM 2646 C CA . MET A 1 337 ? 3.986 -10.940 -17.168 1.00 91.69 337 MET A CA 1
ATOM 2647 C C . MET A 1 337 ? 5.029 -11.129 -18.278 1.00 91.69 337 MET A C 1
ATOM 2649 O O . MET A 1 337 ? 5.622 -10.167 -18.779 1.00 91.69 337 MET A O 1
ATOM 2653 N N . GLU A 1 338 ? 5.259 -12.381 -18.689 1.00 91.69 338 GLU A N 1
ATOM 2654 C CA . GLU A 1 338 ? 6.300 -12.772 -19.659 1.00 91.69 338 GLU A CA 1
ATOM 2655 C C . GLU A 1 338 ? 6.208 -12.001 -20.986 1.00 91.69 338 GLU A C 1
ATOM 2657 O O . GLU A 1 338 ? 7.216 -11.615 -21.584 1.00 91.69 338 GLU A O 1
ATOM 2662 N N . SER A 1 339 ? 4.980 -11.738 -21.445 1.00 90.75 339 SER A N 1
ATOM 2663 C CA . SER A 1 339 ? 4.712 -10.994 -22.680 1.00 90.75 339 SER A CA 1
ATOM 2664 C C . SER A 1 339 ? 5.271 -9.563 -22.621 1.00 90.75 339 SER A C 1
ATOM 2666 O O . SER A 1 339 ? 5.837 -9.049 -23.597 1.00 90.75 339 SER A O 1
ATOM 2668 N N . SER A 1 340 ? 5.161 -8.946 -21.444 1.00 90.44 340 SER A N 1
ATOM 2669 C CA . SER A 1 340 ? 5.624 -7.594 -21.160 1.00 90.44 340 SER A CA 1
ATOM 2670 C C . SER A 1 340 ? 7.144 -7.566 -21.010 1.00 90.44 340 SER A C 1
ATOM 2672 O O . SER A 1 340 ? 7.783 -6.715 -21.630 1.00 90.44 340 SER A O 1
ATOM 2674 N N . GLN A 1 341 ? 7.739 -8.541 -20.306 1.00 93.62 341 GLN A N 1
ATOM 2675 C CA . GLN A 1 341 ? 9.202 -8.670 -20.219 1.00 93.62 341 GLN A CA 1
ATOM 2676 C C . GLN A 1 341 ? 9.832 -8.850 -21.606 1.00 93.62 341 GLN A C 1
ATOM 2678 O O . GLN A 1 341 ? 10.725 -8.094 -21.972 1.00 93.62 341 GLN A O 1
ATOM 2683 N N . LYS A 1 342 ? 9.297 -9.744 -22.448 1.00 94.19 342 LYS A N 1
ATOM 2684 C CA . LYS A 1 342 ? 9.814 -9.975 -23.809 1.00 94.19 342 LYS A CA 1
ATOM 2685 C C . LYS A 1 342 ? 9.759 -8.726 -24.694 1.00 94.19 342 LYS A C 1
ATOM 2687 O O . LYS A 1 342 ? 10.654 -8.475 -25.510 1.00 94.19 342 LYS A O 1
ATOM 2692 N N . THR A 1 343 ? 8.693 -7.940 -24.556 1.00 93.19 343 THR A N 1
ATOM 2693 C CA . THR A 1 343 ? 8.561 -6.655 -25.256 1.00 93.19 343 THR A CA 1
ATOM 2694 C C . THR A 1 343 ? 9.645 -5.683 -24.790 1.00 93.19 343 THR A C 1
ATOM 2696 O O . THR A 1 343 ? 10.296 -5.040 -25.617 1.00 93.19 343 THR A O 1
ATOM 2699 N N . GLN A 1 344 ? 9.889 -5.626 -23.481 1.00 93.69 344 GLN A N 1
ATOM 2700 C CA . GLN A 1 344 ? 10.894 -4.752 -22.894 1.00 93.69 344 GLN A CA 1
ATOM 2701 C C . GLN A 1 344 ? 12.329 -5.189 -23.220 1.00 93.69 344 GLN A C 1
ATOM 2703 O O . GLN A 1 344 ? 13.162 -4.337 -23.519 1.00 93.69 344 GLN A O 1
ATOM 2708 N N . ASP A 1 345 ? 12.605 -6.494 -23.269 1.00 94.81 345 ASP A N 1
ATOM 2709 C CA . ASP A 1 345 ? 13.883 -7.058 -23.723 1.00 94.81 345 ASP A CA 1
ATOM 2710 C C . ASP A 1 345 ? 14.194 -6.627 -25.163 1.00 94.81 345 ASP A C 1
ATOM 2712 O O . ASP A 1 345 ? 15.314 -6.221 -25.483 1.00 94.81 345 ASP A O 1
ATOM 2716 N N . THR A 1 346 ? 13.180 -6.670 -26.035 1.00 95.00 346 THR A N 1
ATOM 2717 C CA . THR A 1 346 ? 13.307 -6.244 -27.435 1.00 95.00 346 THR A CA 1
ATOM 2718 C C . THR A 1 346 ? 13.630 -4.753 -27.520 1.00 95.00 346 THR A C 1
ATOM 2720 O O . THR A 1 346 ? 14.559 -4.360 -28.226 1.00 95.00 346 THR A O 1
ATOM 2723 N N . TRP A 1 347 ? 12.902 -3.918 -26.771 1.00 92.88 347 TRP A N 1
ATOM 2724 C CA . TRP A 1 347 ? 13.167 -2.480 -26.703 1.00 92.88 347 TRP A CA 1
ATOM 2725 C C . TRP A 1 347 ? 14.577 -2.189 -26.174 1.00 92.88 347 TRP A C 1
ATOM 2727 O O . TRP A 1 347 ? 15.314 -1.415 -26.783 1.00 92.88 347 TRP A O 1
ATOM 2737 N N . TYR A 1 348 ? 14.984 -2.856 -25.091 1.00 93.12 348 TYR A N 1
ATOM 2738 C CA . TYR A 1 348 ? 16.310 -2.716 -24.493 1.00 93.12 348 TYR A CA 1
ATOM 2739 C C . TYR A 1 348 ? 17.425 -3.047 -25.494 1.00 93.12 348 TYR A C 1
ATOM 2741 O O . TYR A 1 348 ? 18.379 -2.279 -25.630 1.00 93.12 348 TYR A O 1
ATOM 2749 N N . ALA A 1 349 ? 17.290 -4.148 -26.241 1.00 93.75 349 ALA A N 1
ATOM 2750 C CA . ALA A 1 349 ? 18.256 -4.544 -27.263 1.00 93.75 349 ALA A CA 1
ATOM 2751 C C . ALA A 1 349 ? 18.374 -3.504 -28.392 1.00 93.75 349 ALA A C 1
ATOM 2753 O O . ALA A 1 349 ? 19.490 -3.174 -28.803 1.00 93.75 349 ALA A O 1
ATOM 2754 N N . ILE A 1 350 ? 17.243 -2.949 -28.849 1.00 92.94 350 ILE A N 1
ATOM 2755 C CA . ILE A 1 350 ? 17.212 -1.879 -29.858 1.00 92.94 350 ILE A CA 1
ATOM 2756 C C . ILE A 1 350 ? 17.943 -0.641 -29.333 1.00 92.94 350 ILE A C 1
ATOM 2758 O O . ILE A 1 350 ? 18.906 -0.201 -29.960 1.00 92.94 350 ILE A O 1
ATOM 2762 N N . GLN A 1 351 ? 17.571 -0.133 -28.155 1.00 91.81 351 GLN A N 1
ATOM 2763 C CA . GLN A 1 351 ? 18.187 1.069 -27.580 1.00 91.81 351 GLN A CA 1
ATOM 2764 C C . GLN A 1 351 ? 19.692 0.904 -27.351 1.00 91.81 351 GLN A C 1
ATOM 2766 O O . GLN A 1 351 ? 20.480 1.812 -27.621 1.00 91.81 351 GLN A O 1
ATOM 2771 N N . LYS A 1 352 ? 20.115 -0.285 -26.909 1.00 91.12 352 LYS A N 1
ATOM 2772 C CA . LYS A 1 352 ? 21.532 -0.625 -26.765 1.00 91.12 352 LYS A CA 1
ATOM 2773 C C . LYS A 1 352 ? 22.265 -0.588 -28.111 1.00 91.12 352 LYS A C 1
ATOM 2775 O O . LYS A 1 352 ? 23.393 -0.105 -28.165 1.00 91.12 352 LYS A O 1
ATOM 2780 N N . SER A 1 353 ? 21.638 -1.069 -29.188 1.00 92.38 353 SER A N 1
ATOM 2781 C CA . SER A 1 353 ? 22.223 -1.059 -30.539 1.00 92.38 353 SER A CA 1
ATOM 2782 C C . SER A 1 353 ? 22.283 0.336 -31.173 1.00 92.38 353 SER A C 1
ATOM 2784 O O . SER A 1 353 ? 23.220 0.634 -31.909 1.00 92.38 353 SER A O 1
ATOM 2786 N N . GLU A 1 354 ? 21.330 1.209 -30.838 1.00 92.19 354 GLU A N 1
ATOM 2787 C CA . GLU A 1 354 ? 21.250 2.595 -31.318 1.00 92.19 354 GLU A CA 1
ATOM 2788 C C . GLU A 1 354 ? 22.211 3.544 -30.580 1.00 92.19 354 GLU A C 1
ATOM 2790 O O . GLU A 1 354 ? 22.325 4.717 -30.933 1.00 92.19 354 GLU A O 1
ATOM 2795 N N . GLY A 1 355 ? 22.938 3.048 -29.573 1.00 85.44 355 GLY A N 1
ATOM 2796 C CA . GLY A 1 355 ? 23.907 3.840 -28.819 1.00 85.44 355 GLY A CA 1
ATOM 2797 C C . GLY A 1 355 ? 23.267 4.780 -27.797 1.00 85.44 355 GLY A C 1
ATOM 2798 O O . GLY A 1 355 ? 23.827 5.840 -27.511 1.00 85.44 355 GLY A O 1
ATOM 2799 N N . TYR A 1 356 ? 22.109 4.409 -27.237 1.00 80.00 356 TYR A N 1
ATOM 2800 C CA . TYR A 1 356 ? 21.503 5.150 -26.133 1.00 80.00 356 TYR A CA 1
ATOM 2801 C C . TYR A 1 356 ? 22.497 5.269 -24.966 1.00 80.00 356 TYR A C 1
ATOM 2803 O O . TYR A 1 356 ? 23.111 4.286 -24.551 1.00 80.00 356 TYR A O 1
ATOM 2811 N N . ILE A 1 357 ? 22.693 6.490 -24.462 1.00 69.31 357 ILE A N 1
ATOM 2812 C CA . ILE A 1 357 ? 23.909 6.843 -23.707 1.00 69.31 357 ILE A CA 1
ATOM 2813 C C . ILE A 1 357 ? 23.953 6.164 -22.325 1.00 69.31 357 ILE A C 1
ATOM 2815 O O . ILE A 1 357 ? 25.029 5.786 -21.865 1.00 69.31 357 ILE A O 1
ATOM 2819 N N . TYR A 1 358 ? 22.798 5.965 -21.678 1.00 83.44 358 TYR A N 1
ATOM 2820 C CA . TYR A 1 358 ? 22.708 5.347 -20.352 1.00 83.44 358 TYR A CA 1
ATOM 2821 C C . TYR A 1 358 ? 21.466 4.456 -20.254 1.00 83.44 358 TYR A C 1
ATOM 2823 O O . TYR A 1 358 ? 20.341 4.951 -20.289 1.00 83.44 358 TYR A O 1
ATOM 2831 N N . LEU A 1 359 ? 21.668 3.147 -20.110 1.00 87.12 359 LEU A N 1
ATOM 2832 C CA . LEU A 1 359 ? 20.611 2.176 -19.826 1.00 87.12 359 LEU A CA 1
ATOM 2833 C C . LEU A 1 359 ? 20.978 1.428 -18.547 1.00 87.12 359 LEU A C 1
ATOM 2835 O O . LEU A 1 359 ? 22.094 0.918 -18.441 1.00 87.12 359 LEU A O 1
ATOM 2839 N N . VAL A 1 360 ? 20.048 1.352 -17.593 1.00 87.19 360 VAL A N 1
ATOM 2840 C CA . VAL A 1 360 ? 20.186 0.411 -16.476 1.00 87.19 360 VAL A CA 1
ATOM 2841 C C . VAL A 1 360 ? 20.061 -1.013 -17.021 1.00 87.19 360 VAL A C 1
ATOM 2843 O O . VAL A 1 360 ? 19.273 -1.268 -17.932 1.00 87.19 360 VAL A O 1
ATOM 2846 N N . GLU A 1 361 ? 20.882 -1.929 -16.525 1.00 90.75 361 GLU A N 1
ATOM 2847 C CA . GLU A 1 361 ? 20.766 -3.343 -16.873 1.00 90.75 361 GLU A CA 1
ATOM 2848 C C . GLU A 1 361 ? 19.500 -3.929 -16.229 1.00 90.75 361 GLU A C 1
ATOM 2850 O O . GLU A 1 361 ? 19.252 -3.648 -15.050 1.00 90.75 361 GLU A O 1
ATOM 2855 N N . PRO A 1 362 ? 18.688 -4.716 -16.963 1.00 93.44 362 PRO A N 1
ATOM 2856 C CA . PRO A 1 362 ? 17.568 -5.430 -16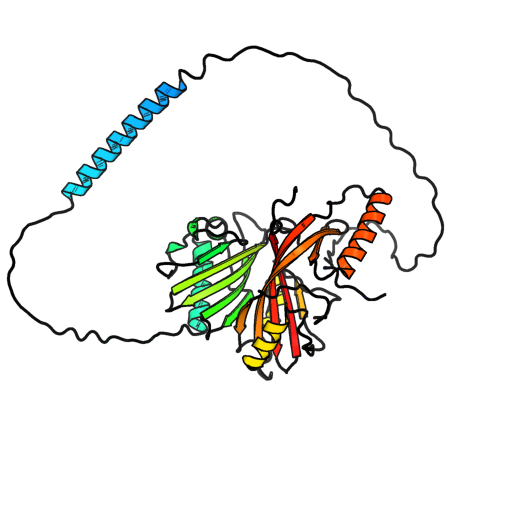.365 1.00 93.44 362 PRO A CA 1
ATOM 2857 C C . PRO A 1 362 ? 18.022 -6.234 -15.140 1.00 93.44 362 PRO A C 1
ATOM 2859 O O . PRO A 1 362 ? 18.881 -7.101 -15.261 1.00 93.44 362 PRO A O 1
ATOM 2862 N N . THR A 1 363 ? 17.475 -5.921 -13.965 1.00 92.75 363 THR A N 1
ATOM 2863 C CA . THR A 1 363 ? 17.939 -6.472 -12.679 1.00 92.75 363 THR A CA 1
ATOM 2864 C C . THR A 1 363 ? 16.776 -7.073 -11.898 1.00 92.75 363 THR A C 1
ATOM 2866 O O . THR A 1 363 ? 15.720 -6.451 -11.790 1.00 92.75 363 THR A O 1
ATOM 2869 N N . GLU A 1 364 ? 16.973 -8.262 -11.331 1.00 94.12 364 GLU A N 1
ATOM 2870 C CA . GLU A 1 364 ? 15.979 -8.956 -10.502 1.00 94.12 364 GLU A CA 1
ATOM 2871 C C . GLU A 1 364 ? 15.632 -8.167 -9.230 1.00 94.12 364 GLU A C 1
ATOM 2873 O O . GLU A 1 364 ? 16.510 -7.636 -8.543 1.00 94.12 364 GLU A O 1
ATOM 2878 N N . ALA A 1 365 ? 14.348 -8.136 -8.879 1.00 92.75 365 ALA A N 1
ATOM 2879 C CA . ALA A 1 365 ? 13.826 -7.456 -7.700 1.00 92.75 365 ALA A CA 1
ATOM 2880 C C . ALA A 1 365 ? 12.572 -8.154 -7.150 1.00 92.75 365 ALA A C 1
ATOM 2882 O O . ALA A 1 365 ? 11.946 -8.994 -7.798 1.00 92.75 365 ALA A O 1
ATOM 2883 N N . LEU A 1 366 ? 12.187 -7.778 -5.932 1.00 93.56 366 LEU A N 1
ATOM 2884 C CA . LEU A 1 366 ? 10.883 -8.107 -5.365 1.00 93.56 366 LEU A CA 1
ATOM 2885 C C . LEU A 1 366 ? 10.032 -6.847 -5.257 1.00 93.56 366 LEU A C 1
ATOM 2887 O O . LEU A 1 366 ? 10.451 -5.877 -4.628 1.00 93.56 366 LEU A O 1
ATOM 2891 N N . GLY A 1 367 ? 8.824 -6.891 -5.813 1.00 92.75 367 GLY A N 1
ATOM 2892 C CA . GLY A 1 367 ? 7.793 -5.886 -5.590 1.00 92.75 367 GLY A CA 1
ATOM 2893 C C . GLY A 1 367 ? 6.851 -6.323 -4.476 1.00 92.75 367 GLY A C 1
ATOM 2894 O O . GLY A 1 367 ? 6.015 -7.203 -4.682 1.00 92.75 367 GLY A O 1
ATOM 2895 N N . THR A 1 368 ? 6.954 -5.699 -3.304 1.00 94.06 368 THR A N 1
ATOM 2896 C CA . THR A 1 368 ? 5.904 -5.793 -2.284 1.00 94.06 368 THR A CA 1
ATOM 2897 C C . THR A 1 368 ? 4.812 -4.809 -2.657 1.00 94.06 368 THR A C 1
ATOM 2899 O O . THR A 1 368 ? 5.063 -3.606 -2.707 1.00 94.06 368 THR A O 1
ATOM 2902 N N . SER A 1 369 ? 3.611 -5.305 -2.937 1.00 92.44 369 SER A N 1
ATOM 2903 C CA . SER A 1 369 ? 2.525 -4.480 -3.450 1.00 92.44 369 SER A CA 1
ATOM 2904 C C . SER A 1 369 ? 1.278 -4.582 -2.594 1.00 92.44 369 SER A C 1
ATOM 2906 O O . SER A 1 369 ? 0.898 -5.679 -2.186 1.00 92.44 369 SER A O 1
ATOM 2908 N N . PHE A 1 370 ? 0.654 -3.433 -2.325 1.00 95.69 370 PHE A N 1
ATOM 2909 C CA . PHE A 1 370 ? -0.706 -3.360 -1.808 1.00 95.69 370 PHE A CA 1
ATOM 2910 C C . PHE A 1 370 ? -1.623 -2.914 -2.945 1.00 95.69 370 PHE A C 1
ATOM 2912 O O . PHE A 1 370 ? -1.565 -1.766 -3.394 1.00 95.69 370 PHE A O 1
ATOM 2919 N N . ASN A 1 371 ? -2.483 -3.830 -3.378 1.00 95.06 371 ASN A N 1
ATOM 2920 C CA . ASN A 1 371 ? -3.542 -3.550 -4.333 1.00 95.06 371 ASN A CA 1
ATOM 2921 C C . ASN A 1 371 ? -4.794 -3.170 -3.551 1.00 95.06 371 ASN A C 1
ATOM 2923 O O . ASN A 1 371 ? -5.300 -3.961 -2.745 1.00 95.06 371 ASN A O 1
ATOM 2927 N N . VAL A 1 372 ? -5.271 -1.953 -3.784 1.00 96.88 372 VAL A N 1
ATOM 2928 C CA . VAL A 1 372 ? -6.451 -1.381 -3.145 1.00 96.88 372 VAL A CA 1
ATOM 2929 C C . VAL A 1 372 ? -7.548 -1.253 -4.194 1.00 96.88 372 VAL A C 1
ATOM 2931 O O . VAL A 1 372 ? -7.362 -0.623 -5.229 1.00 96.88 372 VAL A O 1
ATOM 2934 N N . PHE A 1 373 ? -8.708 -1.832 -3.926 1.00 97.50 373 PHE A N 1
ATOM 2935 C CA . PHE A 1 373 ? -9.863 -1.800 -4.816 1.00 97.50 373 PHE A CA 1
ATOM 2936 C C . PHE A 1 373 ? -11.034 -1.131 -4.114 1.00 97.50 373 PHE A C 1
ATOM 2938 O O . PHE A 1 373 ? -11.192 -1.286 -2.905 1.00 97.50 373 PHE A O 1
ATOM 2945 N N . GLN A 1 374 ? -11.882 -0.432 -4.863 1.00 97.94 374 GLN A N 1
ATOM 2946 C CA . GLN A 1 374 ? -13.191 -0.000 -4.383 1.00 97.94 374 GLN A CA 1
ATOM 2947 C C . GLN A 1 374 ? -14.279 -0.705 -5.187 1.00 97.94 374 GLN A C 1
ATOM 2949 O O . GLN A 1 374 ? -14.293 -0.615 -6.411 1.00 97.94 374 GLN A O 1
ATOM 2954 N N . TYR A 1 375 ? -15.186 -1.400 -4.507 1.00 98.06 375 TYR A N 1
ATOM 2955 C CA . TYR A 1 375 ? -16.191 -2.260 -5.120 1.00 98.06 375 TYR A CA 1
ATOM 2956 C C . TYR A 1 375 ? -17.576 -2.016 -4.506 1.00 98.06 375 TYR A C 1
ATOM 2958 O O . TYR A 1 375 ? -17.782 -2.152 -3.297 1.00 98.06 375 TYR A O 1
ATOM 2966 N N . TYR A 1 376 ? -18.529 -1.627 -5.349 1.00 98.12 376 TYR A N 1
ATOM 2967 C CA . TYR A 1 376 ? -19.945 -1.447 -5.017 1.00 98.12 376 TYR A CA 1
ATOM 2968 C C . TYR A 1 376 ? -20.777 -1.433 -6.305 1.00 98.12 376 TYR A C 1
ATOM 2970 O O . TYR A 1 376 ? -20.226 -1.323 -7.397 1.00 98.12 376 TYR A O 1
ATOM 2978 N N . ASN A 1 377 ? -22.104 -1.547 -6.195 1.00 97.75 377 ASN A N 1
ATOM 2979 C CA . ASN A 1 377 ? -23.006 -1.710 -7.347 1.00 97.75 377 ASN A CA 1
ATOM 2980 C C . ASN A 1 377 ? -22.642 -2.919 -8.233 1.00 97.75 377 ASN A C 1
ATOM 2982 O O . ASN A 1 377 ? -22.901 -2.910 -9.430 1.00 97.75 377 ASN A O 1
ATOM 2986 N N . ASN A 1 378 ? -22.041 -3.958 -7.641 1.00 96.88 378 ASN A N 1
ATOM 2987 C CA . ASN A 1 378 ? -21.511 -5.139 -8.332 1.00 96.88 378 ASN A CA 1
ATOM 2988 C C . ASN A 1 378 ? -20.453 -4.824 -9.405 1.00 96.88 378 ASN A C 1
ATOM 2990 O O . ASN A 1 378 ? -20.235 -5.612 -10.329 1.00 96.88 378 ASN A O 1
ATOM 2994 N N . GLU A 1 379 ? -19.772 -3.689 -9.259 1.00 96.75 379 GLU A N 1
ATOM 2995 C CA . GLU A 1 379 ? -18.755 -3.195 -10.175 1.00 96.75 379 GLU A CA 1
ATOM 2996 C C . GLU A 1 379 ? -17.519 -2.712 -9.409 1.00 96.75 379 GLU A C 1
ATOM 2998 O O . GLU A 1 379 ? -17.600 -2.208 -8.284 1.00 96.75 379 GLU A O 1
ATOM 3003 N N . LEU A 1 380 ? -16.357 -2.834 -10.045 1.00 96.75 380 LEU A N 1
ATOM 3004 C CA . LEU A 1 380 ? -15.125 -2.192 -9.622 1.00 96.75 380 LEU A CA 1
ATOM 3005 C C . LEU A 1 380 ? -15.185 -0.707 -9.983 1.00 96.75 380 LEU A C 1
ATOM 3007 O O . LEU A 1 380 ? -15.409 -0.341 -11.134 1.00 96.75 380 LEU A O 1
ATOM 3011 N N . GLN A 1 381 ? -14.990 0.135 -8.980 1.00 96.56 381 GLN A N 1
ATOM 3012 C CA . GLN A 1 381 ? -15.165 1.589 -9.025 1.00 96.56 381 GLN A CA 1
ATOM 3013 C C . GLN A 1 381 ? -13.822 2.317 -8.984 1.00 96.56 381 GLN A C 1
ATOM 3015 O O . GLN A 1 381 ? -13.686 3.433 -9.487 1.00 96.56 381 GLN A O 1
ATOM 3020 N N . GLY A 1 382 ? -12.819 1.670 -8.398 1.00 95.31 382 GLY A N 1
ATOM 3021 C CA . GLY A 1 382 ? -11.454 2.151 -8.393 1.00 95.31 382 GLY A CA 1
ATOM 3022 C C . GLY A 1 382 ? -10.462 1.023 -8.168 1.00 95.31 382 GLY A C 1
ATOM 3023 O O . GLY A 1 382 ? -10.772 0.018 -7.525 1.00 95.31 382 GLY A O 1
ATOM 3024 N N . GLU A 1 383 ? -9.262 1.228 -8.688 1.00 94.69 383 GLU A N 1
ATOM 3025 C CA . GLU A 1 383 ? -8.105 0.356 -8.537 1.00 94.69 383 GLU A CA 1
ATOM 3026 C C . GLU A 1 383 ? -6.884 1.223 -8.230 1.00 94.69 383 GLU A C 1
ATOM 3028 O O . GLU A 1 383 ? -6.638 2.218 -8.906 1.00 94.69 383 GLU A O 1
ATOM 3033 N N . GLN A 1 384 ? -6.142 0.870 -7.188 1.00 92.25 384 GLN A N 1
ATOM 3034 C CA . GLN A 1 384 ? -4.950 1.574 -6.749 1.00 92.25 384 GLN A CA 1
ATOM 3035 C C . GLN A 1 384 ? -3.832 0.566 -6.528 1.00 92.25 384 GLN A C 1
ATOM 3037 O O . GLN A 1 384 ? -3.972 -0.357 -5.725 1.00 92.25 384 GLN A O 1
ATOM 3042 N N . PHE A 1 385 ? -2.695 0.798 -7.177 1.00 89.94 385 PHE A N 1
ATOM 3043 C CA . PHE A 1 385 ? -1.475 0.048 -6.905 1.00 89.94 385 PHE A CA 1
ATOM 3044 C C . PHE A 1 385 ? -0.484 0.902 -6.129 1.00 89.94 385 PHE A C 1
ATOM 3046 O O . PHE A 1 385 ? -0.198 2.057 -6.469 1.00 89.94 385 PHE A O 1
ATOM 3053 N N . LEU A 1 386 ? 0.014 0.323 -5.045 1.00 89.94 386 LEU A N 1
ATOM 3054 C CA . LEU A 1 386 ? 1.172 0.808 -4.316 1.00 89.94 386 LEU A CA 1
ATOM 3055 C C . LEU A 1 386 ? 2.202 -0.300 -4.302 1.00 89.94 386 LEU A C 1
ATOM 3057 O O . LEU A 1 386 ? 1.863 -1.472 -4.123 1.00 89.94 386 LEU A O 1
ATOM 3061 N N . VAL A 1 387 ? 3.452 0.068 -4.529 1.00 89.25 387 VAL A N 1
ATOM 3062 C CA . VAL A 1 387 ? 4.536 -0.889 -4.687 1.00 89.25 387 VAL A CA 1
ATOM 3063 C C . VAL A 1 387 ? 5.800 -0.348 -4.044 1.00 89.25 387 VAL A C 1
ATOM 3065 O O . VAL A 1 387 ? 6.136 0.833 -4.140 1.00 89.25 387 VAL A O 1
ATOM 3068 N N . TYR A 1 388 ? 6.495 -1.246 -3.364 1.00 90.88 388 TYR A N 1
ATOM 3069 C CA . TYR A 1 388 ? 7.791 -1.012 -2.767 1.00 90.88 388 TYR A CA 1
ATOM 3070 C C . TYR A 1 388 ? 8.767 -2.063 -3.290 1.00 90.88 388 TYR A C 1
ATOM 3072 O O . TYR A 1 388 ? 8.514 -3.264 -3.153 1.00 90.88 388 TYR A O 1
ATOM 3080 N N . LEU A 1 389 ? 9.869 -1.623 -3.900 1.00 90.56 389 LEU A N 1
ATOM 3081 C CA . LEU A 1 389 ? 10.887 -2.533 -4.420 1.00 90.56 389 LEU A CA 1
ATOM 3082 C C . LEU A 1 389 ? 11.909 -2.882 -3.346 1.00 90.56 389 LEU A C 1
ATOM 3084 O O . LEU A 1 389 ? 12.374 -2.038 -2.587 1.00 90.56 389 LEU A O 1
ATOM 3088 N N . SER A 1 390 ? 12.300 -4.147 -3.325 1.00 89.56 390 SER A N 1
ATOM 3089 C CA . SER A 1 390 ? 13.395 -4.652 -2.508 1.00 89.56 390 SER A CA 1
ATOM 3090 C C . SER A 1 390 ? 14.275 -5.597 -3.325 1.00 89.56 390 SER A C 1
ATOM 3092 O O . SER A 1 390 ? 13.980 -5.904 -4.484 1.00 89.56 390 SER A O 1
ATOM 3094 N N . GLY A 1 391 ? 15.392 -6.026 -2.734 1.00 89.25 391 GLY A N 1
ATOM 3095 C CA . GLY A 1 391 ? 16.301 -6.971 -3.378 1.00 89.25 391 GLY A CA 1
ATOM 3096 C C . GLY A 1 391 ? 15.614 -8.294 -3.752 1.00 89.25 391 GLY A C 1
ATOM 3097 O O . GLY A 1 391 ? 14.558 -8.626 -3.207 1.00 89.25 391 GLY A O 1
ATOM 3098 N N . PRO A 1 392 ? 16.205 -9.066 -4.677 1.00 90.50 392 PRO A N 1
ATOM 3099 C CA . PRO A 1 392 ? 15.625 -10.323 -5.127 1.00 90.5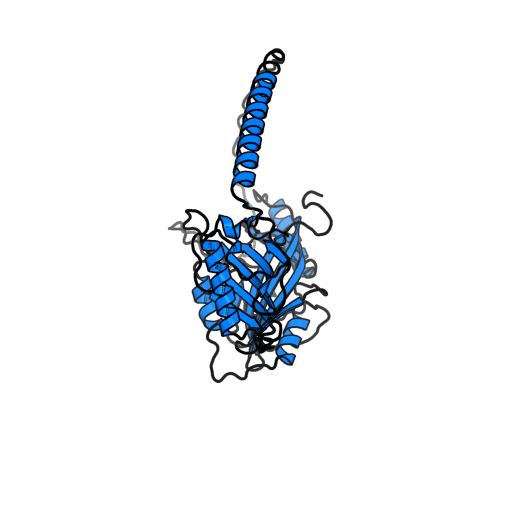0 392 PRO A CA 1
ATOM 3100 C C . PRO A 1 392 ? 15.549 -11.351 -3.990 1.00 90.50 392 PRO A C 1
ATOM 3102 O O . PRO A 1 392 ? 16.360 -11.349 -3.064 1.00 90.50 392 PRO A O 1
ATOM 3105 N N . ARG A 1 393 ? 14.595 -12.288 -4.086 1.00 83.88 393 ARG A N 1
ATOM 3106 C CA . ARG A 1 393 ? 14.340 -13.304 -3.043 1.00 83.88 393 ARG A CA 1
ATOM 3107 C C . ARG A 1 393 ? 15.568 -14.151 -2.708 1.00 83.88 393 ARG A C 1
ATOM 3109 O O . ARG A 1 393 ? 15.783 -14.492 -1.549 1.00 83.88 393 ARG A O 1
ATOM 3116 N N . ASN A 1 394 ? 16.346 -14.511 -3.726 1.00 84.25 394 ASN A N 1
ATOM 3117 C CA . ASN A 1 394 ? 17.379 -15.540 -3.636 1.00 84.25 394 ASN A CA 1
ATOM 3118 C C . ASN A 1 394 ? 18.789 -14.970 -3.832 1.00 84.25 394 ASN A C 1
ATOM 3120 O O . ASN A 1 394 ? 19.589 -15.538 -4.569 1.00 84.25 394 ASN A O 1
ATOM 3124 N N . GLY A 1 395 ? 19.104 -13.855 -3.170 1.00 83.75 395 GLY A N 1
ATOM 3125 C CA . GLY A 1 395 ? 20.474 -13.361 -3.099 1.00 83.75 395 GLY A CA 1
ATOM 3126 C C . GLY A 1 395 ? 20.581 -11.853 -3.223 1.00 83.75 395 GLY A C 1
ATOM 3127 O O . GLY A 1 395 ? 19.791 -11.094 -2.675 1.00 83.75 395 GLY A O 1
ATOM 3128 N N . THR A 1 396 ? 21.632 -11.429 -3.906 1.00 86.00 396 THR A N 1
ATOM 3129 C CA . THR A 1 396 ? 21.961 -10.025 -4.130 1.00 86.00 396 THR A CA 1
ATOM 3130 C C . THR A 1 396 ? 21.578 -9.644 -5.554 1.00 86.00 396 THR A C 1
ATOM 3132 O O . THR A 1 396 ? 21.722 -10.453 -6.462 1.00 86.00 396 THR A O 1
ATOM 3135 N N . ALA A 1 397 ? 21.149 -8.397 -5.761 1.00 85.31 397 ALA A N 1
ATOM 3136 C CA . ALA A 1 397 ? 20.920 -7.833 -7.096 1.00 85.31 397 ALA A CA 1
ATOM 3137 C C . ALA A 1 397 ? 22.204 -7.756 -7.956 1.00 85.31 397 ALA A C 1
ATOM 3139 O O . ALA A 1 397 ? 22.140 -7.453 -9.138 1.00 85.31 397 ALA A O 1
ATOM 3140 N N . TRP A 1 398 ? 23.366 -8.019 -7.351 1.00 84.94 398 TRP A N 1
ATOM 3141 C CA . TRP A 1 398 ? 24.689 -8.061 -7.986 1.00 84.94 398 TRP A CA 1
ATOM 3142 C C . TRP A 1 398 ? 25.175 -9.481 -8.328 1.00 84.94 398 TRP A C 1
ATOM 3144 O O . TRP A 1 398 ? 26.374 -9.657 -8.547 1.00 84.94 398 TRP A O 1
ATOM 3154 N N . ALA A 1 399 ? 24.305 -10.489 -8.212 1.00 72.44 399 ALA A N 1
ATOM 3155 C CA . ALA A 1 399 ? 24.655 -11.892 -8.444 1.00 72.44 399 ALA A CA 1
ATOM 3156 C C . ALA A 1 399 ? 24.883 -12.215 -9.925 1.00 72.44 399 ALA A C 1
ATOM 3158 O O . ALA A 1 399 ? 24.232 -11.572 -10.776 1.00 72.44 399 ALA A O 1
#

Nearest PDB structures (foldseek):
  3g0k-assembly1_A-2  TM=6.546E-01  e=6.206E-02  Novosphingobium aromaticivorans DSM 12444
  5t4d-assembly1_A  TM=5.036E-01  e=7.518E+00  Homo sapiens
  5mke-assembly1_A  TM=3.867E-01  e=2.814E+00  Homo sapiens
  6a70-assembly1_G  TM=5.023E-01  e=8.941E+00  Homo sapiens

pLDDT: mean 77.03, std 25.6, range [22.05, 98.75]

Radius of gyration: 29.51 Å; Cα contacts (8 Å, |Δi|>4): 639; chains: 1; bounding box: 85×47×108 Å

Mean predicted aligned error: 14.5 Å

Sequence (399 aa):
MKLYVSFRIVSRYKTKNTGFPDLDSFALYPASLVPRAQAQPCLKTGCKLLLFTLNSKKKKKKKDKKKKKKKDKKKKQYVDQVIDHAGVGRGSIGETRESLVQQEHFTNTTTCDRKCMTTMMTEVLESMMANDPFRLPLSEVYKATENSHPAALNMMTLWRTVTKAGPPDLLAIDTKQGQAYFSLDITEGNGTAQSILWGRIKVVDQLLTEFELFVNRGRGEDGFAYDAENLPHNYKRWMTPPKDRVKASRAELNGVAAASFNSNDNTTINMASDCQFTEMGWIVKNAACNWMPDRPTDLNARTVVLDEELGIIVTAGVVPGKVYPYATFSAFIPDSMESSQKTQDTWYAIQKSEGYIYLVEPTEALGTSFNVFQYYNNELQGEQFLVYLSGPRNGTAWA

Secondary structure (DSSP, 8-state):
----------------S-----------------PPPPP--------------SSSHHHHHHHHHHHHHHHHHHHHHHHHHHHTT----------------------------HHHHHHHHHHHHHHHHTT-GGGS-EEEEEEEEETTEE--GGGSSHHHHEEEE-S-SEEEEETTTTEEEEEEEEEETT-SPEEEEEEEEEEETTEEEEEEEEEE-TTTSSS----TTTHHHHHTTTTS--TTS-BPPHHHHHHHHHHHT-TT------EEEEEEEEETTEE-TT------SS----TT-EEEEEETTTTEEEEEEEEEEEEEEETTEEEEEETT-HHHHHHHHHHHHHHHHTT-S--PPPEEEEEEEEEEEEEETTEEEEEEEEEEEE--TTS-TT-